Protein AF-A0AA41VZ24-F1 (afdb_monomer)

Mean predicted aligned error: 20.96 Å

Nearest PDB structures (foldseek):
  5z8l-assembly1_A  TM=5.665E-01  e=2.712E-01  Arabidopsis thaliana
  6ro1-assembly1_A  TM=5.990E-01  e=3.185E-01  Homo sapiens
  1w4s-assembly1_A  TM=2.825E-01  e=1.767E-01  Gallus gallus
  6ieg-assembly1_B  TM=4.163E-01  e=1.353E+00  Homo sapiens

Foldseek 3Di:
DQPPFDQFPFDDQCVCLPLVNDDAQWKFFFFDPQQRARQWIWGFHDADPVGKTKTWTWAADDPDPLSVLCVVLVHGDR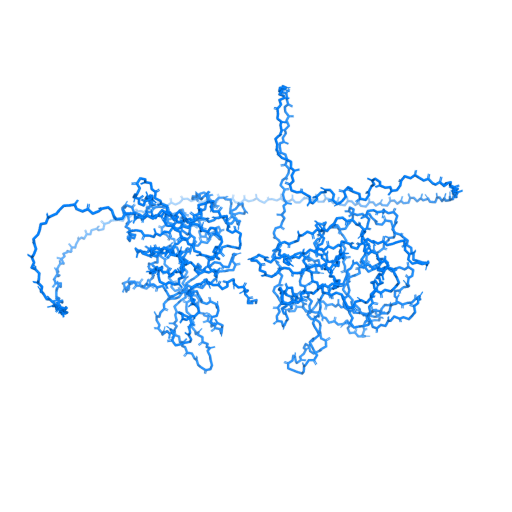FAKTATDDIDMDRDSNRTRHTFDFDDDDPGITGGADAAFFKFWFFPPDDSCCSVPVVVVRPTDTWMWGWHHTQDQAFGTKIFGWADAPLGSAKIDFDDDPNHGDIDTDHNVNRSRTRHTWDWDFDCCPRDPLDDGGIIRTRSSNDDPDGDHDPDDSPPDPPPPDDDDDDDDDDDDDDDDDDDDDDDDDDDDDDDDDDDDDDDDDDDDDDDDDDDDYDDDDDYDYDDDDDDDDDDDDDDDPPPPVVPVVVVPDDDDDDDDDDDDDDDDDDDDDDDDDDDFFDFDPDDQVVQLDLVNDDAQWKFFFQDPLQRARQWIWGFHDFDPPPFTKTWIFTKDADPADPLAQAAPAPPDGFRFGKIATDPDDTDMDRGSPRTRHIDPWDADPRRMTGHAADAQFKFWFFPDDDSHDYSVCSVVTDTFIWGFHDDDDQFWTKIFTWDDDPVGDFKTAGDDPVPVPRIDTDTSNHRRRTPHTWDWDAQCDCVVPVSHRIIGTDSSNHDDD

pLDDT: mean 72.25, std 25.91, range [21.88, 97.75]

Solvent-accessible surface area (backbone atoms only — not comparable to full-atom values): 36341 Å² total; per-residue (Å²): 131,82,80,86,52,66,72,58,88,84,63,74,67,62,72,75,55,40,83,83,67,65,55,68,75,40,36,33,23,19,52,35,94,85,84,48,43,38,36,38,39,33,34,30,70,42,80,49,85,78,68,34,36,35,30,32,33,46,37,80,52,66,88,48,72,67,47,42,42,32,53,75,46,70,52,89,66,45,50,48,42,27,30,76,58,60,71,50,74,47,68,56,65,83,52,52,72,47,80,51,81,74,76,88,73,84,83,76,50,46,68,41,66,71,42,56,76,40,34,33,33,28,47,52,94,64,59,88,64,44,41,81,49,39,84,85,65,72,82,85,50,74,46,44,30,38,27,70,33,54,70,36,82,86,67,13,30,39,31,29,42,42,44,45,35,64,97,47,85,41,36,25,38,73,41,61,55,95,88,39,71,40,60,52,72,44,49,50,91,49,47,81,38,40,49,28,66,25,58,70,48,72,40,80,39,76,90,45,96,89,45,63,60,72,27,38,38,39,43,49,73,53,50,76,94,82,70,77,66,45,89,66,67,83,80,80,70,77,84,74,82,79,80,86,83,88,84,83,91,85,83,91,81,90,83,83,87,85,81,90,80,88,88,79,88,85,87,85,90,89,81,91,84,86,88,91,86,88,82,91,82,91,84,84,88,84,89,84,92,88,87,87,83,91,81,91,81,92,81,91,82,91,88,84,90,87,87,90,84,91,82,90,86,84,85,88,86,81,80,73,74,69,53,57,77,61,57,78,74,64,92,85,86,86,89,87,89,90,79,90,82,90,83,91,78,89,84,77,86,86,86,83,81,88,77,85,71,64,76,62,90,89,60,68,63,70,66,67,44,37,83,88,64,68,48,62,70,43,36,32,27,21,45,32,95,86,80,48,38,40,40,40,41,33,32,28,66,40,73,39,79,70,98,58,47,34,40,31,26,30,49,45,44,74,53,76,69,57,90,74,38,63,62,60,70,33,86,78,39,86,70,44,46,46,41,27,31,61,51,95,66,77,73,47,76,33,75,67,50,85,55,47,53,50,75,53,92,68,67,64,65,70,92,58,26,35,70,44,68,93,47,61,80,39,40,33,32,26,45,68,79,68,58,55,73,53,44,56,82,48,57,88,74,62,53,69,43,44,28,36,29,67,40,66,55,75,88,49,32,39,34,28,33,39,42,42,69,40,92,93,42,89,36,33,28,30,66,50,63,78,88,47,90,72,25,63,47,77,41,48,38,41,53,47,71,35,43,51,30,66,30,61,68,44,75,37,70,51,76,93,51,56,94,45,44,71,21,35,38,42,42,44,74,58,47,84,87,126

Structure (mmCIF, N/CA/C/O backbone):
data_AF-A0AA41VZ24-F1
#
_entry.id   AF-A0AA41VZ24-F1
#
loop_
_atom_site.group_PDB
_atom_site.id
_atom_site.type_symbol
_atom_site.label_atom_id
_atom_site.label_alt_id
_atom_site.label_comp_id
_atom_site.label_asym_id
_atom_site.label_entity_id
_atom_site.label_seq_id
_atom_site.pdbx_PDB_ins_code
_atom_site.Cartn_x
_atom_site.Cartn_y
_atom_site.Cartn_z
_atom_site.occupancy
_atom_site.B_iso_or_equiv
_atom_site.auth_seq_id
_atom_site.auth_comp_id
_atom_site.auth_asym_id
_atom_site.auth_atom_id
_atom_site.pdbx_PDB_model_num
ATOM 1 N N . MET A 1 1 ? -3.363 -8.221 -4.813 1.00 27.00 1 MET A N 1
ATOM 2 C CA . MET A 1 1 ? -3.508 -7.760 -3.413 1.00 27.00 1 MET A CA 1
ATOM 3 C C . MET A 1 1 ? -4.938 -7.254 -3.227 1.00 27.00 1 MET A C 1
ATOM 5 O O . MET A 1 1 ? -5.370 -6.466 -4.048 1.00 27.00 1 MET A O 1
ATOM 9 N N . VAL A 1 2 ? -5.702 -7.745 -2.241 1.00 23.20 2 VAL A N 1
ATOM 10 C CA . VAL A 1 2 ? -6.952 -7.073 -1.825 1.00 23.20 2 VAL A CA 1
ATOM 11 C C . VAL A 1 2 ? -6.520 -6.183 -0.675 1.00 23.20 2 VAL A C 1
ATOM 13 O O . VAL A 1 2 ? -6.107 -6.705 0.359 1.00 23.20 2 VAL A O 1
ATOM 16 N N . ILE A 1 3 ? -6.488 -4.872 -0.894 1.00 33.34 3 ILE A N 1
ATOM 17 C CA . ILE A 1 3 ? -6.252 -3.897 0.170 1.00 33.34 3 ILE A CA 1
ATOM 18 C C . ILE A 1 3 ? -7.401 -4.113 1.160 1.00 33.34 3 ILE A C 1
ATOM 20 O O . ILE A 1 3 ? -8.558 -3.922 0.791 1.00 33.34 3 ILE A O 1
ATOM 24 N N . GLN A 1 4 ? -7.123 -4.607 2.372 1.00 36.00 4 GLN A N 1
ATOM 25 C CA . GLN A 1 4 ? -8.164 -4.701 3.395 1.00 36.00 4 GLN A CA 1
ATOM 26 C C . GLN A 1 4 ? -8.378 -3.296 3.944 1.00 36.00 4 GLN A C 1
ATOM 28 O O . GLN A 1 4 ? -7.740 -2.858 4.897 1.00 36.00 4 GLN A O 1
ATOM 33 N N . VAL A 1 5 ? -9.231 -2.573 3.237 1.00 48.59 5 VAL A N 1
ATOM 34 C CA . VAL A 1 5 ? -9.668 -1.233 3.572 1.00 48.59 5 VAL A CA 1
ATOM 35 C C . VAL A 1 5 ? -10.541 -1.320 4.822 1.00 48.59 5 VAL A C 1
ATOM 37 O O . VAL A 1 5 ? -11.370 -2.222 4.945 1.00 48.59 5 VAL A O 1
ATOM 40 N N . ALA A 1 6 ? -10.325 -0.421 5.783 1.00 52.62 6 ALA A N 1
ATOM 41 C CA . ALA A 1 6 ? -11.192 -0.331 6.949 1.00 52.62 6 ALA A CA 1
ATOM 42 C C . ALA A 1 6 ? -12.634 -0.093 6.482 1.00 52.62 6 ALA A C 1
ATOM 44 O O . ALA A 1 6 ? -12.873 0.789 5.661 1.00 52.62 6 ALA A O 1
ATOM 45 N N . ASN A 1 7 ? -13.590 -0.872 6.990 1.00 62.41 7 ASN A N 1
ATOM 46 C CA . ASN A 1 7 ? -14.988 -0.645 6.647 1.00 62.41 7 ASN A CA 1
ATOM 47 C C . ASN A 1 7 ? -15.409 0.736 7.155 1.00 62.41 7 ASN A C 1
ATOM 49 O O . ASN A 1 7 ? -15.092 1.115 8.284 1.00 62.41 7 ASN A O 1
ATOM 53 N N . SER A 1 8 ? -16.130 1.464 6.313 1.00 72.62 8 SER A N 1
ATOM 54 C CA . SER A 1 8 ? -16.844 2.676 6.695 1.00 72.62 8 SER A CA 1
ATOM 55 C C . SER A 1 8 ? -17.782 2.411 7.880 1.00 72.62 8 SER A C 1
ATOM 57 O O . SER A 1 8 ? -18.294 1.306 8.077 1.00 72.62 8 SER A O 1
ATOM 59 N N . ASP A 1 9 ? -17.992 3.443 8.688 1.00 72.94 9 ASP A N 1
ATOM 60 C CA . ASP A 1 9 ? -18.834 3.424 9.879 1.00 72.94 9 ASP A CA 1
ATOM 61 C C . ASP A 1 9 ? -20.338 3.345 9.542 1.00 72.94 9 ASP A C 1
ATOM 63 O O . ASP A 1 9 ? -21.103 2.767 10.322 1.00 72.94 9 ASP A O 1
ATOM 67 N N . PHE A 1 10 ? -20.788 3.919 8.415 1.00 76.81 10 PHE A N 1
ATOM 68 C CA . PHE A 1 10 ? -22.217 4.044 8.083 1.00 76.81 10 PHE A CA 1
ATOM 69 C C . PHE A 1 10 ? -22.604 3.575 6.679 1.00 76.81 10 PHE A C 1
ATOM 71 O O . PHE A 1 10 ? -23.656 2.949 6.530 1.00 76.81 10 PHE A O 1
ATOM 78 N N . TYR A 1 11 ? -21.818 3.893 5.649 1.00 79.56 11 TYR A N 1
ATOM 79 C CA . TYR A 1 11 ? -22.197 3.655 4.256 1.00 79.56 11 TYR A CA 1
ATOM 80 C C . TYR A 1 11 ? -21.268 2.682 3.534 1.00 79.56 11 TYR A C 1
ATOM 82 O O . TYR A 1 11 ? -20.084 2.956 3.371 1.00 79.56 11 TYR A O 1
ATOM 90 N N . ASP A 1 12 ? -21.815 1.582 3.020 1.00 80.62 12 ASP A N 1
ATOM 91 C CA . ASP A 1 12 ? -21.072 0.613 2.211 1.00 80.62 12 ASP A CA 1
ATOM 92 C C . ASP A 1 12 ? -20.847 1.144 0.780 1.00 80.62 12 ASP A C 1
ATOM 94 O O . ASP A 1 12 ? -21.759 1.192 -0.053 1.00 80.62 12 ASP A O 1
ATOM 98 N N . PHE A 1 13 ? -19.613 1.564 0.491 1.00 82.62 13 PHE A N 1
ATOM 99 C CA . PHE A 1 13 ? -19.234 2.097 -0.818 1.00 82.62 13 PHE A CA 1
ATOM 100 C C . PHE A 1 13 ? -19.164 1.026 -1.913 1.00 82.62 13 PHE A C 1
ATOM 102 O O . PHE A 1 13 ? -19.270 1.376 -3.095 1.00 82.62 13 PHE A O 1
ATOM 109 N N . ASP A 1 14 ? -19.070 -0.260 -1.563 1.00 80.12 14 ASP A N 1
ATOM 110 C CA . ASP A 1 14 ? -19.053 -1.348 -2.542 1.00 80.12 14 ASP A CA 1
ATOM 111 C C . ASP A 1 14 ? -20.414 -1.533 -3.218 1.00 80.12 14 ASP A C 1
ATOM 113 O O . ASP A 1 14 ? -20.478 -1.976 -4.368 1.00 80.12 14 ASP A O 1
ATOM 117 N N . TRP A 1 15 ? -21.506 -1.061 -2.603 1.00 78.38 15 TRP A N 1
ATOM 118 C CA . TRP A 1 15 ? -22.824 -1.025 -3.252 1.00 78.38 15 TRP A CA 1
ATOM 119 C C . TRP A 1 15 ? -22.827 -0.193 -4.535 1.00 78.38 15 TRP A C 1
ATOM 121 O O . TRP A 1 15 ? -23.547 -0.515 -5.480 1.00 78.38 15 TRP A O 1
ATOM 131 N N . ASN A 1 16 ? -21.982 0.839 -4.616 1.00 78.12 16 ASN A N 1
ATOM 132 C CA . ASN A 1 16 ? -21.847 1.665 -5.818 1.00 78.12 16 ASN A CA 1
ATOM 133 C C . ASN A 1 16 ? -21.006 1.008 -6.919 1.00 78.12 16 ASN A C 1
ATOM 135 O O . ASN A 1 16 ? -20.861 1.591 -7.996 1.00 78.12 16 ASN A O 1
ATOM 139 N N . LYS A 1 17 ? -20.445 -0.173 -6.648 1.00 81.56 17 LYS A N 1
ATOM 140 C CA . LYS A 1 17 ? -19.556 -0.931 -7.530 1.00 81.56 17 LYS A CA 1
ATOM 141 C C . LYS A 1 17 ? -20.066 -2.353 -7.775 1.00 81.56 17 LYS A C 1
ATOM 143 O O . LYS A 1 17 ? -19.314 -3.175 -8.274 1.00 81.56 17 LYS A O 1
ATOM 148 N N . SER A 1 18 ? -21.325 -2.672 -7.467 1.00 79.44 18 SER A N 1
ATOM 149 C CA . SER A 1 18 ? -21.885 -3.976 -7.857 1.00 79.44 18 SER A CA 1
ATOM 150 C C . SER A 1 18 ? -21.831 -4.162 -9.382 1.00 79.44 18 SER A C 1
ATOM 152 O O . SER A 1 18 ? -21.860 -3.180 -10.128 1.00 79.44 18 SER A O 1
ATOM 154 N N . GLU A 1 19 ? -21.768 -5.407 -9.868 1.00 79.06 19 GLU A N 1
ATOM 155 C CA . GLU A 1 19 ? -21.674 -5.700 -11.312 1.00 79.06 19 GLU A CA 1
ATOM 156 C C . GLU A 1 19 ? -22.788 -5.010 -12.129 1.00 79.06 19 GLU A C 1
ATOM 158 O O . GLU A 1 19 ? -22.571 -4.577 -13.261 1.00 79.06 19 GLU A O 1
ATOM 163 N N . GLU A 1 20 ? -23.962 -4.821 -11.522 1.00 82.88 20 GLU A N 1
ATOM 164 C CA . GLU A 1 20 ? -25.131 -4.161 -12.111 1.00 82.88 20 GLU A CA 1
ATOM 165 C C . GLU A 1 20 ? -24.964 -2.639 -12.292 1.00 82.88 20 GLU A C 1
ATOM 167 O O . GLU A 1 20 ? -25.679 -2.017 -13.083 1.00 82.88 20 GLU A O 1
ATOM 172 N N . CYS A 1 21 ? -24.023 -2.006 -11.583 1.00 84.44 21 CYS A N 1
ATOM 173 C CA . CYS A 1 21 ? -23.764 -0.566 -11.683 1.00 84.44 21 CYS A CA 1
ATOM 174 C C . CYS A 1 21 ? -23.038 -0.175 -12.982 1.00 84.44 21 CYS A C 1
ATOM 176 O O . CYS A 1 21 ? -23.102 0.988 -13.418 1.00 84.44 21 CYS A O 1
ATOM 178 N N . PHE A 1 22 ? -22.346 -1.128 -13.608 1.00 89.75 22 PHE A N 1
ATOM 179 C CA . PHE A 1 22 ? -21.541 -0.900 -14.799 1.00 89.75 22 PHE A CA 1
ATOM 180 C C . PHE A 1 22 ? -22.422 -0.826 -16.050 1.00 89.75 22 PHE A C 1
ATOM 182 O O . PHE A 1 22 ? -23.295 -1.655 -16.289 1.00 89.75 22 PHE A O 1
ATOM 189 N N . ALA A 1 23 ? -22.170 0.172 -16.900 1.00 91.12 23 ALA A N 1
ATOM 190 C CA . ALA A 1 23 ? -22.786 0.250 -18.223 1.00 91.12 23 ALA A CA 1
ATOM 191 C C . ALA A 1 23 ? -21.785 0.716 -19.281 1.00 91.12 23 ALA A C 1
ATOM 193 O O . ALA A 1 23 ? -20.854 1.473 -18.993 1.00 91.12 23 ALA A O 1
ATOM 194 N N . VAL A 1 24 ? -22.020 0.299 -20.524 1.00 92.44 24 VAL A N 1
ATOM 195 C CA . VAL A 1 24 ? -21.240 0.735 -21.688 1.00 92.44 24 VAL A CA 1
ATOM 196 C C . VAL A 1 24 ? -21.256 2.265 -21.803 1.00 92.44 24 VAL A C 1
ATOM 198 O O . VAL A 1 24 ? -22.235 2.922 -21.447 1.00 92.44 24 VAL A O 1
ATOM 201 N N . ASP A 1 25 ? -20.139 2.830 -22.265 1.00 90.00 25 ASP A N 1
ATOM 202 C CA . ASP A 1 25 ? -19.867 4.265 -22.417 1.00 90.00 25 ASP A CA 1
ATOM 203 C C . ASP A 1 25 ? -19.750 5.081 -21.119 1.00 90.00 25 ASP A C 1
ATOM 205 O O . ASP A 1 25 ? -19.505 6.296 -21.172 1.00 90.00 25 ASP A O 1
ATOM 209 N N . GLN A 1 26 ? -19.855 4.444 -19.951 1.00 92.44 26 GLN A N 1
ATOM 210 C CA . GLN A 1 26 ? -19.514 5.087 -18.685 1.00 92.44 26 GLN A CA 1
ATOM 211 C C . GLN A 1 26 ? -18.001 5.288 -18.561 1.00 92.44 26 GLN A C 1
ATOM 213 O O . GLN A 1 26 ? -17.209 4.509 -19.090 1.00 92.44 26 GLN A O 1
ATOM 218 N N . ILE A 1 27 ? -17.611 6.335 -17.834 1.00 93.69 27 ILE A N 1
ATOM 219 C CA . ILE A 1 27 ? -16.225 6.562 -17.423 1.00 93.69 27 ILE A CA 1
ATOM 220 C C . ILE A 1 27 ? -16.135 6.275 -15.937 1.00 93.69 27 ILE A C 1
ATOM 222 O O . ILE A 1 27 ? -16.970 6.756 -15.166 1.00 93.69 27 ILE A O 1
ATOM 226 N N . TRP A 1 28 ? -15.113 5.530 -15.560 1.00 95.75 28 TRP A N 1
ATOM 227 C CA . TRP A 1 28 ? -14.816 5.199 -14.180 1.00 95.75 28 TRP A CA 1
ATOM 228 C C . TRP A 1 28 ? -13.399 5.619 -13.831 1.00 95.75 28 TRP A C 1
ATOM 230 O O . TRP A 1 28 ? -12.512 5.580 -14.685 1.00 95.75 28 TRP A O 1
ATOM 240 N N . ALA A 1 29 ? -13.225 6.042 -12.584 1.00 96.38 29 ALA A N 1
ATOM 241 C CA . ALA A 1 29 ? -11.923 6.190 -11.970 1.00 96.38 29 ALA A CA 1
ATOM 242 C C . ALA A 1 29 ? -11.425 4.817 -11.504 1.00 96.38 29 ALA A C 1
ATOM 244 O O . ALA A 1 29 ? -12.208 4.034 -10.957 1.00 96.38 29 ALA A O 1
ATOM 245 N N . THR A 1 30 ? -10.142 4.546 -11.702 1.00 95.06 30 THR A N 1
ATOM 246 C CA . THR A 1 30 ? -9.446 3.345 -11.233 1.00 95.06 30 THR A CA 1
ATOM 247 C C . THR A 1 30 ? -8.212 3.755 -10.441 1.00 95.06 30 THR A C 1
ATOM 249 O O . THR A 1 30 ? -7.676 4.851 -10.639 1.00 95.06 30 THR A O 1
ATOM 252 N N . PHE A 1 31 ? -7.778 2.881 -9.542 1.00 90.62 31 PHE A N 1
ATOM 253 C CA . PHE A 1 31 ? -6.582 3.102 -8.736 1.00 90.62 31 PHE A CA 1
ATOM 254 C C . PHE A 1 31 ? -5.330 3.095 -9.617 1.00 90.62 31 PHE A C 1
ATOM 256 O O . PHE A 1 31 ? -5.267 2.344 -10.593 1.00 90.62 31 PHE A O 1
ATOM 263 N N . ASP A 1 32 ? -4.397 3.997 -9.322 1.00 87.56 32 ASP A N 1
ATOM 264 C CA . ASP A 1 32 ? -3.112 4.070 -10.006 1.00 87.56 32 ASP A CA 1
ATOM 265 C C . ASP A 1 32 ? -2.044 3.195 -9.346 1.00 87.56 32 ASP A C 1
ATOM 267 O O . ASP A 1 32 ? -2.205 2.688 -8.235 1.00 87.56 32 ASP A O 1
ATOM 271 N N . ASP A 1 33 ? -0.933 3.039 -10.056 1.00 83.88 33 ASP A N 1
ATOM 272 C CA . ASP A 1 33 ? 0.173 2.168 -9.664 1.00 83.88 33 ASP A CA 1
ATOM 273 C C . ASP A 1 33 ? 1.215 2.913 -8.795 1.00 83.88 33 ASP A C 1
ATOM 275 O O . ASP A 1 33 ? 2.310 2.396 -8.572 1.00 83.88 33 ASP A O 1
ATOM 279 N N . LEU A 1 34 ? 0.930 4.157 -8.373 1.00 83.06 34 LEU A N 1
ATOM 280 C CA . LEU A 1 34 ? 1.877 5.017 -7.650 1.00 83.06 34 LEU A CA 1
ATOM 281 C C . LEU A 1 34 ? 1.734 4.845 -6.138 1.00 83.06 34 LEU A C 1
ATOM 283 O O . LEU A 1 34 ? 2.650 4.376 -5.470 1.00 83.06 34 LEU A O 1
ATOM 287 N N . ASP A 1 35 ? 0.581 5.239 -5.611 1.00 83.31 35 ASP A N 1
ATOM 288 C CA . ASP A 1 35 ? 0.219 5.144 -4.195 1.00 83.31 35 ASP A CA 1
ATOM 289 C C . ASP A 1 35 ? -1.192 4.565 -4.015 1.00 83.31 35 ASP A C 1
ATOM 291 O O . ASP A 1 35 ? -1.765 4.643 -2.930 1.00 83.31 35 ASP A O 1
ATOM 295 N N . GLY A 1 36 ? -1.752 3.970 -5.075 1.00 87.00 36 GLY A N 1
ATOM 296 C CA . GLY A 1 36 ? -3.037 3.286 -5.024 1.00 87.00 36 GLY A CA 1
ATOM 297 C C . GLY A 1 36 ? -4.227 4.235 -4.945 1.00 87.00 36 GLY A C 1
ATOM 298 O O . GLY A 1 36 ? -5.274 3.831 -4.452 1.00 87.00 36 GLY A O 1
ATOM 299 N N . MET A 1 37 ? -4.099 5.481 -5.413 1.00 93.31 37 MET A N 1
ATOM 300 C CA . MET A 1 37 ? -5.185 6.469 -5.382 1.00 93.31 37 MET A CA 1
ATOM 301 C C . MET A 1 37 ? -5.963 6.496 -6.709 1.00 93.31 37 MET A C 1
ATOM 303 O O . MET A 1 37 ? -5.393 6.236 -7.771 1.00 93.31 37 MET A O 1
ATOM 307 N N . PRO A 1 38 ? -7.271 6.821 -6.712 1.00 94.88 38 PRO A N 1
ATOM 308 C CA . PRO A 1 38 ? -8.117 6.706 -7.902 1.00 94.88 38 PRO A CA 1
ATOM 309 C C . PRO A 1 38 ? -7.928 7.868 -8.893 1.00 94.88 38 PRO A C 1
ATOM 311 O O . PRO A 1 38 ? -8.771 8.765 -8.990 1.00 94.88 38 PRO A O 1
ATOM 314 N N . ARG A 1 39 ? -6.808 7.865 -9.628 1.00 94.44 39 ARG A N 1
ATOM 315 C CA . ARG A 1 39 ? -6.416 8.935 -10.571 1.00 94.44 39 ARG A CA 1
ATOM 316 C C . ARG A 1 39 ? -6.517 8.549 -12.039 1.00 94.44 39 ARG A C 1
ATOM 318 O O . ARG A 1 39 ? -6.587 9.429 -12.896 1.00 94.44 39 ARG A O 1
ATOM 325 N N . PHE A 1 40 ? -6.517 7.257 -12.344 1.00 94.56 40 PHE A N 1
ATOM 326 C CA . PHE A 1 40 ? -6.664 6.778 -13.712 1.00 94.56 40 PHE A CA 1
ATOM 327 C C . PHE A 1 40 ? -8.128 6.771 -14.128 1.00 94.56 40 PHE A C 1
ATOM 329 O O . PHE A 1 40 ? -9.023 6.588 -13.308 1.00 94.56 40 PHE A O 1
ATOM 336 N N . TYR A 1 41 ? -8.380 6.968 -15.422 1.00 95.44 41 TYR A N 1
ATOM 337 C CA . TYR A 1 41 ? -9.733 6.992 -15.963 1.00 95.44 41 TYR A CA 1
ATOM 338 C C . TYR A 1 41 ? -9.872 6.044 -17.143 1.00 95.44 41 TYR A C 1
ATOM 340 O O . TYR A 1 41 ? -9.048 6.027 -18.056 1.00 95.44 41 TYR A O 1
ATOM 348 N N . ALA A 1 42 ? -10.971 5.301 -17.159 1.00 95.06 42 ALA A N 1
ATOM 349 C CA . ALA A 1 42 ? -11.260 4.312 -18.182 1.00 95.06 42 ALA A CA 1
ATOM 350 C C . ALA A 1 42 ? -12.701 4.449 -18.676 1.00 95.06 42 ALA A C 1
ATOM 352 O O . ALA A 1 42 ? -13.633 4.577 -17.882 1.00 95.06 42 ALA A O 1
ATOM 353 N N . ARG A 1 43 ? -12.900 4.407 -19.999 1.00 95.06 43 ARG A N 1
ATOM 354 C CA . ARG A 1 43 ? -14.231 4.273 -20.604 1.00 95.06 43 ARG A CA 1
ATOM 355 C C . ARG A 1 43 ? -14.558 2.801 -20.791 1.00 95.06 43 ARG A C 1
ATOM 357 O O . ARG A 1 43 ? -13.805 2.100 -21.458 1.00 95.06 43 ARG A O 1
ATOM 364 N N . ILE A 1 44 ? -15.717 2.372 -20.315 1.00 94.88 44 ILE A N 1
ATOM 365 C CA . ILE A 1 44 ? -16.229 1.022 -20.551 1.00 94.88 44 ILE A CA 1
ATOM 366 C C . ILE A 1 44 ? -16.681 0.890 -22.001 1.00 94.88 44 ILE A C 1
ATOM 368 O O . ILE A 1 44 ? -17.509 1.671 -22.476 1.00 94.88 44 ILE A O 1
ATOM 372 N N . THR A 1 45 ? -16.150 -0.101 -22.709 1.00 95.19 45 THR A N 1
ATOM 373 C CA . THR A 1 45 ? -16.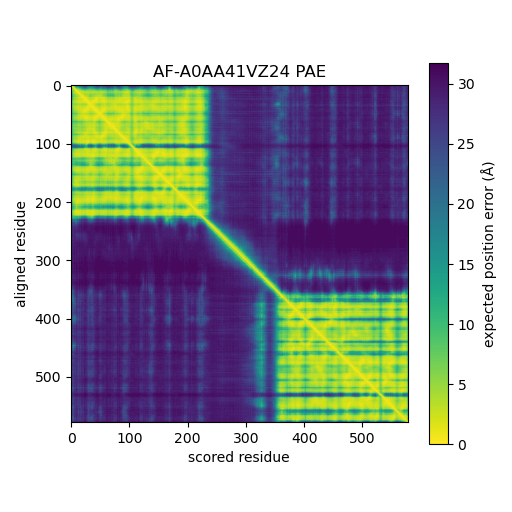530 -0.409 -24.094 1.00 95.19 45 THR A CA 1
ATOM 374 C C . THR A 1 45 ? -17.413 -1.641 -24.182 1.00 95.19 45 THR A C 1
ATOM 376 O O . THR A 1 45 ? -18.303 -1.682 -25.031 1.00 95.19 45 THR A O 1
ATOM 379 N N . LYS A 1 46 ? -17.210 -2.624 -23.301 1.00 95.06 46 LYS A N 1
ATOM 380 C CA . LYS A 1 46 ? -18.003 -3.853 -23.261 1.00 95.06 46 LYS A CA 1
ATOM 381 C C . LYS A 1 46 ? -17.992 -4.461 -21.862 1.00 95.06 46 LYS A C 1
ATOM 383 O O . LYS A 1 46 ? -17.004 -4.343 -21.151 1.00 95.06 46 LYS A O 1
ATOM 388 N N . ILE A 1 47 ? -19.088 -5.116 -21.494 1.00 94.56 47 ILE A N 1
ATOM 389 C CA . ILE A 1 47 ? -19.255 -5.830 -20.223 1.00 94.56 47 ILE A CA 1
ATOM 390 C C . ILE A 1 47 ? -19.620 -7.277 -20.555 1.00 94.56 47 ILE A C 1
ATOM 392 O O . ILE A 1 47 ? -20.407 -7.518 -21.474 1.00 94.56 47 ILE A O 1
ATOM 396 N N . HIS A 1 48 ? -19.033 -8.225 -19.831 1.00 91.81 48 HIS A N 1
ATOM 397 C CA . HIS A 1 48 ? -19.233 -9.664 -19.998 1.00 91.81 48 HIS A CA 1
ATOM 398 C C . HIS A 1 48 ? -19.697 -10.309 -18.682 1.00 91.81 48 HIS A C 1
ATOM 400 O O . HIS A 1 48 ? -19.606 -9.698 -17.620 1.00 91.81 48 HIS A O 1
ATOM 406 N N . SER A 1 49 ? -20.184 -11.550 -18.772 1.00 86.62 49 SER A N 1
ATOM 407 C CA . SER A 1 49 ? -20.538 -12.410 -17.634 1.00 86.62 49 SER A CA 1
ATOM 408 C C . SER A 1 49 ? -19.880 -13.790 -17.833 1.00 86.62 49 SER A C 1
ATOM 410 O O . SER A 1 49 ? -20.055 -14.352 -18.922 1.00 86.62 49 SER A O 1
ATOM 412 N N . PRO A 1 50 ? -19.113 -14.347 -16.867 1.00 86.25 50 PRO A N 1
ATOM 413 C CA . PRO A 1 50 ? -18.743 -13.780 -15.555 1.00 86.25 50 PRO A CA 1
ATOM 414 C C . PRO A 1 50 ? -18.020 -12.426 -15.671 1.00 86.25 50 PRO A C 1
ATOM 416 O O . PRO A 1 50 ? -17.528 -12.104 -16.756 1.00 86.25 50 PRO A O 1
ATOM 419 N N . PHE A 1 51 ? -18.032 -11.620 -14.597 1.00 85.88 51 PHE A N 1
ATOM 420 C CA . PHE A 1 51 ? -17.642 -10.208 -14.661 1.00 85.88 51 PHE A CA 1
ATOM 421 C C . PHE A 1 51 ? -16.277 -10.009 -15.305 1.00 85.88 51 PHE A C 1
ATOM 423 O O . PHE A 1 51 ? -15.254 -10.524 -14.861 1.00 85.88 51 PHE A O 1
ATOM 430 N N . LYS A 1 52 ? -16.296 -9.239 -16.386 1.00 92.25 52 LYS A N 1
ATOM 431 C CA . LYS A 1 52 ? -15.122 -8.807 -17.125 1.00 92.25 52 LYS A CA 1
ATOM 432 C C . LYS A 1 52 ? -15.520 -7.591 -17.938 1.00 92.25 52 LYS A C 1
ATOM 434 O O . LYS A 1 52 ? -16.593 -7.573 -18.547 1.00 92.25 52 LYS A O 1
ATOM 439 N N . VAL A 1 53 ? -14.675 -6.571 -17.955 1.00 94.25 53 VAL A N 1
ATOM 440 C CA . VAL A 1 53 ? -14.990 -5.295 -18.595 1.00 94.25 53 VAL A CA 1
ATOM 441 C C . VAL A 1 53 ? -13.861 -4.903 -19.528 1.00 94.25 53 VAL A C 1
ATOM 443 O O . VAL A 1 53 ? -12.729 -4.679 -19.098 1.00 94.25 53 VAL A O 1
ATOM 446 N N . ASP A 1 54 ? -14.181 -4.797 -20.814 1.00 97.00 54 ASP A N 1
ATOM 447 C CA . ASP A 1 54 ? -13.272 -4.190 -21.777 1.00 97.00 54 ASP A CA 1
ATOM 448 C C . ASP A 1 54 ? -13.365 -2.675 -21.633 1.00 97.00 54 ASP A C 1
ATOM 450 O O . ASP A 1 54 ? -14.454 -2.087 -21.560 1.00 97.00 54 ASP A O 1
ATOM 454 N N . ILE A 1 55 ? -12.203 -2.038 -21.599 1.00 97.19 55 ILE A N 1
ATOM 455 C CA . ILE A 1 55 ? -12.070 -0.611 -21.371 1.00 97.19 55 ILE A CA 1
ATOM 456 C C . ILE A 1 55 ? -11.163 0.044 -22.408 1.00 97.19 55 ILE A C 1
ATOM 458 O O . ILE A 1 55 ? -10.332 -0.588 -23.058 1.00 97.19 55 ILE A O 1
ATOM 462 N N . THR A 1 56 ? -11.312 1.355 -22.551 1.00 96.00 56 THR A N 1
ATOM 463 C CA . THR A 1 56 ? -10.345 2.238 -23.205 1.00 96.00 56 THR A CA 1
ATOM 464 C C . THR A 1 56 ? -9.825 3.223 -22.173 1.00 96.00 56 THR A C 1
ATOM 466 O O . THR A 1 56 ? -10.602 4.024 -21.645 1.00 96.00 56 THR A O 1
ATOM 469 N N . TRP A 1 57 ? -8.526 3.169 -21.896 1.00 96.31 57 TRP A N 1
ATOM 470 C CA . TRP A 1 57 ? -7.850 4.104 -21.006 1.00 96.31 57 TRP A CA 1
ATOM 471 C C . TRP A 1 57 ? -7.941 5.530 -21.539 1.00 96.31 57 TRP A C 1
ATOM 473 O O . TRP A 1 57 ? -7.944 5.764 -22.754 1.00 96.31 57 TRP A O 1
ATOM 483 N N . LEU A 1 58 ? -8.019 6.485 -20.618 1.00 93.75 58 LEU A N 1
ATOM 484 C CA . LEU A 1 58 ? -7.963 7.905 -20.909 1.00 93.75 58 LEU A CA 1
ATOM 485 C C . LEU A 1 58 ? -6.608 8.460 -20.471 1.00 93.75 58 LEU A C 1
ATOM 487 O O . LEU A 1 58 ? -6.238 8.375 -19.307 1.00 93.75 58 LEU A O 1
ATOM 491 N N . GLU A 1 59 ? -5.885 9.047 -21.415 1.00 93.81 59 GLU A N 1
ATOM 492 C CA . GLU A 1 59 ? -4.565 9.640 -21.199 1.00 93.81 59 GLU A CA 1
ATOM 493 C C . GLU A 1 59 ? -4.679 11.159 -21.195 1.00 93.81 59 GLU A C 1
ATOM 495 O O . GLU A 1 59 ? -5.458 11.725 -21.970 1.00 93.81 59 GLU A O 1
ATOM 500 N N . PHE A 1 60 ? -3.928 11.811 -20.313 1.00 93.75 60 PHE A N 1
ATOM 501 C CA . PHE A 1 60 ? -3.916 13.262 -20.202 1.00 93.75 60 PHE A CA 1
ATOM 502 C C . PHE A 1 60 ? -3.451 13.925 -21.511 1.00 93.75 60 PHE A C 1
ATOM 504 O O . PHE A 1 60 ? -2.801 13.328 -22.368 1.00 93.75 60 PHE A O 1
ATOM 511 N N . VAL A 1 61 ? -3.889 15.163 -21.724 1.00 91.69 61 VAL A N 1
ATOM 512 C CA . VAL A 1 61 ? -3.520 15.979 -22.878 1.00 91.69 61 VAL A CA 1
ATOM 513 C C . VAL A 1 61 ? -3.075 17.336 -22.368 1.00 91.69 61 VAL A C 1
ATOM 515 O O . VAL A 1 61 ? -3.917 18.202 -22.110 1.00 91.69 61 VAL A O 1
ATOM 518 N N . ALA A 1 62 ? -1.758 17.513 -22.285 1.00 90.38 62 ALA A N 1
ATOM 519 C CA . ALA A 1 62 ? -1.146 18.785 -21.940 1.00 90.38 62 ALA A CA 1
ATOM 520 C C . ALA A 1 62 ? -1.527 19.887 -22.945 1.00 90.38 62 ALA A C 1
ATOM 522 O O . ALA A 1 62 ? -1.483 19.708 -24.167 1.00 90.38 62 ALA A O 1
ATOM 523 N N . GLY A 1 63 ? -1.928 21.038 -22.416 1.00 85.06 63 GLY A N 1
ATOM 524 C CA . GLY A 1 63 ? -2.301 22.240 -23.151 1.00 85.06 63 GLY A CA 1
ATOM 525 C C . GLY A 1 63 ? -1.231 23.329 -23.158 1.00 85.06 63 GLY A C 1
ATOM 526 O O . GLY A 1 63 ? -1.298 24.212 -24.013 1.00 85.06 63 GLY A O 1
ATOM 527 N N . ASP A 1 64 ? -0.255 23.274 -22.248 1.00 87.19 64 ASP A N 1
ATOM 528 C CA . ASP A 1 64 ?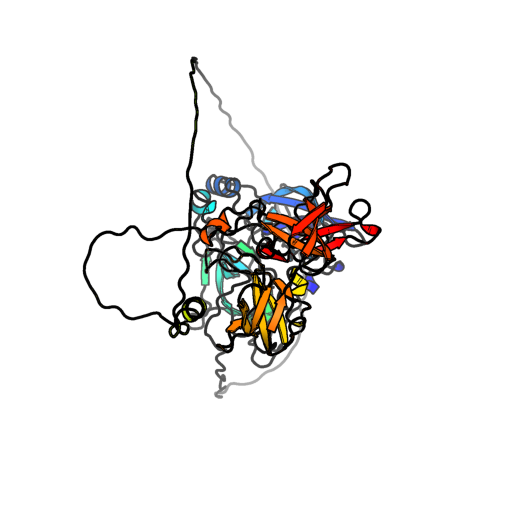 0.849 24.232 -22.168 1.00 87.19 64 ASP A CA 1
ATOM 529 C C . ASP A 1 64 ? 2.184 23.587 -21.745 1.00 87.19 64 ASP A C 1
ATOM 531 O O . ASP A 1 64 ? 2.292 22.372 -21.551 1.00 87.19 64 ASP A O 1
ATOM 535 N N . ILE A 1 65 ? 3.234 24.410 -21.654 1.00 86.44 65 ILE A N 1
ATOM 536 C CA . ILE A 1 65 ? 4.605 23.976 -21.347 1.00 86.44 65 ILE A CA 1
ATOM 537 C C . ILE A 1 65 ? 4.711 23.401 -19.928 1.00 86.44 65 ILE A C 1
ATOM 539 O O . ILE A 1 65 ? 5.434 22.426 -19.728 1.00 86.44 65 ILE A O 1
ATOM 543 N N . SER A 1 66 ? 4.003 23.981 -18.957 1.00 85.50 66 SER A N 1
ATOM 544 C CA . SER A 1 66 ? 4.022 23.517 -17.568 1.00 85.50 66 SER A CA 1
ATOM 545 C C . SER A 1 66 ? 3.305 22.177 -17.424 1.00 85.50 66 SER A C 1
ATOM 547 O O . SER A 1 66 ? 3.854 21.257 -16.822 1.00 85.50 66 SER A O 1
ATOM 549 N N . GLU A 1 67 ? 2.154 22.018 -18.083 1.00 90.00 67 GLU A N 1
ATOM 550 C CA . GLU A 1 67 ? 1.426 20.750 -18.145 1.00 90.00 67 GLU A CA 1
ATOM 551 C C . GLU A 1 67 ? 2.255 19.667 -18.855 1.00 90.00 67 GLU A C 1
ATOM 553 O O . GLU A 1 67 ? 2.310 18.526 -18.403 1.00 90.00 67 GLU A O 1
ATOM 558 N N . THR A 1 68 ? 2.972 20.031 -19.925 1.00 88.88 68 THR A N 1
ATOM 559 C CA . THR A 1 68 ? 3.861 19.105 -20.649 1.00 88.88 68 THR A CA 1
ATOM 560 C C . THR A 1 68 ? 5.043 18.665 -19.783 1.00 88.88 68 THR A C 1
ATOM 562 O O . THR A 1 68 ? 5.455 17.506 -19.832 1.00 88.88 68 THR A O 1
ATOM 565 N N . ALA A 1 69 ? 5.623 19.583 -19.004 1.00 87.88 69 ALA A N 1
ATOM 566 C CA . ALA A 1 69 ? 6.701 19.257 -18.076 1.00 87.88 69 ALA A CA 1
ATOM 567 C C . ALA A 1 69 ? 6.206 18.327 -16.961 1.00 87.88 69 ALA A C 1
ATOM 569 O O . ALA A 1 69 ? 6.869 17.338 -16.665 1.00 87.88 69 ALA A O 1
ATOM 570 N N . TRP A 1 70 ? 5.026 18.602 -16.398 1.00 89.56 70 TRP A N 1
ATOM 571 C CA . TRP A 1 70 ? 4.386 17.759 -15.386 1.00 89.56 70 TRP A CA 1
ATOM 572 C C . TRP A 1 70 ? 4.172 16.324 -15.884 1.00 89.56 70 TRP A C 1
ATOM 574 O O . TRP A 1 70 ? 4.597 15.369 -15.232 1.00 89.56 70 TRP A O 1
ATOM 584 N N . GLU A 1 71 ? 3.589 16.179 -17.077 1.00 88.31 71 GLU A N 1
ATOM 585 C CA . GLU A 1 71 ? 3.341 14.887 -17.724 1.00 88.31 71 GLU A CA 1
ATOM 586 C C . GLU A 1 71 ? 4.642 14.111 -17.986 1.00 88.31 71 GLU A C 1
ATOM 588 O O . GLU A 1 71 ? 4.752 12.938 -17.630 1.00 88.31 71 GLU A O 1
ATOM 593 N N . ARG A 1 72 ? 5.669 14.763 -18.551 1.00 87.75 72 ARG A N 1
ATOM 594 C CA . ARG A 1 72 ? 6.965 14.119 -18.846 1.00 87.75 72 ARG A CA 1
ATOM 595 C C . ARG A 1 72 ? 7.727 13.677 -17.602 1.00 87.75 72 ARG A C 1
ATOM 597 O O . ARG A 1 72 ? 8.511 12.735 -17.689 1.00 87.75 72 ARG A O 1
ATOM 604 N N . SER A 1 73 ? 7.498 14.336 -16.472 1.00 85.75 73 SER A N 1
ATOM 605 C CA . SER A 1 73 ? 8.080 13.965 -15.181 1.00 85.75 73 SER A CA 1
ATOM 606 C C . SER A 1 73 ? 7.349 12.793 -14.508 1.00 85.75 73 SER A C 1
ATOM 608 O O . SER A 1 73 ? 7.733 12.370 -13.416 1.00 85.75 73 SER A O 1
ATOM 610 N N . GLY A 1 74 ? 6.304 12.246 -15.145 1.00 86.81 74 GLY A N 1
ATOM 611 C CA . GLY A 1 74 ? 5.546 11.105 -14.632 1.00 86.81 74 GLY A CA 1
ATOM 612 C C . GLY A 1 74 ? 4.826 11.421 -13.324 1.00 86.81 74 GLY A C 1
ATOM 613 O O . GLY A 1 74 ? 4.729 10.554 -12.455 1.00 86.81 74 GLY A O 1
ATOM 614 N N . LEU A 1 75 ? 4.406 12.676 -13.137 1.00 87.81 75 LEU A N 1
ATOM 615 C CA . LEU A 1 75 ? 3.618 13.087 -11.981 1.00 87.81 75 LEU A CA 1
ATOM 616 C C . LEU A 1 75 ? 2.129 12.783 -12.220 1.00 87.81 75 LEU A C 1
ATOM 618 O O . LEU A 1 75 ? 1.648 12.913 -13.349 1.00 87.81 75 LEU A O 1
ATOM 622 N N . PRO A 1 76 ? 1.383 12.392 -11.174 1.00 89.12 76 PRO A N 1
ATOM 623 C CA . PRO A 1 76 ? -0.027 12.036 -11.292 1.00 89.12 76 PRO A CA 1
ATOM 624 C C . PRO A 1 76 ? -0.896 13.212 -11.757 1.00 89.12 76 PRO A C 1
ATOM 626 O O . PRO A 1 76 ? -0.672 14.362 -11.371 1.00 89.12 76 PRO A O 1
ATOM 629 N N . VAL A 1 77 ? -1.926 12.912 -12.556 1.00 92.06 77 VAL A N 1
ATOM 630 C CA . VAL A 1 77 ? -2.895 13.896 -13.062 1.00 92.06 77 VAL A CA 1
ATOM 631 C C . VAL A 1 77 ? -4.316 13.352 -12.942 1.00 92.06 77 VAL A C 1
ATOM 633 O O . VAL A 1 77 ? -4.695 12.446 -13.678 1.00 92.06 77 VAL A O 1
ATOM 636 N N . ALA A 1 78 ? -5.131 13.951 -12.071 1.00 92.00 78 ALA A N 1
ATOM 637 C CA . ALA A 1 78 ? -6.552 13.605 -11.943 1.00 92.00 78 ALA A CA 1
ATOM 638 C C . ALA A 1 78 ? -7.506 14.627 -12.576 1.00 92.00 78 ALA A C 1
ATOM 640 O O . ALA A 1 78 ? -8.676 14.315 -12.801 1.00 92.00 78 ALA A O 1
ATOM 641 N N . CYS A 1 79 ? -7.038 15.833 -12.897 1.00 90.50 79 CYS A N 1
ATOM 642 C CA . CYS A 1 79 ? -7.871 16.912 -13.425 1.00 90.50 79 CYS A CA 1
ATOM 643 C C . CYS A 1 79 ? -7.319 17.415 -14.756 1.00 90.50 79 CYS A C 1
ATOM 645 O O . CYS A 1 79 ? -6.125 17.669 -14.877 1.00 90.50 79 CYS A O 1
ATOM 647 N N . GLY A 1 80 ? -8.193 17.612 -15.744 1.00 91.19 80 GLY A N 1
ATOM 648 C CA . GLY A 1 80 ? -7.810 18.195 -17.024 1.00 91.19 80 GLY A CA 1
ATOM 649 C C . GLY A 1 80 ? -8.519 17.609 -18.238 1.00 91.19 80 GLY A C 1
ATOM 650 O O . GLY A 1 80 ? -9.671 17.162 -18.183 1.00 91.19 80 GLY A O 1
ATOM 651 N N . LYS A 1 81 ? -7.822 17.668 -19.377 1.00 91.38 81 LYS A N 1
ATOM 652 C CA . LYS A 1 81 ? -8.288 17.129 -20.656 1.00 91.38 81 LYS A CA 1
ATOM 653 C C . LYS A 1 81 ? -7.672 15.757 -20.880 1.00 91.38 81 LYS A C 1
ATOM 655 O O . LYS A 1 81 ? -6.466 15.613 -20.762 1.00 91.38 81 LYS A O 1
ATOM 660 N N . PHE A 1 82 ? -8.484 14.789 -21.280 1.00 92.75 82 PHE A N 1
ATOM 661 C CA . PHE A 1 82 ? -8.043 13.415 -21.507 1.00 92.75 82 PHE A CA 1
ATOM 662 C C . PHE A 1 82 ? -8.506 12.885 -22.860 1.00 92.75 82 PHE A C 1
ATOM 664 O O . PHE A 1 82 ? -9.613 13.190 -23.276 1.00 92.75 82 PHE A O 1
ATOM 671 N N . LYS A 1 83 ? -7.730 12.070 -23.560 1.00 92.38 83 LYS A N 1
ATOM 672 C CA . LYS A 1 83 ? -8.108 11.439 -24.839 1.00 92.38 83 LYS A CA 1
ATOM 673 C C . LYS A 1 83 ? -8.089 9.921 -24.714 1.00 92.38 83 LYS A C 1
ATOM 675 O O . LYS A 1 83 ? -7.493 9.395 -23.782 1.00 92.38 83 LYS A O 1
ATOM 680 N N . HIS A 1 84 ? -8.722 9.215 -25.649 1.00 92.44 84 HIS A N 1
ATOM 681 C CA . HIS A 1 84 ? -8.570 7.760 -25.721 1.00 92.44 84 HIS A CA 1
ATOM 682 C C . HIS A 1 84 ? -7.113 7.380 -25.967 1.00 92.44 84 HIS A C 1
ATOM 684 O O . HIS A 1 84 ? -6.435 7.993 -26.791 1.00 92.44 84 HIS A O 1
ATOM 690 N N . SER A 1 85 ? -6.668 6.358 -25.248 1.00 92.06 85 SER A N 1
ATOM 691 C CA . SER A 1 85 ? -5.355 5.744 -25.389 1.00 92.06 85 SER A CA 1
ATOM 692 C C . SER A 1 85 ? -5.542 4.243 -25.637 1.00 92.06 85 SER A C 1
ATOM 694 O O . SER A 1 85 ? -6.321 3.846 -26.506 1.00 92.06 85 SER A O 1
ATOM 696 N N . LYS A 1 86 ? -4.831 3.392 -24.899 1.00 93.56 86 LYS A N 1
ATOM 697 C CA . LYS A 1 86 ? -4.845 1.936 -25.069 1.00 93.56 86 LYS A CA 1
ATOM 698 C C . LYS A 1 86 ? -6.151 1.305 -24.586 1.00 93.56 86 LYS A C 1
ATOM 700 O O . LYS A 1 86 ? -6.782 1.774 -23.642 1.00 93.56 86 LYS A O 1
ATOM 705 N N . THR A 1 87 ? -6.523 0.192 -25.205 1.00 95.50 87 THR A N 1
ATOM 706 C CA . THR A 1 87 ? -7.582 -0.688 -24.706 1.00 95.50 87 THR A CA 1
ATOM 707 C C . THR A 1 87 ? -7.002 -1.742 -23.773 1.00 95.50 87 THR A C 1
ATOM 709 O O . THR A 1 87 ? -5.877 -2.193 -23.980 1.00 95.50 87 THR A O 1
ATOM 712 N N . ALA A 1 88 ? -7.775 -2.159 -22.781 1.00 95.38 88 ALA A N 1
ATOM 713 C CA . ALA A 1 88 ? -7.417 -3.232 -21.863 1.00 95.38 88 ALA A CA 1
ATOM 714 C C . ALA A 1 88 ? -8.680 -3.963 -21.407 1.00 95.38 88 ALA A C 1
ATOM 716 O O . ALA A 1 88 ? -9.794 -3.531 -21.712 1.00 95.38 88 ALA A O 1
ATOM 717 N N . THR A 1 89 ? -8.496 -5.037 -20.650 1.00 95.31 89 THR A N 1
ATOM 718 C CA . THR A 1 89 ? -9.598 -5.740 -20.010 1.00 95.31 89 THR A CA 1
ATOM 719 C C . THR A 1 89 ? -9.320 -5.882 -18.521 1.00 95.31 89 THR A C 1
ATOM 721 O O . THR A 1 89 ? -8.216 -6.261 -18.139 1.00 95.31 89 THR A O 1
ATOM 724 N N . ILE A 1 90 ? -10.320 -5.566 -17.702 1.00 90.88 90 ILE A N 1
ATOM 725 C CA . ILE A 1 90 ? -10.278 -5.671 -16.243 1.00 90.88 90 ILE A CA 1
ATOM 726 C C . ILE A 1 90 ? -11.243 -6.778 -15.821 1.00 90.88 90 ILE A C 1
ATOM 728 O O . ILE A 1 90 ? -12.393 -6.804 -16.263 1.00 90.88 90 ILE A O 1
ATOM 732 N N . GLU A 1 91 ? -10.763 -7.703 -14.994 1.00 91.44 91 GLU A N 1
ATOM 733 C CA . GLU A 1 91 ? -11.536 -8.853 -14.495 1.00 91.44 91 GLU A CA 1
ATOM 734 C C . GLU A 1 91 ? -11.975 -8.673 -13.036 1.00 91.44 91 GLU A C 1
ATOM 736 O O . GLU A 1 91 ? -12.883 -9.357 -12.579 1.00 91.44 91 GLU A O 1
ATOM 741 N N . ASP A 1 92 ? -11.373 -7.724 -12.317 1.00 85.81 92 ASP A N 1
ATOM 742 C CA . ASP A 1 92 ? -11.689 -7.438 -10.921 1.00 85.81 92 ASP A CA 1
ATOM 743 C C . ASP A 1 92 ? -12.503 -6.144 -10.778 1.00 85.81 92 ASP A C 1
ATOM 745 O O . ASP A 1 92 ? -12.074 -5.062 -11.189 1.00 85.81 92 ASP A O 1
ATOM 749 N N . VAL A 1 93 ? -13.674 -6.249 -10.146 1.00 85.25 93 VAL A N 1
ATOM 750 C CA . VAL A 1 93 ? -14.523 -5.105 -9.776 1.00 85.25 93 VAL A CA 1
ATOM 751 C C . VAL A 1 93 ? -13.769 -4.139 -8.853 1.00 85.25 93 VAL A C 1
ATOM 753 O O . VAL A 1 93 ? -13.937 -2.924 -8.972 1.00 85.25 93 VAL A O 1
ATOM 756 N N . GLY A 1 94 ? -12.900 -4.666 -7.981 1.00 85.88 94 GLY A N 1
ATOM 757 C CA . GLY A 1 94 ? -12.109 -3.894 -7.018 1.00 85.88 94 GLY A CA 1
ATOM 758 C C . GLY A 1 94 ? -11.132 -2.901 -7.652 1.00 85.88 94 GLY A C 1
ATOM 759 O O . GLY A 1 94 ? -10.704 -1.958 -6.994 1.00 85.88 94 GLY A O 1
ATOM 760 N N . SER A 1 95 ? -10.840 -3.040 -8.949 1.00 89.56 95 SER A N 1
ATOM 761 C CA . SER A 1 95 ? -10.011 -2.084 -9.695 1.00 89.56 95 SER A CA 1
ATOM 762 C C . SER A 1 95 ? -10.702 -0.731 -9.927 1.00 89.56 95 SER A C 1
ATOM 764 O O . SER A 1 95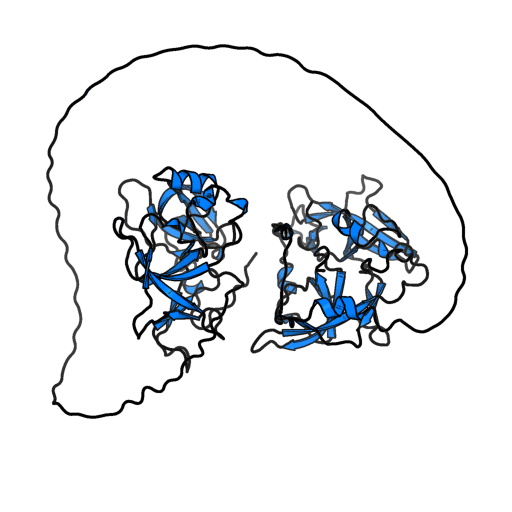 ? -10.039 0.262 -10.236 1.00 89.56 95 SER A O 1
ATOM 766 N N . PHE A 1 96 ? -12.031 -0.667 -9.802 1.00 92.00 96 PHE A N 1
ATOM 767 C CA . PHE A 1 96 ? -12.815 0.549 -10.006 1.00 92.00 96 PHE A CA 1
ATOM 768 C C . PHE A 1 96 ? -13.117 1.239 -8.671 1.00 92.00 96 PHE A C 1
ATOM 770 O O . PHE A 1 96 ? -13.540 0.602 -7.715 1.00 92.00 96 PHE A O 1
ATOM 777 N N . SER A 1 97 ? -12.961 2.563 -8.619 1.00 92.75 97 SER A N 1
ATOM 778 C CA . SER A 1 97 ? -13.319 3.373 -7.445 1.00 92.75 97 SER A CA 1
ATOM 779 C C . SER A 1 97 ? -14.721 3.958 -7.593 1.00 92.75 97 SER A C 1
ATOM 781 O O . SER A 1 97 ? -15.623 3.669 -6.813 1.00 92.75 97 SER A O 1
ATOM 783 N N . HIS A 1 98 ? -14.942 4.784 -8.618 1.00 93.62 98 HIS A N 1
ATOM 784 C CA . HIS A 1 98 ? -16.220 5.469 -8.775 1.00 93.62 98 HIS A CA 1
ATOM 785 C C . HIS A 1 98 ? -16.486 5.917 -10.204 1.00 93.62 98 HIS A C 1
ATOM 787 O O . HIS A 1 98 ? -15.586 6.192 -10.999 1.00 93.62 98 HIS A O 1
ATOM 793 N N . LYS A 1 99 ? -17.770 6.085 -10.513 1.00 92.56 99 LYS A N 1
ATOM 794 C CA . LYS A 1 99 ? -18.212 6.651 -11.781 1.00 92.56 99 LYS A CA 1
ATOM 795 C C . LYS A 1 99 ? -17.908 8.147 -11.857 1.00 92.56 99 LYS A C 1
ATOM 797 O O . LYS A 1 99 ? -18.261 8.927 -10.964 1.00 92.56 99 LYS A O 1
ATOM 802 N N . VAL A 1 100 ? -17.319 8.557 -12.976 1.00 90.81 100 VAL A N 1
ATOM 803 C CA . VAL A 1 100 ? -16.985 9.949 -13.282 1.00 90.81 100 VAL A CA 1
ATOM 804 C C . VAL A 1 100 ? -18.054 10.536 -14.188 1.00 90.81 100 VAL A C 1
ATOM 806 O O . VAL A 1 100 ? -18.454 9.958 -15.203 1.00 90.81 100 VAL A O 1
ATOM 809 N N . PHE A 1 101 ? -18.546 11.716 -13.822 1.00 80.69 101 PHE A N 1
ATOM 810 C CA . PHE A 1 101 ? -19.521 12.404 -14.648 1.00 80.69 101 PHE A CA 1
ATOM 811 C C . PHE A 1 101 ? -18.868 13.034 -15.871 1.00 80.69 101 PHE A C 1
ATOM 813 O O . PHE A 1 101 ? -17.848 13.713 -15.792 1.00 80.69 101 PHE A O 1
ATOM 820 N N . ARG A 1 102 ? -19.538 12.880 -17.009 1.00 70.06 102 ARG A N 1
ATOM 821 C CA . ARG A 1 102 ? -19.095 13.388 -18.301 1.00 70.06 102 ARG A CA 1
ATOM 822 C C . ARG A 1 102 ? -20.075 14.433 -18.830 1.00 70.06 102 ARG A C 1
ATOM 824 O O . ARG A 1 102 ? -21.266 14.157 -18.950 1.00 70.06 102 ARG A O 1
ATOM 831 N N . LYS A 1 103 ? -19.565 15.574 -19.309 1.00 60.16 103 LYS A N 1
ATOM 832 C CA . LYS A 1 103 ? -20.279 16.403 -20.303 1.00 60.16 103 LYS A CA 1
ATOM 833 C C . LYS A 1 103 ? -19.974 15.879 -21.718 1.00 60.16 103 LYS A C 1
ATOM 835 O O . LYS A 1 103 ? -18.813 15.641 -22.057 1.00 60.16 103 LYS A O 1
ATOM 840 N N . ARG A 1 104 ? -21.017 15.631 -22.528 1.00 52.16 104 ARG A N 1
ATOM 841 C CA . ARG A 1 104 ? -20.909 15.078 -23.897 1.00 52.16 104 ARG A CA 1
ATOM 842 C C . ARG A 1 104 ? -19.993 15.939 -24.778 1.00 52.16 104 ARG A C 1
ATOM 844 O O . ARG A 1 104 ? -19.965 17.159 -24.655 1.00 52.16 104 ARG A O 1
ATOM 851 N N . ARG A 1 105 ? -19.265 15.268 -25.672 1.00 56.16 105 ARG A N 1
ATOM 852 C CA . ARG A 1 105 ? -18.210 15.809 -26.535 1.00 56.16 105 ARG A CA 1
ATOM 853 C C . ARG A 1 105 ? -18.691 16.442 -27.838 1.00 56.16 105 ARG A C 1
ATOM 855 O O . ARG A 1 105 ? -19.572 15.902 -28.500 1.00 56.16 105 ARG A O 1
ATOM 862 N N . VAL A 1 106 ? -17.960 17.491 -28.212 1.00 51.03 106 VAL A N 1
ATOM 863 C CA . VAL A 1 106 ? -17.501 17.828 -29.567 1.00 51.03 106 VAL A CA 1
ATOM 864 C C . VAL A 1 106 ? -15.984 17.509 -29.553 1.00 51.03 106 VAL A C 1
ATOM 866 O O . VAL A 1 106 ? -15.302 17.928 -28.618 1.00 51.03 106 VAL A O 1
ATOM 869 N N . ASN A 1 107 ? -15.460 16.707 -30.490 1.00 61.75 107 ASN A N 1
ATOM 870 C CA . ASN A 1 107 ? -14.019 16.386 -30.678 1.00 61.75 107 ASN A CA 1
ATOM 871 C C . ASN A 1 107 ? -13.337 15.393 -29.697 1.00 61.75 107 ASN A C 1
ATOM 873 O O . ASN A 1 107 ? -12.274 15.705 -29.174 1.00 61.75 107 ASN A O 1
ATOM 877 N N . GLU A 1 108 ? -13.930 14.227 -29.410 1.00 73.50 108 GLU A N 1
ATOM 878 C CA . GLU A 1 108 ? -13.260 12.993 -28.893 1.00 73.50 108 GLU A CA 1
ATOM 879 C C . GLU A 1 108 ? -12.418 12.974 -27.590 1.00 73.50 108 GLU A C 1
ATOM 881 O O . GLU A 1 108 ? -12.177 11.892 -27.070 1.00 73.50 108 GLU A O 1
ATOM 886 N N . THR A 1 109 ? -12.005 14.087 -26.987 1.00 85.31 109 THR A N 1
ATOM 887 C CA . THR A 1 109 ? -11.296 14.090 -25.683 1.00 85.31 109 THR A CA 1
ATOM 888 C C . THR A 1 109 ? -12.316 14.019 -24.495 1.00 85.31 109 THR A C 1
ATOM 890 O O . THR A 1 109 ? -13.499 13.752 -24.704 1.00 85.31 109 THR A O 1
ATOM 893 N N . TYR A 1 110 ? -11.971 14.279 -23.236 1.00 87.06 110 TYR A N 1
ATOM 894 C CA . TYR A 1 110 ? -12.869 14.329 -22.073 1.00 87.06 110 TYR A CA 1
ATOM 895 C C . TYR A 1 110 ? -12.364 15.404 -21.117 1.00 87.06 110 TYR A C 1
ATOM 897 O O . TYR A 1 110 ? -11.163 15.526 -20.941 1.00 87.06 110 TYR A O 1
ATOM 905 N N . ASN A 1 111 ? -13.257 16.216 -20.552 1.00 89.06 111 ASN A N 1
ATOM 906 C CA . ASN A 1 111 ? -12.875 17.216 -19.552 1.00 89.06 111 ASN A CA 1
ATOM 907 C C . ASN A 1 111 ? -13.328 16.692 -18.196 1.00 89.06 111 ASN A C 1
ATOM 909 O O . ASN A 1 111 ? -14.537 16.581 -17.976 1.00 89.06 111 ASN A O 1
ATOM 913 N N . ILE A 1 112 ? -12.374 16.356 -17.337 1.00 92.31 112 ILE A N 1
ATOM 914 C CA . ILE A 1 112 ? -12.625 15.842 -15.994 1.00 92.31 112 ILE A CA 1
ATOM 915 C C . ILE A 1 112 ? -12.099 16.894 -15.026 1.00 92.31 112 ILE A C 1
ATOM 917 O O . ILE A 1 112 ? -10.907 17.180 -15.003 1.00 92.31 112 ILE A O 1
ATOM 921 N N . TYR A 1 113 ? -13.015 17.518 -14.295 1.00 92.88 113 TYR A N 1
ATOM 922 C CA . TYR A 1 113 ? -12.720 18.547 -13.306 1.00 92.88 113 TYR A CA 1
ATOM 923 C C . TYR A 1 113 ? -13.620 18.335 -12.083 1.00 92.88 113 TYR A C 1
ATOM 925 O O . TYR A 1 113 ? -14.734 17.823 -12.261 1.00 92.88 113 TYR A O 1
ATOM 933 N N . PRO A 1 114 ? -13.184 18.762 -10.886 1.00 95.19 114 PRO A N 1
ATOM 934 C CA . PRO A 1 114 ? -13.992 18.701 -9.676 1.00 95.19 114 PRO A CA 1
ATOM 935 C C . PRO A 1 114 ? -15.315 19.448 -9.849 1.00 95.19 114 PRO A C 1
ATOM 937 O O . PRO A 1 114 ? -15.371 20.522 -10.462 1.00 95.19 114 PRO A O 1
ATOM 940 N N . ARG A 1 115 ? -16.394 18.868 -9.322 1.00 93.44 115 ARG A N 1
ATOM 941 C CA . ARG A 1 115 ? -17.749 19.425 -9.414 1.00 93.44 115 ARG A CA 1
ATOM 942 C C . ARG A 1 115 ? -18.313 19.750 -8.050 1.00 93.44 115 ARG A C 1
ATOM 944 O O . ARG A 1 115 ? -17.988 19.099 -7.061 1.00 93.44 115 ARG A O 1
ATOM 951 N N . LYS A 1 116 ? -19.229 20.714 -8.016 1.00 95.06 116 LYS A N 1
ATOM 952 C CA . LYS A 1 116 ? -19.909 21.122 -6.788 1.00 95.06 116 LYS A CA 1
ATOM 953 C C . LYS A 1 116 ? -20.530 19.923 -6.062 1.00 95.06 116 LYS A C 1
ATOM 955 O O . LYS A 1 116 ? -21.297 19.159 -6.646 1.00 95.06 116 LYS A O 1
ATOM 960 N N . GLY A 1 117 ? -20.231 19.817 -4.771 1.00 92.62 117 GLY A N 1
ATOM 961 C CA . GLY A 1 117 ? -20.691 18.762 -3.872 1.00 92.62 117 GLY A CA 1
ATOM 962 C C . GLY A 1 117 ? -19.797 17.523 -3.833 1.00 92.62 117 GLY A C 1
ATOM 963 O O . GLY A 1 117 ? -20.025 16.665 -2.989 1.00 92.62 117 GLY A O 1
ATOM 964 N N . GLU A 1 118 ? -18.793 17.410 -4.704 1.00 96.12 118 GLU A N 1
ATOM 965 C CA . GLU A 1 118 ? -17.820 16.320 -4.627 1.00 96.12 118 GLU A CA 1
ATOM 966 C C . GLU A 1 118 ? -16.774 16.587 -3.543 1.00 96.12 118 GLU A C 1
ATOM 968 O O . GLU A 1 118 ? -16.408 17.730 -3.273 1.00 96.12 118 GLU A O 1
ATOM 973 N N . THR A 1 119 ? -16.259 15.513 -2.961 1.00 97.62 119 THR A N 1
ATOM 974 C CA . THR A 1 119 ? -15.137 15.524 -2.022 1.00 97.62 119 THR A CA 1
ATOM 975 C C . THR A 1 119 ? -13.858 15.104 -2.731 1.00 97.62 119 THR A C 1
ATOM 977 O O . THR A 1 119 ? -13.868 14.194 -3.562 1.00 97.62 119 THR A O 1
ATOM 980 N N . TRP A 1 120 ? -12.765 15.803 -2.453 1.00 97.75 120 TRP A N 1
ATOM 981 C CA . TRP A 1 120 ? -11.492 15.627 -3.149 1.00 97.75 120 TRP A CA 1
ATOM 982 C C . TRP A 1 120 ? -10.324 15.724 -2.173 1.00 97.75 120 TRP A C 1
ATOM 984 O O . TRP A 1 120 ? -10.399 16.446 -1.179 1.00 97.75 120 TRP A O 1
ATOM 994 N N . ALA A 1 121 ? -9.243 15.022 -2.500 1.00 97.06 121 ALA A N 1
ATOM 995 C CA . ALA A 1 121 ? -7.949 15.182 -1.863 1.00 97.06 121 ALA A CA 1
ATOM 996 C C . ALA A 1 121 ? -7.111 16.206 -2.639 1.00 97.06 121 ALA A C 1
ATOM 998 O O . ALA A 1 121 ? -7.034 16.164 -3.875 1.00 97.06 121 ALA A O 1
ATOM 999 N N . LEU A 1 122 ? -6.459 17.108 -1.914 1.00 96.19 122 LEU A N 1
ATOM 1000 C CA . LEU A 1 122 ? -5.472 18.044 -2.439 1.00 96.19 122 LEU A CA 1
ATOM 1001 C C . LEU A 1 122 ? -4.093 17.682 -1.898 1.00 96.19 122 LEU A C 1
ATOM 1003 O O . LEU A 1 122 ? -3.976 17.279 -0.745 1.00 96.19 122 LEU A O 1
ATOM 1007 N N . TYR A 1 123 ? -3.050 17.863 -2.701 1.00 93.31 123 TYR A N 1
ATOM 1008 C CA . TYR A 1 123 ? -1.675 17.709 -2.231 1.00 93.31 123 TYR A CA 1
ATOM 1009 C C . TYR A 1 123 ? -1.310 18.823 -1.236 1.00 93.31 123 TYR A C 1
ATOM 1011 O O . TYR A 1 123 ? -1.419 20.011 -1.567 1.00 93.31 123 TYR A O 1
ATOM 1019 N N . LYS A 1 124 ? -0.816 18.455 -0.047 1.00 89.81 124 LYS A N 1
ATOM 1020 C CA . LYS A 1 124 ? -0.137 19.391 0.862 1.00 89.81 124 LYS A CA 1
ATOM 1021 C C . LYS A 1 124 ? 1.217 19.791 0.262 1.00 89.81 124 LYS A C 1
ATOM 1023 O O . LYS A 1 124 ? 1.839 19.030 -0.475 1.00 89.81 124 LYS A O 1
ATOM 1028 N N . ASN A 1 125 ? 1.678 21.005 0.571 1.00 85.25 125 ASN A N 1
ATOM 1029 C CA . ASN A 1 125 ? 2.988 21.532 0.145 1.00 85.25 125 ASN A CA 1
ATOM 1030 C C . ASN A 1 125 ? 3.238 21.490 -1.380 1.00 85.25 125 ASN A C 1
ATOM 1032 O O . ASN A 1 125 ? 4.380 21.465 -1.851 1.00 85.25 125 ASN A O 1
ATOM 1036 N N . TRP A 1 126 ? 2.158 21.501 -2.165 1.00 89.62 126 TRP A N 1
ATOM 1037 C CA . TRP A 1 126 ? 2.211 21.439 -3.618 1.00 89.62 126 TRP A CA 1
ATOM 1038 C C . TRP A 1 126 ? 2.725 22.729 -4.249 1.00 89.62 126 TRP A C 1
ATOM 1040 O O . TRP A 1 126 ? 2.376 23.835 -3.832 1.00 89.62 126 TRP A O 1
ATOM 1050 N N . ASN A 1 127 ? 3.505 22.586 -5.321 1.00 85.06 127 ASN A N 1
ATOM 1051 C CA . ASN A 1 127 ? 3.720 23.656 -6.285 1.00 85.06 127 ASN A CA 1
ATOM 1052 C C . ASN A 1 127 ? 4.006 23.092 -7.684 1.00 85.06 127 ASN A C 1
ATOM 1054 O O . ASN A 1 127 ? 4.479 21.968 -7.846 1.00 85.06 127 ASN A O 1
ATOM 1058 N N . ILE A 1 128 ? 3.795 23.918 -8.711 1.00 85.06 128 ILE A N 1
ATOM 1059 C CA . ILE A 1 128 ? 3.997 23.525 -10.114 1.00 85.06 128 ILE A CA 1
ATOM 1060 C C . ILE A 1 128 ? 5.442 23.096 -10.438 1.00 85.06 128 ILE A C 1
ATOM 1062 O O . ILE A 1 128 ? 5.669 22.390 -11.414 1.00 85.06 128 ILE A O 1
ATOM 1066 N N . LYS A 1 129 ? 6.435 23.487 -9.624 1.00 85.62 129 LYS A N 1
ATOM 1067 C CA . LYS A 1 129 ? 7.852 23.150 -9.840 1.00 85.62 129 LYS A CA 1
ATOM 1068 C C . LYS A 1 129 ? 8.208 21.734 -9.393 1.00 85.62 129 LYS A C 1
ATOM 1070 O O . LYS A 1 129 ? 9.354 21.340 -9.601 1.00 85.62 129 LYS A O 1
ATOM 1075 N N . TRP A 1 130 ? 7.271 20.953 -8.846 1.00 87.06 130 TRP A N 1
ATOM 1076 C CA . TRP A 1 130 ? 7.497 19.526 -8.586 1.00 87.06 130 TRP A CA 1
ATOM 1077 C C . TRP A 1 130 ? 7.997 18.790 -9.837 1.00 87.06 130 TRP A C 1
ATOM 1079 O O . TRP A 1 130 ? 8.836 17.900 -9.732 1.00 87.06 130 TRP A O 1
ATOM 1089 N N . SER A 1 131 ? 7.582 19.226 -11.035 1.00 84.81 131 SER A N 1
ATOM 1090 C CA . SER A 1 131 ? 8.068 18.678 -12.307 1.00 84.81 131 SER A CA 1
ATOM 1091 C C . SER A 1 131 ? 9.584 18.802 -12.499 1.00 84.81 131 SER A C 1
ATOM 1093 O O . SER A 1 131 ? 10.159 18.022 -13.252 1.00 84.81 131 SER A O 1
ATOM 1095 N N . SER A 1 132 ? 10.238 19.766 -11.845 1.00 84.31 132 SER A N 1
ATOM 1096 C CA . SER A 1 132 ? 11.686 19.988 -11.934 1.00 84.31 132 SER A CA 1
ATOM 1097 C C . SER A 1 132 ? 12.498 19.038 -11.053 1.00 84.31 132 SER A C 1
ATOM 1099 O O . SER A 1 132 ? 13.695 18.887 -11.282 1.00 84.31 132 SER A O 1
ATOM 1101 N N . ASN A 1 133 ? 11.876 18.425 -10.042 1.00 83.19 133 ASN A N 1
ATOM 1102 C CA . ASN A 1 133 ? 12.526 17.469 -9.148 1.00 83.19 133 ASN A CA 1
ATOM 1103 C C . ASN A 1 133 ? 11.532 16.393 -8.664 1.00 83.19 133 ASN A C 1
ATOM 1105 O O . ASN A 1 133 ? 11.229 16.321 -7.471 1.00 83.19 133 ASN A O 1
ATOM 1109 N N . PRO A 1 134 ? 10.987 15.578 -9.583 1.00 80.19 134 PRO A N 1
ATOM 1110 C CA . PRO A 1 134 ? 9.873 14.681 -9.279 1.00 80.19 134 PRO A CA 1
ATOM 1111 C C . PRO A 1 134 ? 10.230 13.589 -8.264 1.00 80.19 134 PRO A C 1
ATOM 1113 O O . PRO A 1 134 ? 9.349 13.137 -7.543 1.00 80.19 134 PRO A O 1
ATOM 1116 N N . GLU A 1 135 ? 11.503 13.198 -8.161 1.00 79.44 135 GLU A N 1
ATOM 1117 C CA . GLU A 1 135 ? 11.970 12.166 -7.222 1.00 79.44 135 GLU A CA 1
ATOM 1118 C C . GLU A 1 135 ? 11.777 12.563 -5.752 1.00 79.44 135 GLU A C 1
ATOM 1120 O O . GLU A 1 135 ? 11.519 11.708 -4.912 1.00 79.44 135 GLU A O 1
ATOM 1125 N N . ASN A 1 136 ? 11.818 13.863 -5.444 1.00 76.81 136 ASN A N 1
ATOM 1126 C CA . ASN A 1 136 ? 11.588 14.376 -4.090 1.00 76.81 136 ASN A CA 1
ATOM 1127 C C . ASN A 1 136 ? 10.098 14.606 -3.776 1.00 76.81 136 ASN A C 1
ATOM 1129 O O . ASN A 1 136 ? 9.765 15.063 -2.685 1.00 76.81 136 ASN A O 1
ATOM 1133 N N . HIS A 1 137 ? 9.203 14.324 -4.726 1.00 76.44 137 HIS A N 1
ATOM 1134 C CA . HIS A 1 137 ? 7.764 14.569 -4.622 1.00 76.44 137 HIS A CA 1
ATOM 1135 C C . HIS A 1 137 ? 6.977 13.298 -4.971 1.00 76.44 137 HIS A C 1
ATOM 1137 O O . HIS A 1 137 ? 6.115 13.299 -5.855 1.00 76.44 137 HIS A O 1
ATOM 1143 N N . ARG A 1 138 ? 7.332 12.194 -4.298 1.00 74.44 138 ARG A N 1
ATOM 1144 C CA . ARG A 1 138 ? 6.697 10.869 -4.435 1.00 74.44 138 ARG A CA 1
ATOM 1145 C C . ARG A 1 138 ? 5.988 10.387 -3.167 1.00 74.44 138 ARG A C 1
ATOM 1147 O O . ARG A 1 138 ? 5.151 9.500 -3.258 1.00 74.44 138 ARG A O 1
ATOM 1154 N N . GLU A 1 139 ? 6.287 10.984 -2.018 1.00 80.69 139 GLU A N 1
ATOM 1155 C CA . GLU A 1 139 ? 5.536 10.793 -0.775 1.00 80.69 139 GLU A CA 1
ATOM 1156 C C . GLU A 1 139 ? 4.495 11.908 -0.686 1.00 80.69 139 GLU A C 1
ATOM 1158 O O . GLU A 1 139 ? 4.810 13.064 -0.401 1.00 80.69 139 GLU A O 1
ATOM 1163 N N . TYR A 1 140 ? 3.261 11.584 -1.062 1.00 85.50 140 TYR A N 1
ATOM 1164 C CA . TYR A 1 140 ? 2.185 12.558 -1.140 1.00 85.50 140 TYR A CA 1
ATOM 1165 C C . TYR A 1 140 ? 1.449 12.664 0.192 1.00 85.50 140 TYR A C 1
ATOM 1167 O O . TYR A 1 140 ? 0.906 11.688 0.701 1.00 85.50 140 TYR A O 1
ATOM 1175 N N . GLU A 1 141 ? 1.360 13.881 0.710 1.00 89.12 141 GLU A N 1
ATOM 1176 C CA . GLU A 1 141 ? 0.482 14.208 1.826 1.00 89.12 141 GLU A CA 1
ATOM 1177 C C . GLU A 1 141 ? -0.788 14.895 1.324 1.00 89.12 141 GLU A C 1
ATOM 1179 O O . GLU A 1 141 ? -0.755 15.649 0.345 1.00 89.12 141 GLU A O 1
ATOM 1184 N N . TYR A 1 142 ? -1.900 14.677 2.029 1.00 92.75 142 TYR A N 1
ATOM 1185 C CA . TYR A 1 142 ? -3.217 15.129 1.590 1.00 92.75 142 TYR A CA 1
ATOM 1186 C C . TYR A 1 142 ? -3.941 15.991 2.611 1.00 92.75 142 TYR A C 1
ATOM 1188 O O . TYR A 1 142 ? -3.930 15.718 3.809 1.00 92.75 142 TYR A O 1
ATOM 1196 N N . GLU A 1 143 ? -4.637 17.001 2.106 1.00 93.88 143 GLU A N 1
ATOM 1197 C CA . GLU A 1 143 ? -5.741 17.664 2.796 1.00 93.88 143 GLU A CA 1
ATOM 1198 C C . GLU A 1 143 ? -7.051 17.352 2.059 1.00 93.88 143 GLU A C 1
ATOM 1200 O O . GLU A 1 143 ? -7.064 17.158 0.840 1.00 93.88 143 GLU A O 1
ATOM 1205 N N . PHE A 1 144 ? -8.163 17.291 2.790 1.00 95.50 144 PHE A N 1
ATOM 1206 C CA . PHE A 1 144 ? -9.457 16.901 2.233 1.00 95.50 144 PHE A CA 1
ATOM 1207 C C . PHE A 1 144 ? -10.388 18.096 2.161 1.00 95.50 144 PHE A C 1
ATOM 1209 O O . PHE A 1 144 ? -10.476 18.906 3.085 1.00 95.50 144 PHE A O 1
ATOM 1216 N N . ILE A 1 145 ? -11.105 18.202 1.048 1.00 96.81 145 ILE A N 1
ATOM 1217 C CA . ILE A 1 145 ? -12.012 19.313 0.797 1.00 96.81 145 ILE A CA 1
ATOM 1218 C C . ILE A 1 145 ? -13.354 18.830 0.264 1.00 96.81 145 ILE A C 1
ATOM 1220 O O . ILE A 1 145 ? -13.481 17.740 -0.295 1.00 96.81 145 ILE A O 1
ATOM 1224 N N . VAL A 1 146 ? -14.357 19.693 0.392 1.00 96.75 146 VAL A N 1
ATOM 1225 C CA . VAL A 1 146 ? -15.611 19.623 -0.357 1.00 96.75 146 VAL A CA 1
ATOM 1226 C C . VAL A 1 146 ? -15.659 20.762 -1.370 1.00 96.75 146 VAL A C 1
ATOM 1228 O O . VAL A 1 146 ? -15.353 21.915 -1.065 1.00 96.75 146 VAL A O 1
ATOM 1231 N N . VAL A 1 147 ? -16.046 20.451 -2.599 1.00 97.06 147 VAL A N 1
ATOM 1232 C CA . VAL A 1 147 ? -16.128 21.417 -3.693 1.00 97.06 147 VAL A CA 1
ATOM 1233 C C . VAL A 1 147 ? -17.423 22.225 -3.580 1.00 97.06 147 VAL A C 1
ATOM 1235 O O . VAL A 1 147 ? -18.522 21.669 -3.543 1.00 97.06 147 VAL A O 1
ATOM 1238 N N . LEU A 1 148 ? -17.319 23.553 -3.562 1.00 95.50 148 LEU A N 1
ATOM 1239 C CA . LEU A 1 148 ? -18.444 24.474 -3.348 1.00 95.50 148 LEU A CA 1
ATOM 1240 C C . LEU A 1 148 ? -18.940 25.135 -4.641 1.00 95.50 148 LEU A C 1
ATOM 1242 O O . LEU A 1 148 ? -20.110 25.529 -4.720 1.00 95.50 148 LEU A O 1
ATOM 1246 N N . SER A 1 149 ? -18.094 25.208 -5.672 1.00 95.94 149 SER A N 1
ATOM 1247 C CA . SER A 1 149 ? -18.450 25.667 -7.019 1.00 95.94 149 SER A CA 1
ATOM 1248 C C . SER A 1 149 ? -17.921 24.718 -8.094 1.00 95.94 149 SER A C 1
ATOM 1250 O O . SER A 1 149 ? -16.887 24.089 -7.913 1.00 95.94 149 SER A O 1
ATOM 1252 N N . ASP A 1 150 ? -18.595 24.637 -9.241 1.00 93.81 150 ASP A N 1
ATOM 1253 C CA . ASP A 1 150 ? -18.022 23.954 -10.406 1.00 93.81 150 ASP A CA 1
ATOM 1254 C C . ASP A 1 150 ? -16.800 24.718 -10.947 1.00 93.81 150 ASP A C 1
ATOM 1256 O O . ASP A 1 150 ? -16.692 25.934 -10.767 1.00 93.81 150 ASP A O 1
ATOM 1260 N N . TYR A 1 151 ? -15.911 24.010 -11.650 1.00 93.19 151 TYR A N 1
ATOM 1261 C CA . TYR A 1 151 ? -14.753 24.609 -12.317 1.00 93.19 151 TYR A CA 1
ATOM 1262 C C . TYR A 1 151 ? -15.130 25.700 -13.321 1.00 93.19 151 TYR A C 1
ATOM 1264 O O . TYR A 1 151 ? -15.903 25.484 -14.262 1.00 93.19 151 TYR A O 1
ATOM 1272 N N . ASN A 1 152 ? -14.488 26.854 -13.153 1.00 91.50 152 ASN A N 1
ATOM 1273 C CA . ASN A 1 152 ? -14.512 27.979 -14.069 1.00 91.50 152 ASN A CA 1
ATOM 1274 C C . ASN A 1 152 ? -13.074 28.317 -14.510 1.00 91.50 152 ASN A C 1
ATOM 1276 O O . ASN A 1 152 ? -12.145 28.289 -13.709 1.00 91.50 152 ASN A O 1
ATOM 1280 N N . ARG A 1 153 ? -12.871 28.644 -15.792 1.00 88.44 153 ARG A N 1
ATOM 1281 C CA . ARG A 1 153 ? -11.531 28.963 -16.320 1.00 88.44 153 ARG A CA 1
ATOM 1282 C C . ARG A 1 153 ? -10.968 30.294 -15.824 1.00 88.44 153 ARG A C 1
ATOM 1284 O O . ARG A 1 153 ? -9.753 30.435 -15.777 1.00 88.44 153 ARG A O 1
ATOM 1291 N N . GLU A 1 154 ? -11.823 31.251 -15.492 1.00 91.50 154 GLU A N 1
ATOM 1292 C CA . GLU A 1 154 ? -11.435 32.589 -15.040 1.00 91.50 154 GLU A CA 1
ATOM 1293 C C . GLU A 1 154 ? -11.121 32.589 -13.546 1.00 91.50 154 GLU A C 1
ATOM 1295 O O . GLU A 1 154 ? -10.076 33.083 -13.136 1.00 91.50 154 GLU A O 1
ATOM 1300 N N . SER A 1 155 ? -12.003 32.001 -12.732 1.00 90.25 155 SER A N 1
ATOM 1301 C CA . SER A 1 155 ? -11.886 32.048 -11.271 1.00 90.25 155 SER A CA 1
ATOM 1302 C C . SER A 1 155 ? -11.363 30.761 -10.632 1.00 90.25 155 SER A C 1
ATOM 1304 O O . SER A 1 155 ? -10.874 30.806 -9.508 1.00 90.25 155 SER A O 1
ATOM 1306 N N . GLY A 1 156 ? -11.422 29.613 -11.310 1.00 94.50 156 GLY A N 1
ATOM 1307 C CA . GLY A 1 156 ? -11.040 28.314 -10.750 1.00 94.50 156 GLY A CA 1
ATOM 1308 C C . GLY A 1 156 ? -12.178 27.634 -9.980 1.00 94.50 156 GLY A C 1
ATOM 1309 O O . GLY A 1 156 ? -13.294 27.534 -10.496 1.00 94.50 156 GLY A O 1
ATOM 1310 N N . ILE A 1 157 ? -11.894 27.121 -8.777 1.00 97.00 157 ILE A N 1
ATOM 1311 C CA . ILE A 1 157 ? -12.827 26.335 -7.947 1.00 97.00 157 ILE A CA 1
ATOM 1312 C C . ILE A 1 157 ? -12.843 26.856 -6.508 1.00 97.00 157 ILE A C 1
ATOM 1314 O O . ILE A 1 157 ? -11.797 26.932 -5.868 1.00 97.00 157 ILE A O 1
ATOM 1318 N N . LEU A 1 158 ? -14.029 27.156 -5.976 1.00 96.38 158 LEU A N 1
ATOM 1319 C CA . LEU A 1 158 ? -14.220 27.425 -4.553 1.00 96.38 158 LEU A CA 1
ATOM 1320 C C . LEU A 1 158 ? -14.348 26.097 -3.801 1.00 96.38 158 LEU A C 1
ATOM 1322 O O . LEU A 1 158 ? -15.185 25.262 -4.158 1.00 96.38 158 LEU A O 1
ATOM 1326 N N . VAL A 1 159 ? -13.557 25.913 -2.748 1.00 96.88 159 VAL A N 1
ATOM 1327 C CA . VAL A 1 159 ? -13.542 24.695 -1.926 1.00 96.88 159 VAL A CA 1
ATOM 1328 C C . VAL A 1 159 ? -13.681 25.028 -0.444 1.00 96.88 159 VAL A C 1
ATOM 1330 O O . VAL A 1 159 ? -13.320 26.122 -0.020 1.00 96.88 159 VAL A O 1
ATOM 1333 N N . GLY A 1 160 ? -14.220 24.096 0.339 1.00 95.31 160 GLY A N 1
ATOM 1334 C CA . GLY A 1 160 ? -14.300 24.165 1.798 1.00 95.31 160 GLY A CA 1
ATOM 1335 C C . GLY A 1 160 ? -13.465 23.063 2.438 1.00 95.31 160 GLY A C 1
ATOM 1336 O O . GLY A 1 160 ? -13.503 21.925 1.973 1.00 95.31 160 GLY A O 1
ATOM 1337 N N . HIS A 1 161 ? -12.722 23.392 3.492 1.00 94.00 161 HIS A N 1
ATOM 1338 C CA . HIS A 1 161 ? -11.845 22.434 4.165 1.00 94.00 161 HIS A CA 1
ATOM 1339 C C . HIS A 1 161 ? -12.636 21.425 5.015 1.00 94.00 161 HIS A C 1
ATOM 1341 O O . HIS A 1 161 ? -13.630 21.782 5.660 1.00 94.00 161 HIS A O 1
ATOM 1347 N N . LEU A 1 162 ? -12.190 20.167 5.013 1.00 93.75 162 LEU A N 1
ATOM 1348 C CA . LEU A 1 162 ? -12.735 19.075 5.811 1.00 93.75 162 LEU A CA 1
ATOM 1349 C C . LEU A 1 162 ? -11.676 18.568 6.795 1.00 93.75 162 LEU A C 1
ATOM 1351 O O . LEU A 1 162 ? -10.527 18.355 6.421 1.00 93.75 162 LEU A O 1
ATOM 1355 N N . VAL A 1 163 ? -12.074 18.323 8.042 1.00 91.62 163 VAL A N 1
ATOM 1356 C CA . VAL A 1 163 ? -11.208 17.725 9.073 1.00 91.62 163 VAL A CA 1
ATOM 1357 C C . VAL A 1 163 ? -11.769 16.387 9.530 1.00 91.62 163 VAL A C 1
ATOM 1359 O O . VAL A 1 163 ? -12.981 16.268 9.741 1.00 91.62 163 VAL A O 1
ATOM 1362 N N . LYS A 1 164 ? -10.892 15.387 9.677 1.00 89.31 164 LYS A N 1
ATOM 1363 C CA . LYS A 1 164 ? -11.253 14.058 10.183 1.00 89.31 164 LYS A CA 1
ATOM 1364 C C . LYS A 1 164 ? -11.655 14.166 11.651 1.00 89.31 164 LYS A C 1
ATOM 1366 O O . LYS A 1 164 ? -10.988 14.836 12.437 1.00 89.31 164 LYS A O 1
ATOM 1371 N N . LEU A 1 165 ? -12.740 13.498 12.021 1.00 84.69 165 LEU A N 1
ATOM 1372 C CA . LEU A 1 165 ? -13.181 13.385 13.402 1.00 84.69 165 LEU A CA 1
ATOM 1373 C C . LEU A 1 165 ? -12.496 12.219 14.097 1.00 84.69 165 LEU A C 1
ATOM 1375 O O . LEU A 1 165 ? -12.537 11.083 13.627 1.00 84.69 165 LEU A O 1
ATOM 1379 N N . LYS A 1 166 ? -11.936 12.510 15.267 1.00 82.94 166 LYS A N 1
ATOM 1380 C CA . LYS A 1 166 ? -11.370 11.507 16.160 1.00 82.94 166 LYS A CA 1
ATOM 1381 C C . LYS A 1 166 ? -12.408 10.451 16.547 1.00 82.94 166 LYS A C 1
ATOM 1383 O O . LYS A 1 166 ? -13.539 10.779 16.906 1.00 82.94 166 LYS A O 1
ATOM 1388 N N . GLY A 1 167 ? -11.992 9.186 16.523 1.00 78.38 167 GLY A N 1
ATOM 1389 C CA . GLY A 1 167 ? -12.828 8.044 16.911 1.00 78.38 167 GLY A CA 1
ATOM 1390 C C . GLY A 1 167 ? -13.770 7.521 15.823 1.00 78.38 167 GLY A C 1
ATOM 1391 O O . GLY A 1 167 ? -14.527 6.594 16.100 1.00 78.38 167 GLY A O 1
ATOM 1392 N N . PHE A 1 168 ? -13.712 8.078 14.610 1.00 79.94 168 PHE A N 1
ATOM 1393 C CA . PHE A 1 168 ? -14.368 7.537 13.419 1.00 79.94 168 PHE A CA 1
ATOM 1394 C C . PHE A 1 168 ? -13.314 7.102 12.401 1.00 79.94 168 PHE A C 1
ATOM 1396 O O . PHE A 1 168 ? -12.249 7.716 12.299 1.00 79.94 168 PHE A O 1
ATOM 1403 N N . VAL A 1 169 ? -13.621 6.065 11.622 1.00 79.12 169 VAL A N 1
ATOM 1404 C CA . VAL A 1 169 ? -12.714 5.527 10.598 1.00 79.12 169 VAL A CA 1
ATOM 1405 C C . VAL A 1 169 ? -12.435 6.596 9.542 1.00 79.12 169 VAL A C 1
ATOM 1407 O O . VAL A 1 169 ? -11.282 6.872 9.209 1.00 79.12 169 VAL A O 1
ATOM 1410 N N . CYS A 1 170 ? -13.496 7.233 9.043 1.00 87.75 170 CYS A N 1
ATOM 1411 C CA . CYS A 1 170 ? -13.434 8.110 7.874 1.00 87.75 170 CYS A CA 1
ATOM 1412 C C . CYS A 1 170 ? -14.508 9.211 7.872 1.00 87.75 170 CYS A C 1
ATOM 1414 O O . CYS A 1 170 ? -14.920 9.674 6.809 1.00 87.75 170 CYS A O 1
ATOM 1416 N N . LEU A 1 171 ? -14.976 9.647 9.047 1.00 91.06 171 LEU A N 1
ATOM 1417 C CA . LEU A 1 171 ? -15.961 10.727 9.156 1.00 91.06 171 LEU A CA 1
ATOM 1418 C C . LEU A 1 171 ? -15.275 12.093 9.251 1.00 91.06 171 LEU A C 1
ATOM 1420 O O . LEU A 1 171 ? -14.436 12.322 10.119 1.00 91.06 171 LEU A O 1
ATOM 1424 N N . PHE A 1 172 ? -15.678 13.025 8.394 1.00 92.81 172 PHE A N 1
ATOM 1425 C CA . PHE A 1 172 ? -15.114 14.365 8.295 1.00 92.81 172 PHE A CA 1
ATOM 1426 C C . PHE A 1 172 ? -16.182 15.435 8.499 1.00 92.81 172 PHE A C 1
ATOM 1428 O O . PHE A 1 172 ? -17.303 15.335 7.990 1.00 92.81 172 PHE A O 1
ATOM 1435 N N . LYS A 1 173 ? -15.815 16.515 9.192 1.00 91.38 173 LYS A N 1
ATOM 1436 C CA . LYS A 1 173 ? -16.659 17.707 9.337 1.00 91.38 173 LYS A CA 1
ATOM 1437 C C . LYS A 1 173 ? -16.096 18.886 8.541 1.00 91.38 173 LYS A C 1
ATOM 1439 O O . LYS A 1 173 ? -14.879 19.056 8.475 1.00 91.38 173 LYS A O 1
ATOM 1444 N N . PRO A 1 174 ? -16.960 19.751 7.991 1.00 90.81 174 PRO A N 1
ATOM 1445 C CA . PRO A 1 174 ? -16.547 21.066 7.527 1.00 90.81 174 PRO A CA 1
ATOM 1446 C C . PRO A 1 174 ? -15.888 21.901 8.620 1.00 90.81 174 PRO A C 1
ATOM 1448 O O . PRO A 1 174 ? -16.453 22.062 9.705 1.00 90.81 174 PRO A O 1
ATOM 1451 N N . THR A 1 175 ? -14.749 22.511 8.309 1.00 87.62 175 THR A N 1
ATOM 1452 C CA . THR A 1 175 ? -14.177 23.565 9.151 1.00 87.62 175 THR A CA 1
ATOM 1453 C C . THR A 1 175 ? -15.055 24.816 9.053 1.00 87.62 175 THR A C 1
ATOM 1455 O O . THR A 1 175 ? -15.450 25.222 7.956 1.00 87.62 175 THR A O 1
ATOM 1458 N N . LYS A 1 176 ? -15.380 25.440 10.190 1.00 84.44 176 LYS A N 1
ATOM 1459 C CA . LYS A 1 176 ? -16.157 26.686 10.253 1.00 84.44 176 LYS A CA 1
ATOM 1460 C C . LYS A 1 176 ? -15.330 27.792 10.908 1.00 84.44 176 LYS A C 1
ATOM 1462 O O . LYS A 1 176 ? -14.776 27.576 11.977 1.00 84.44 176 LYS A O 1
ATOM 1467 N N . ASN A 1 177 ? -15.339 28.981 10.312 1.00 73.25 177 ASN A N 1
ATOM 1468 C CA . ASN A 1 177 ? -14.834 30.222 10.893 1.00 73.25 177 ASN A CA 1
ATOM 1469 C C . ASN A 1 177 ? -16.035 31.143 11.156 1.00 73.25 177 ASN A C 1
ATOM 1471 O O . ASN A 1 177 ? -16.759 31.497 10.226 1.00 73.25 177 ASN A O 1
ATOM 1475 N N . ASN A 1 178 ? -16.274 31.517 12.417 1.00 69.38 178 ASN A N 1
ATOM 1476 C CA . ASN A 1 178 ? -17.416 32.351 12.835 1.00 69.38 178 ASN A CA 1
ATOM 1477 C C . ASN A 1 178 ? -18.786 31.807 12.372 1.00 69.38 178 ASN A C 1
ATOM 1479 O O . ASN A 1 178 ? -19.645 32.556 11.914 1.00 69.38 178 ASN A O 1
ATOM 1483 N N . GLY A 1 179 ? -18.977 30.484 12.430 1.00 68.69 179 GLY A N 1
ATOM 1484 C CA . GLY A 1 179 ? -20.217 29.816 12.009 1.00 68.69 179 GLY A CA 1
ATOM 1485 C C . GLY A 1 179 ? -20.378 29.627 10.493 1.00 68.69 179 GLY A C 1
ATOM 1486 O O . GLY A 1 179 ? -21.244 28.862 10.069 1.00 68.69 179 GLY A O 1
ATOM 1487 N N . ILE A 1 180 ? -19.518 30.242 9.676 1.00 74.50 180 ILE A N 1
ATOM 1488 C CA . ILE A 1 180 ? -19.495 30.104 8.213 1.00 74.50 180 ILE A CA 1
ATOM 1489 C C . ILE A 1 180 ? -18.418 29.090 7.824 1.00 74.50 180 ILE A C 1
ATOM 1491 O O . ILE A 1 180 ? -17.359 29.036 8.437 1.00 74.50 180 ILE A O 1
ATOM 1495 N N . MET A 1 181 ? -18.671 28.267 6.806 1.00 79.12 181 MET A N 1
ATOM 1496 C CA . MET A 1 181 ? -17.683 27.305 6.309 1.00 79.12 181 MET A CA 1
ATOM 1497 C C . MET A 1 181 ? -16.397 28.020 5.863 1.00 79.12 181 MET A C 1
ATOM 1499 O O . MET A 1 181 ? -16.451 28.961 5.072 1.00 79.12 181 MET A O 1
ATOM 1503 N N . ALA A 1 182 ? -15.247 27.560 6.355 1.00 85.69 182 ALA A N 1
ATOM 1504 C CA . ALA A 1 182 ? -13.945 28.059 5.943 1.00 85.69 182 ALA A CA 1
ATOM 1505 C C . ALA A 1 182 ? -13.672 27.613 4.498 1.00 85.69 182 ALA A C 1
ATOM 1507 O O . ALA A 1 182 ? -13.376 26.443 4.240 1.00 85.69 182 ALA A O 1
ATOM 1508 N N . SER A 1 183 ? -13.823 28.546 3.557 1.00 92.56 183 SER A N 1
ATOM 1509 C CA . SER A 1 183 ? -13.643 28.304 2.126 1.00 92.56 183 SER A CA 1
ATOM 1510 C C . SER A 1 183 ? -12.520 29.141 1.532 1.00 92.56 183 SER A C 1
ATOM 1512 O O . SER A 1 183 ? -12.340 30.295 1.919 1.00 92.56 183 SER A O 1
ATOM 1514 N N . PHE A 1 184 ? -11.830 28.596 0.535 1.00 93.44 184 PHE A N 1
ATOM 1515 C CA . PHE A 1 184 ? -10.798 29.293 -0.229 1.00 93.44 184 PHE A CA 1
ATOM 1516 C C . PHE A 1 184 ? -10.914 28.976 -1.722 1.00 93.44 184 PHE A C 1
ATOM 1518 O O . PHE A 1 184 ? -11.512 27.974 -2.122 1.00 93.44 184 PHE A O 1
ATOM 1525 N N . GLN A 1 185 ? -10.372 29.864 -2.554 1.00 95.69 185 GLN A N 1
ATOM 1526 C CA . GLN A 1 185 ? -10.400 29.730 -4.006 1.00 95.69 185 GLN A CA 1
ATOM 1527 C C . GLN A 1 185 ? -9.117 29.047 -4.488 1.00 95.69 185 GLN A C 1
ATOM 1529 O O . GLN A 1 185 ? -8.027 29.528 -4.187 1.00 95.69 185 GLN A O 1
ATOM 1534 N N . ILE A 1 186 ? -9.245 27.971 -5.265 1.00 96.00 186 ILE A N 1
ATOM 1535 C CA . ILE A 1 186 ? -8.136 27.371 -6.015 1.00 96.00 186 ILE A CA 1
ATOM 1536 C C . ILE A 1 186 ? -8.164 27.944 -7.437 1.00 96.00 186 ILE A C 1
ATOM 1538 O O . ILE A 1 186 ? -9.133 27.684 -8.160 1.00 96.00 186 ILE A O 1
ATOM 1542 N N . PRO A 1 187 ? -7.144 28.715 -7.852 1.00 94.38 187 PRO A N 1
ATOM 1543 C CA . PRO A 1 187 ? -7.051 29.290 -9.190 1.00 94.38 187 PRO A CA 1
ATOM 1544 C C . PRO A 1 187 ? -7.072 28.245 -10.311 1.00 94.38 187 PRO A C 1
ATOM 1546 O O . PRO A 1 187 ? -6.654 27.100 -10.140 1.00 94.38 187 PRO A O 1
ATOM 1549 N N . SER A 1 188 ? -7.522 28.640 -11.503 1.00 91.44 188 SER A N 1
ATOM 1550 C CA . SER A 1 188 ? -7.664 27.730 -12.649 1.00 91.44 188 SER A CA 1
ATOM 1551 C C . SER A 1 188 ? -6.342 27.167 -13.187 1.00 91.44 188 SER A C 1
ATOM 1553 O O . SER A 1 188 ? -6.366 26.132 -13.851 1.00 91.44 188 SER A O 1
ATOM 1555 N N . ASN A 1 189 ? -5.211 27.808 -12.886 1.00 89.38 189 ASN A N 1
ATOM 1556 C CA . ASN A 1 189 ? -3.852 27.358 -13.201 1.00 89.38 189 ASN A CA 1
ATOM 1557 C C . ASN A 1 189 ? -3.227 26.471 -12.103 1.00 89.38 189 ASN A C 1
ATOM 1559 O O . ASN A 1 189 ? -2.090 26.037 -12.250 1.00 89.38 189 ASN A O 1
ATOM 1563 N N . GLU A 1 190 ? -3.953 26.180 -11.020 1.00 92.31 190 GLU A N 1
ATOM 1564 C CA . GLU A 1 190 ? -3.500 25.319 -9.915 1.00 92.31 190 GLU A CA 1
ATOM 1565 C C . GLU A 1 190 ? -4.232 23.967 -9.888 1.00 92.31 190 GLU A C 1
ATOM 1567 O O . GLU A 1 190 ? -4.314 23.298 -8.862 1.00 92.31 190 GLU A O 1
ATOM 1572 N N . MET A 1 191 ? -4.783 23.524 -11.023 1.00 92.81 191 MET A N 1
ATOM 1573 C CA . MET A 1 191 ? -5.584 22.292 -11.079 1.00 92.81 191 MET A CA 1
ATOM 1574 C C . MET A 1 191 ? -4.798 21.019 -10.741 1.00 92.81 191 MET A C 1
ATOM 1576 O O . MET A 1 191 ? -5.403 20.056 -10.280 1.00 92.81 191 MET A O 1
ATOM 1580 N N . PHE A 1 192 ? -3.469 21.021 -10.882 1.00 92.12 192 PHE A N 1
ATOM 1581 C CA . PHE A 1 192 ? -2.616 19.910 -10.437 1.00 92.12 192 PHE A CA 1
ATOM 1582 C C . PHE A 1 192 ? -2.460 19.810 -8.914 1.00 92.12 192 PHE A C 1
ATOM 1584 O O . PHE A 1 192 ? -1.894 18.833 -8.432 1.00 92.12 192 PHE A O 1
ATOM 1591 N N . ARG A 1 193 ? -2.999 20.766 -8.143 1.00 94.25 193 ARG A N 1
ATOM 1592 C CA . ARG A 1 193 ? -3.137 20.630 -6.687 1.00 94.25 193 ARG A CA 1
ATOM 1593 C C . ARG A 1 193 ? -4.152 19.547 -6.307 1.00 94.25 193 ARG A C 1
ATOM 1595 O O . ARG A 1 193 ? -4.039 18.967 -5.232 1.00 94.25 193 ARG A O 1
ATOM 1602 N N . PHE A 1 194 ? -5.127 19.256 -7.171 1.00 96.31 194 PHE A N 1
ATOM 1603 C CA . PHE A 1 194 ? -6.088 18.173 -6.959 1.00 96.31 194 PHE A CA 1
ATOM 1604 C C . PHE A 1 194 ? -5.438 16.817 -7.241 1.00 96.31 194 PHE A C 1
ATOM 1606 O O . PHE A 1 194 ? -5.023 16.546 -8.368 1.00 96.31 194 PHE A O 1
ATOM 1613 N N . SER A 1 195 ? -5.399 15.955 -6.225 1.00 95.38 195 SER A N 1
ATOM 1614 C CA . SER A 1 195 ? -4.828 14.615 -6.348 1.00 95.38 195 SER A CA 1
ATOM 1615 C C . SER A 1 195 ? -5.821 13.617 -6.914 1.00 95.38 195 SER A C 1
ATOM 1617 O O . SER A 1 195 ? -5.510 12.965 -7.901 1.00 95.38 195 SER A O 1
ATOM 1619 N N . HIS A 1 196 ? -6.988 13.474 -6.284 1.00 96.62 196 HIS A N 1
ATOM 1620 C CA . HIS A 1 196 ? -8.010 12.502 -6.668 1.00 96.62 196 HIS A CA 1
ATOM 1621 C C . HIS A 1 196 ? -9.360 12.844 -6.029 1.00 96.62 196 HIS A C 1
ATOM 1623 O O . HIS A 1 196 ? -9.436 13.553 -5.019 1.00 96.62 196 HIS A O 1
ATOM 1629 N N . ARG A 1 197 ? -10.441 12.331 -6.623 1.00 96.56 197 ARG A N 1
ATOM 1630 C CA . ARG A 1 197 ? -11.776 12.395 -6.026 1.00 96.56 197 ARG A CA 1
ATOM 1631 C C . ARG A 1 197 ? -11.919 11.283 -4.998 1.00 96.56 197 ARG A C 1
ATOM 1633 O O . ARG A 1 197 ? -11.633 10.129 -5.297 1.00 96.56 197 ARG A O 1
ATOM 1640 N N . VAL A 1 198 ? -12.452 11.636 -3.837 1.00 96.56 198 VAL A N 1
ATOM 1641 C CA . VAL A 1 198 ? -12.755 10.702 -2.754 1.00 96.56 198 VAL A CA 1
ATOM 1642 C C . VAL A 1 198 ? -14.271 10.518 -2.734 1.00 96.56 198 VAL A C 1
ATOM 1644 O O . VAL A 1 198 ? -14.976 11.509 -2.526 1.00 96.56 198 VAL A O 1
ATOM 1647 N N . PRO A 1 199 ? -14.829 9.328 -3.017 1.00 94.81 199 PRO A N 1
ATOM 1648 C CA . PRO A 1 199 ? -16.262 9.089 -2.860 1.00 94.81 199 PRO A CA 1
ATOM 1649 C C . PRO A 1 199 ? -16.716 9.400 -1.431 1.00 94.81 199 PRO A C 1
ATOM 1651 O O . PRO A 1 199 ? -15.962 9.202 -0.484 1.00 94.81 199 PRO A O 1
ATOM 1654 N N . SER A 1 200 ? -17.933 9.920 -1.269 1.00 93.88 200 SER A N 1
ATOM 1655 C CA . SER A 1 200 ? -18.447 10.266 0.055 1.00 93.88 200 SER A CA 1
ATOM 1656 C C . SER A 1 200 ? -19.940 10.042 0.210 1.00 93.88 200 SER A C 1
ATOM 1658 O O . SER A 1 200 ? -20.714 10.152 -0.746 1.00 93.88 200 SER A O 1
ATOM 1660 N N . PHE A 1 201 ? -20.324 9.753 1.448 1.00 92.00 201 PHE A N 1
ATOM 1661 C CA . PHE A 1 201 ? -21.691 9.703 1.927 1.00 92.00 201 PHE A CA 1
ATOM 1662 C C . PHE A 1 201 ? -21.920 10.855 2.903 1.00 92.00 201 PHE A C 1
ATOM 1664 O O . PHE A 1 201 ? -21.124 11.099 3.810 1.00 92.00 201 PHE A O 1
ATOM 1671 N N . ARG A 1 202 ? -23.010 11.599 2.705 1.00 91.06 202 ARG A N 1
ATOM 1672 C CA . ARG A 1 202 ? -23.349 12.732 3.564 1.00 91.06 202 ARG A CA 1
ATOM 1673 C C . ARG A 1 202 ? -24.333 12.287 4.638 1.00 91.06 202 ARG A C 1
ATOM 1675 O O . ARG A 1 202 ? -25.419 11.820 4.299 1.00 91.06 202 ARG A O 1
ATOM 1682 N N . THR A 1 203 ? -23.974 12.483 5.903 1.00 88.19 203 THR A N 1
ATOM 1683 C CA . THR A 1 203 ? -24.807 12.076 7.039 1.00 88.19 203 THR A CA 1
ATOM 1684 C C . THR A 1 203 ? -26.108 12.875 7.095 1.00 88.19 203 THR A C 1
ATOM 1686 O O . THR A 1 203 ? -26.147 14.071 6.790 1.00 88.19 203 THR A O 1
ATOM 1689 N N . ASN A 1 204 ? -27.181 12.212 7.511 1.00 86.75 204 ASN A N 1
ATOM 1690 C CA . ASN A 1 204 ? -28.508 12.780 7.742 1.00 86.75 204 ASN A CA 1
ATOM 1691 C C . ASN A 1 204 ? -28.841 12.935 9.241 1.00 86.75 204 ASN A C 1
ATOM 1693 O O . ASN A 1 204 ? -29.926 13.404 9.581 1.00 86.75 204 ASN A O 1
ATOM 1697 N N . GLY A 1 205 ? -27.928 12.531 10.130 1.00 82.75 205 GLY A N 1
ATOM 1698 C CA . GLY A 1 205 ? -28.044 12.671 11.581 1.00 82.75 205 GLY A CA 1
ATOM 1699 C C . GLY A 1 205 ? -28.848 11.561 12.268 1.00 82.75 205 GLY A C 1
ATOM 1700 O O . GLY A 1 205 ? -29.072 11.619 13.477 1.00 82.75 205 GLY A O 1
ATOM 1701 N N . LYS A 1 206 ? -29.311 10.549 11.522 1.00 82.06 206 LYS A N 1
ATOM 1702 C CA . LYS A 1 206 ? -30.092 9.411 12.043 1.00 82.06 206 LYS A CA 1
ATOM 1703 C C . LYS A 1 206 ? -29.317 8.096 12.040 1.00 82.06 206 LYS A C 1
ATOM 1705 O O . LYS A 1 206 ? -29.866 7.082 12.460 1.00 82.06 206 LYS A O 1
ATOM 1710 N N . GLU A 1 207 ? -28.068 8.099 11.585 1.00 82.19 207 GLU A N 1
ATOM 1711 C CA . GLU A 1 207 ? -27.220 6.910 11.487 1.00 82.19 207 GLU A CA 1
ATOM 1712 C C . GLU A 1 207 ? -26.889 6.335 12.871 1.00 82.19 207 GLU A C 1
ATOM 1714 O O . GLU A 1 207 ? -26.968 5.128 13.095 1.00 82.19 207 GLU A O 1
ATOM 1719 N N . ARG A 1 208 ? -26.544 7.209 13.827 1.00 75.94 208 ARG A N 1
ATOM 1720 C CA . ARG A 1 208 ? -26.212 6.843 15.209 1.00 75.94 208 ARG A CA 1
ATOM 1721 C C . ARG A 1 208 ? -26.402 8.035 16.141 1.00 75.94 208 ARG A C 1
ATOM 1723 O O . ARG A 1 208 ? -26.210 9.183 15.748 1.00 75.94 208 ARG A O 1
ATOM 1730 N N . LYS A 1 209 ? -26.713 7.771 17.415 1.00 69.88 209 LYS A N 1
ATOM 1731 C CA . LYS A 1 209 ? -26.741 8.811 18.455 1.00 69.88 209 LYS A CA 1
ATOM 1732 C C . LYS A 1 209 ? -25.377 9.513 18.527 1.00 69.88 209 LYS A C 1
ATOM 1734 O O . LYS A 1 209 ? -24.371 8.853 18.768 1.00 69.88 209 LYS A O 1
ATOM 1739 N N . GLY A 1 210 ? -25.372 10.834 18.349 1.00 69.75 210 GLY A N 1
ATOM 1740 C CA . GLY A 1 210 ? -24.166 11.666 18.405 1.00 69.75 210 GLY A CA 1
ATOM 1741 C C . GLY A 1 210 ? -23.517 11.974 17.052 1.00 69.75 210 GLY A C 1
ATOM 1742 O O . GLY A 1 210 ? -22.549 12.720 17.037 1.00 69.75 210 GLY A O 1
ATOM 1743 N N . VAL A 1 211 ? -24.037 11.461 15.931 1.00 78.94 211 VAL A N 1
ATOM 1744 C CA . VAL A 1 211 ? -23.561 11.825 14.584 1.00 78.94 211 VAL A CA 1
ATOM 1745 C C . VAL A 1 211 ? -24.375 13.016 14.068 1.00 78.94 211 VAL A C 1
ATOM 1747 O O . VAL A 1 211 ? -25.589 12.879 13.914 1.00 78.94 211 VAL A O 1
ATOM 1750 N N . PRO A 1 212 ? -23.763 14.188 13.816 1.00 79.00 212 PRO A N 1
ATOM 1751 C CA . PRO A 1 212 ? -24.486 15.346 13.295 1.00 79.00 212 PRO A CA 1
ATOM 1752 C C . PRO A 1 212 ? -24.899 15.173 11.829 1.00 79.00 212 PRO A C 1
ATOM 1754 O O . PRO A 1 212 ? -24.242 14.468 11.061 1.00 79.00 212 PRO A O 1
ATOM 1757 N N . GLU A 1 213 ? -25.966 15.863 11.423 1.00 86.06 213 GLU A N 1
ATOM 1758 C CA . GLU A 1 213 ? -26.357 15.974 10.016 1.00 86.06 213 GLU A CA 1
ATOM 1759 C C . GLU A 1 213 ? -25.347 16.828 9.228 1.00 86.06 213 GLU A C 1
ATOM 1761 O O . GLU A 1 213 ? -24.868 17.868 9.686 1.00 86.06 213 GLU A O 1
ATOM 1766 N N . GLY A 1 214 ? -25.059 16.411 7.995 1.00 85.62 214 GLY A N 1
ATOM 1767 C CA . GLY A 1 214 ? -24.289 17.188 7.034 1.00 85.62 214 GLY A CA 1
ATOM 1768 C C . GLY A 1 214 ? -22.774 16.987 7.083 1.00 85.62 214 GLY A C 1
ATOM 1769 O O . GLY A 1 214 ? -22.067 17.776 6.452 1.00 85.62 214 GLY A O 1
ATOM 1770 N N . TYR A 1 215 ? -22.291 15.965 7.791 1.00 92.19 215 TYR A N 1
ATOM 1771 C CA . TYR A 1 215 ? -20.891 15.529 7.791 1.00 92.19 215 TYR A CA 1
ATOM 1772 C C . TYR A 1 215 ? -20.640 14.565 6.625 1.00 92.19 215 TYR A C 1
ATOM 1774 O O . TYR A 1 215 ? -21.584 14.117 5.973 1.00 92.19 215 TYR A O 1
ATOM 1782 N N . TYR A 1 216 ? -19.372 14.288 6.328 1.00 93.69 216 TYR A N 1
ATOM 1783 C CA . TYR A 1 216 ? -18.957 13.504 5.167 1.00 93.69 216 TYR A CA 1
ATOM 1784 C C . TYR A 1 216 ? -18.206 12.268 5.625 1.00 93.69 216 TYR A C 1
ATOM 1786 O O . TYR A 1 216 ? -17.090 12.367 6.120 1.00 93.69 216 TYR A O 1
ATOM 1794 N N . GLU A 1 217 ? -18.810 11.107 5.448 1.00 93.19 217 GLU A N 1
ATOM 1795 C CA . GLU A 1 217 ? -18.083 9.852 5.499 1.00 93.19 217 GLU A CA 1
ATOM 1796 C C . GLU A 1 217 ? -17.389 9.643 4.154 1.00 93.19 217 GLU A C 1
ATOM 1798 O O . GLU A 1 217 ? -18.043 9.696 3.111 1.00 93.19 217 GLU A O 1
ATOM 1803 N N . LEU A 1 218 ? -16.070 9.486 4.162 1.00 94.50 218 LEU A N 1
ATOM 1804 C CA . LEU A 1 218 ? -15.249 9.340 2.962 1.00 94.50 218 LEU A CA 1
ATOM 1805 C C . LEU A 1 218 ? -14.907 7.865 2.725 1.00 94.50 218 LEU A C 1
ATOM 1807 O O . LEU A 1 218 ? -14.648 7.144 3.678 1.00 94.50 218 LEU A O 1
ATOM 1811 N N . ASP A 1 219 ? -14.870 7.418 1.470 1.00 91.75 219 ASP A N 1
ATOM 1812 C CA . ASP A 1 219 ? -14.492 6.039 1.131 1.00 91.75 219 ASP A CA 1
ATOM 1813 C C . ASP A 1 219 ? -13.044 5.753 1.559 1.00 91.75 219 ASP A C 1
ATOM 1815 O O . ASP A 1 219 ? -12.122 6.353 0.991 1.00 91.75 219 ASP A O 1
ATOM 1819 N N . PRO A 1 220 ? -12.810 4.826 2.508 1.00 88.69 220 PRO A N 1
ATOM 1820 C CA . PRO A 1 220 ? -11.470 4.577 3.020 1.00 88.69 220 PRO A CA 1
ATOM 1821 C C . PRO A 1 220 ? -10.530 3.947 1.982 1.00 88.69 220 PRO A C 1
ATOM 1823 O O . PRO A 1 220 ? -9.318 4.019 2.161 1.00 88.69 220 PRO A O 1
ATOM 1826 N N . CYS A 1 221 ? -11.044 3.409 0.861 1.00 86.38 221 CYS A N 1
ATOM 1827 C CA . CYS A 1 221 ? -10.207 2.940 -0.256 1.00 86.38 221 CYS A CA 1
ATOM 1828 C C . CYS A 1 221 ? -9.487 4.099 -0.957 1.00 86.38 221 CYS A C 1
ATOM 1830 O O . CYS A 1 221 ? -8.551 3.884 -1.717 1.00 86.38 221 CYS A O 1
ATOM 1832 N N . SER A 1 222 ? -9.989 5.321 -0.770 1.00 91.44 222 SER A N 1
ATOM 1833 C CA . SER A 1 222 ? -9.503 6.544 -1.406 1.00 91.44 222 SER A CA 1
ATOM 1834 C C . SER A 1 222 ? -8.885 7.495 -0.372 1.00 91.44 222 SER A C 1
ATOM 1836 O O . SER A 1 222 ? -8.919 8.709 -0.552 1.00 91.44 222 SER A O 1
ATOM 1838 N N . LEU A 1 223 ? -8.386 6.956 0.744 1.00 89.25 223 LEU A N 1
ATOM 1839 C CA . LEU A 1 223 ? -7.709 7.696 1.805 1.00 89.25 223 LEU A CA 1
ATOM 1840 C C . LEU A 1 223 ? -6.313 7.097 2.045 1.00 89.25 223 LEU A C 1
ATOM 1842 O O . LEU A 1 223 ? -6.146 5.883 1.935 1.00 89.25 223 LEU A O 1
ATOM 1846 N N . PRO A 1 224 ? -5.303 7.913 2.398 1.00 83.56 224 PRO A N 1
ATOM 1847 C CA . PRO A 1 224 ? -4.018 7.398 2.858 1.00 83.56 224 PRO A CA 1
ATOM 1848 C C . PRO A 1 224 ? -4.201 6.636 4.179 1.00 83.56 224 PRO A C 1
ATOM 1850 O O . PRO A 1 224 ? -5.091 6.952 4.970 1.00 83.56 224 PRO A O 1
ATOM 1853 N N . CYS A 1 225 ? -3.337 5.656 4.445 1.00 68.19 225 CYS A N 1
ATOM 1854 C CA . CYS A 1 225 ? -3.425 4.840 5.660 1.00 68.19 225 CYS A CA 1
ATOM 1855 C C . CYS A 1 225 ? -3.147 5.633 6.955 1.00 68.19 225 CYS A C 1
ATOM 1857 O O . CYS A 1 225 ? -3.691 5.281 8.000 1.00 68.19 225 CYS A O 1
ATOM 1859 N N . ASP A 1 226 ? -2.378 6.726 6.875 1.00 63.72 226 ASP A N 1
ATOM 1860 C CA . ASP A 1 226 ? -1.894 7.504 8.026 1.00 63.72 226 ASP A CA 1
ATOM 1861 C C . ASP A 1 226 ? -2.553 8.897 8.105 1.00 63.72 226 ASP A C 1
ATOM 1863 O O . ASP A 1 226 ? -1.923 9.932 7.886 1.00 63.72 226 ASP A O 1
ATOM 1867 N N . LEU A 1 227 ? -3.859 8.946 8.383 1.00 67.94 227 LEU A N 1
ATOM 1868 C CA . LEU A 1 227 ? -4.587 10.214 8.528 1.00 67.94 227 LEU A CA 1
ATOM 1869 C C . LEU A 1 227 ? -4.410 10.839 9.918 1.00 67.94 227 LEU A C 1
ATOM 1871 O O . LEU A 1 227 ? -4.862 10.274 10.914 1.00 67.94 227 LEU A O 1
ATOM 1875 N N . GLU A 1 228 ? -3.862 12.055 9.962 1.00 60.22 228 GLU A N 1
ATOM 1876 C CA . GLU A 1 228 ? -3.822 12.897 11.165 1.00 60.22 228 GLU A CA 1
ATOM 1877 C C . GLU A 1 228 ? -5.246 13.208 11.676 1.00 60.22 228 GLU A C 1
ATOM 1879 O O . GLU A 1 228 ? -6.136 13.589 10.909 1.00 60.22 228 GLU A O 1
ATOM 1884 N N . GLU A 1 229 ? -5.474 13.045 12.983 1.00 61.09 229 GLU A N 1
ATOM 1885 C CA . GLU A 1 229 ? -6.762 13.321 13.632 1.00 61.09 229 GLU A CA 1
ATOM 1886 C C . GLU A 1 229 ? -6.753 14.692 14.309 1.00 61.09 229 GLU A C 1
ATOM 1888 O O . GLU A 1 229 ? -5.828 15.010 15.056 1.00 61.09 229 GLU A O 1
ATOM 1893 N N . ASP A 1 230 ? -7.813 15.482 14.116 1.00 50.09 230 ASP A N 1
ATOM 1894 C CA . ASP A 1 230 ? -7.991 16.719 14.876 1.00 50.09 230 ASP A CA 1
ATOM 1895 C C . ASP A 1 230 ? -8.728 16.453 16.203 1.00 50.09 230 ASP A C 1
ATOM 1897 O O . ASP A 1 230 ? -9.655 15.643 16.296 1.00 50.09 230 ASP A O 1
ATOM 1901 N N . SER A 1 231 ? -8.312 17.171 17.247 1.00 40.41 231 SER A N 1
ATOM 1902 C CA . SER A 1 231 ? -8.744 17.051 18.649 1.00 40.41 231 SER A CA 1
ATOM 1903 C C . SER A 1 231 ? -10.173 17.533 18.934 1.00 40.41 231 SER A C 1
ATOM 1905 O O . SER A 1 231 ? -10.619 17.514 20.083 1.00 40.41 231 SER A O 1
ATOM 1907 N N . GLY A 1 232 ? -10.908 17.951 17.903 1.00 40.03 232 GLY A N 1
ATOM 1908 C CA . GLY A 1 232 ? -12.281 18.411 18.029 1.00 40.03 232 GLY A CA 1
ATOM 1909 C C . GLY A 1 232 ? -13.223 17.265 18.381 1.00 40.03 232 GLY A C 1
ATOM 1910 O O . GLY A 1 232 ? -13.790 16.637 17.485 1.00 40.03 232 GLY A O 1
ATOM 1911 N N . PHE A 1 233 ? -13.431 17.038 19.679 1.00 41.34 233 PHE A N 1
ATOM 1912 C CA . PHE A 1 233 ? -14.574 16.286 20.184 1.00 41.34 233 PHE A CA 1
ATOM 1913 C C . PHE A 1 233 ? -15.865 16.807 19.534 1.00 41.34 233 PHE A C 1
ATOM 1915 O O . PHE A 1 233 ? -15.957 17.961 19.103 1.00 41.34 233 PHE A O 1
ATOM 1922 N N . ILE A 1 234 ? -16.870 15.939 19.417 1.00 46.50 234 ILE A N 1
ATOM 1923 C CA . ILE A 1 234 ? -18.224 16.389 19.098 1.00 46.50 234 ILE A CA 1
ATOM 1924 C C . ILE A 1 234 ? -18.630 17.306 20.253 1.00 46.50 234 ILE A C 1
ATOM 1926 O O . ILE A 1 234 ? -18.941 16.807 21.335 1.00 46.50 234 ILE A O 1
ATOM 1930 N N . ASP A 1 235 ? -18.580 18.623 20.043 1.00 39.12 235 ASP A N 1
ATOM 1931 C CA . ASP A 1 235 ? -19.189 19.580 20.958 1.00 39.12 235 ASP A CA 1
ATOM 1932 C C . ASP A 1 235 ? -20.676 19.256 20.987 1.00 39.12 235 ASP A C 1
ATOM 1934 O O . ASP A 1 235 ? -21.445 19.562 20.074 1.00 39.12 235 ASP A O 1
ATOM 1938 N N . MET A 1 236 ? -21.060 18.537 22.033 1.00 41.09 236 MET A N 1
ATOM 1939 C CA . MET A 1 236 ? -22.440 18.298 22.390 1.00 41.09 236 MET A CA 1
ATOM 1940 C C . MET A 1 236 ? -22.927 19.578 23.072 1.00 41.09 236 MET A C 1
ATOM 1942 O O . MET A 1 236 ? -23.216 19.569 24.263 1.00 41.09 236 MET A O 1
ATOM 1946 N N . GLU A 1 237 ? -22.952 20.700 22.347 1.00 31.56 237 GLU A N 1
ATOM 1947 C CA . GLU A 1 237 ? -23.725 21.843 22.814 1.00 31.56 237 GLU A CA 1
ATOM 1948 C C . GLU A 1 237 ? -25.203 21.475 22.653 1.00 31.56 237 GLU A C 1
ATOM 1950 O O . GLU A 1 237 ? -25.660 21.205 21.535 1.00 31.56 237 GLU A O 1
ATOM 1955 N N . PRO A 1 238 ? -25.975 21.396 23.749 1.00 30.81 238 PRO A N 1
ATOM 1956 C CA . PRO A 1 238 ? -27.412 21.361 23.625 1.00 30.81 238 PRO A CA 1
ATOM 1957 C C . PRO A 1 238 ? -27.826 22.739 23.112 1.00 30.81 238 PRO A C 1
ATOM 1959 O O . PRO A 1 238 ? -27.709 23.724 23.837 1.00 30.81 238 PRO A O 1
ATOM 1962 N N . GLU A 1 239 ? -28.331 22.823 21.881 1.00 31.84 239 GLU A N 1
ATOM 1963 C CA . GLU A 1 239 ? -29.149 23.973 21.504 1.00 31.84 239 GLU A CA 1
ATOM 1964 C C . GLU A 1 239 ? -30.380 23.963 22.420 1.00 31.84 239 GLU A C 1
ATOM 1966 O O . GLU A 1 239 ? -31.381 23.281 22.185 1.00 31.84 239 GLU A O 1
ATOM 1971 N N . THR A 1 240 ? -30.276 24.683 23.535 1.00 28.06 240 THR A N 1
ATOM 1972 C CA . THR A 1 240 ? -31.415 25.056 24.355 1.00 28.06 240 THR A CA 1
ATOM 1973 C C . THR A 1 240 ? -32.262 25.992 23.513 1.00 28.06 240 THR A C 1
ATOM 1975 O O . THR A 1 240 ? -31.927 27.159 23.315 1.00 28.06 240 THR A O 1
ATOM 1978 N N . VAL A 1 241 ? -33.360 25.451 22.995 1.00 38.34 241 VAL A N 1
ATOM 1979 C CA . VAL A 1 241 ? -34.474 26.240 22.485 1.00 38.34 241 VAL A CA 1
ATOM 1980 C C . VAL A 1 241 ? -35.056 26.995 23.673 1.00 38.34 241 VAL A C 1
ATOM 1982 O O . VAL A 1 241 ? -35.844 26.433 24.434 1.00 38.34 241 VAL A O 1
ATOM 1985 N N . ASP A 1 242 ? -34.652 28.252 23.838 1.00 28.61 242 ASP A N 1
ATOM 1986 C CA . ASP A 1 242 ? -35.370 29.179 24.702 1.00 28.61 242 ASP A CA 1
ATOM 1987 C C . ASP A 1 242 ? -36.454 29.876 23.880 1.00 28.61 242 ASP A C 1
ATOM 1989 O O . ASP A 1 242 ? -36.222 30.433 22.802 1.00 28.61 242 ASP A O 1
ATOM 1993 N N . GLY A 1 243 ? -37.684 29.716 24.357 1.00 30.06 243 GLY A N 1
ATOM 1994 C CA . GLY A 1 243 ? -38.898 30.106 23.667 1.00 30.06 243 GLY A CA 1
ATOM 1995 C C . GLY A 1 243 ? -39.299 31.567 23.862 1.00 30.06 243 GLY A C 1
ATOM 1996 O O . GLY A 1 243 ? -38.855 32.258 24.774 1.00 30.06 243 GLY A O 1
ATOM 1997 N N . ASN A 1 244 ? -40.287 31.932 23.039 1.00 27.48 244 ASN A N 1
ATOM 1998 C CA . ASN A 1 244 ? -41.081 33.166 22.979 1.00 27.48 244 ASN A CA 1
ATOM 1999 C C . ASN A 1 244 ? -40.395 34.341 22.259 1.00 27.48 244 ASN A C 1
ATOM 2001 O O . ASN A 1 244 ? -39.283 34.729 22.569 1.00 27.48 244 ASN A O 1
ATOM 2005 N N . ILE A 1 245 ? -41.035 34.984 21.273 1.00 30.41 245 ILE A N 1
ATOM 2006 C CA . ILE A 1 245 ? -42.348 35.638 21.388 1.00 30.41 245 ILE A CA 1
ATOM 2007 C C . ILE A 1 245 ? -43.146 35.601 20.060 1.00 30.41 245 ILE A C 1
ATOM 2009 O O . ILE A 1 245 ? -42.630 35.931 19.000 1.00 30.41 245 ILE A O 1
ATOM 2013 N N . HIS A 1 246 ? -44.428 35.229 20.196 1.00 27.38 246 HIS A N 1
ATOM 2014 C CA . HIS A 1 246 ? -45.647 35.593 19.442 1.00 27.38 246 HIS A CA 1
ATOM 2015 C C . HIS A 1 246 ? -45.619 35.895 17.930 1.00 27.38 246 HIS A C 1
ATOM 2017 O O . HIS A 1 246 ? -45.024 36.870 17.487 1.00 27.38 246 HIS A O 1
ATOM 2023 N N . GLY A 1 247 ? -46.538 35.242 17.194 1.00 25.81 247 GLY A N 1
ATOM 2024 C CA . GLY A 1 247 ? -47.151 35.887 16.023 1.00 25.81 247 GLY A CA 1
ATOM 2025 C C . GLY A 1 247 ? -47.847 35.025 14.963 1.00 25.81 247 GLY A C 1
ATOM 2026 O O . GLY A 1 247 ? -47.439 35.056 13.817 1.00 25.81 247 GLY A O 1
ATOM 2027 N N . SER A 1 248 ? -48.957 34.369 15.315 1.00 27.12 248 SER A N 1
ATOM 2028 C CA . SER A 1 248 ? -50.156 34.195 14.462 1.00 27.12 248 SER A CA 1
ATOM 2029 C C . SER A 1 248 ? -50.119 33.385 13.134 1.00 27.12 248 SER A C 1
ATOM 2031 O O . SER A 1 248 ? -49.773 33.882 12.072 1.00 27.12 248 SER A O 1
ATOM 2033 N N . VAL A 1 249 ? -50.649 32.155 13.234 1.00 26.05 249 VAL A N 1
ATOM 2034 C CA . VAL A 1 249 ? -51.666 31.443 12.405 1.00 26.05 249 VAL A CA 1
ATOM 2035 C C . VAL A 1 249 ? -51.647 31.463 10.849 1.00 26.05 249 VAL A C 1
ATOM 2037 O O . VAL A 1 249 ? -51.781 32.507 10.222 1.00 26.05 249 VAL A O 1
ATOM 2040 N N . LYS A 1 250 ? -51.788 30.230 10.303 1.00 26.33 250 LYS A N 1
ATOM 2041 C CA . LYS A 1 250 ? -52.490 29.730 9.074 1.00 26.33 250 LYS A CA 1
ATOM 2042 C C . LYS A 1 250 ? -51.542 29.104 8.031 1.00 26.33 250 LYS A C 1
ATOM 2044 O O . LYS A 1 250 ? -50.785 29.809 7.392 1.00 26.33 250 LYS A O 1
ATOM 2049 N N . SER A 1 251 ? -51.378 27.777 7.953 1.00 24.50 251 SER A N 1
ATOM 2050 C CA . SER A 1 251 ? -52.273 26.683 7.497 1.00 24.50 251 SER A CA 1
ATOM 2051 C C . SER A 1 251 ? -52.227 26.413 5.977 1.00 24.50 251 SER A C 1
ATOM 2053 O O . SER A 1 251 ? -52.676 27.268 5.224 1.00 24.50 251 SER A O 1
ATOM 2055 N N . VAL A 1 252 ? -51.869 25.158 5.613 1.00 22.95 252 VAL A N 1
ATOM 2056 C CA . VAL A 1 252 ? -52.301 24.384 4.405 1.00 22.95 252 VAL A CA 1
ATOM 2057 C C . VAL A 1 252 ? -51.611 24.821 3.083 1.00 22.95 252 VAL A C 1
ATOM 2059 O O . VAL A 1 252 ? -51.431 26.005 2.868 1.00 22.95 252 VAL A O 1
ATOM 2062 N N . SER A 1 253 ? -51.137 24.003 2.128 1.00 24.70 253 SER A N 1
ATOM 2063 C CA . SER A 1 253 ? -51.173 22.565 1.791 1.00 24.70 253 SER A CA 1
ATOM 2064 C C . SER A 1 253 ? -50.130 22.245 0.697 1.00 24.70 253 SER A C 1
ATOM 2066 O O . SER A 1 253 ? -49.707 23.127 -0.041 1.00 24.70 253 SER A O 1
ATOM 2068 N N . LYS A 1 254 ? -49.811 20.946 0.582 1.00 25.03 254 LYS A N 1
ATOM 2069 C CA . LYS A 1 254 ? -49.353 20.149 -0.582 1.00 25.03 254 LYS A CA 1
ATOM 2070 C C . LYS A 1 254 ? -49.382 20.815 -1.978 1.00 25.03 254 LYS A C 1
ATOM 2072 O O . LYS A 1 254 ? -50.418 21.326 -2.370 1.00 25.03 254 LYS A O 1
ATOM 2077 N N . GLU A 1 255 ? -48.324 20.596 -2.768 1.00 23.72 255 GLU A N 1
ATOM 2078 C CA . GLU A 1 255 ? -48.275 19.794 -4.022 1.00 23.72 255 GLU A CA 1
ATOM 2079 C C . GLU A 1 255 ? -47.013 20.145 -4.839 1.00 23.72 255 GLU A C 1
ATOM 2081 O O . GLU A 1 255 ? -46.678 21.304 -5.034 1.00 23.72 255 GLU A O 1
ATOM 2086 N N . LYS A 1 256 ? -46.136 19.161 -5.074 1.00 23.27 256 LYS A N 1
ATOM 2087 C CA . LYS A 1 256 ? -45.902 18.455 -6.354 1.00 23.27 256 LYS A CA 1
ATOM 2088 C C . LYS A 1 256 ? -45.464 19.343 -7.532 1.00 23.27 256 LYS A C 1
ATOM 2090 O O . LYS A 1 256 ? -46.229 20.115 -8.092 1.00 23.27 256 LYS A O 1
ATOM 2095 N N . HIS A 1 257 ? -44.228 19.088 -7.967 1.00 28.83 257 HIS A N 1
ATOM 2096 C CA . HIS A 1 257 ? -43.681 19.437 -9.280 1.00 28.83 257 HIS A CA 1
ATOM 2097 C C . HIS A 1 257 ? -44.593 19.006 -10.440 1.00 28.83 257 HIS A C 1
ATOM 2099 O O . HIS A 1 257 ? -45.244 17.960 -10.359 1.00 28.83 257 HIS A O 1
ATOM 2105 N N . PRO A 1 258 ? -44.489 19.703 -11.587 1.00 26.25 258 PRO A N 1
ATOM 2106 C CA . PRO A 1 258 ? -44.058 18.958 -12.766 1.00 26.25 258 PRO A CA 1
ATOM 2107 C C . PRO A 1 258 ? -43.062 19.665 -13.705 1.00 26.25 258 PRO A C 1
ATOM 2109 O O . PRO A 1 258 ? -42.783 20.857 -13.659 1.00 26.25 258 PRO A O 1
ATOM 2112 N N . MET A 1 259 ? -42.534 18.783 -14.545 1.00 23.34 259 MET A N 1
ATOM 2113 C CA . MET A 1 259 ? -41.465 18.807 -15.535 1.00 23.34 259 MET A CA 1
ATOM 2114 C C . MET A 1 259 ? -41.553 19.767 -16.748 1.00 23.34 259 MET A C 1
ATOM 2116 O O . MET A 1 259 ? -42.626 20.114 -17.224 1.00 23.34 259 MET A O 1
ATOM 2120 N N . LEU A 1 260 ? -40.360 19.947 -17.347 1.00 28.02 260 LEU A N 1
ATOM 2121 C CA . LEU A 1 260 ? -39.985 20.008 -18.780 1.00 28.02 260 LEU A CA 1
ATOM 2122 C C . LEU A 1 260 ? -40.598 21.059 -19.733 1.00 28.02 260 LEU A C 1
ATOM 2124 O O . LEU A 1 260 ? -41.780 21.006 -20.058 1.00 28.02 260 LEU A O 1
ATOM 2128 N N . LYS A 1 261 ? -39.705 21.792 -20.428 1.00 22.33 261 LYS A N 1
ATOM 2129 C CA . LYS A 1 261 ? -39.461 21.785 -21.905 1.00 22.33 261 LYS A CA 1
ATOM 2130 C C . LYS A 1 261 ? -38.507 22.949 -22.250 1.00 22.33 261 LYS A C 1
ATOM 2132 O O . LYS A 1 261 ? -38.732 24.063 -21.815 1.00 22.33 261 LYS A O 1
ATOM 2137 N N . LYS A 1 262 ? -37.322 22.712 -22.828 1.00 23.72 262 LYS A N 1
ATOM 2138 C CA . LYS A 1 262 ? -36.987 22.448 -24.249 1.00 23.72 262 LYS A CA 1
ATOM 2139 C C . LYS A 1 262 ? -37.197 23.670 -25.161 1.00 23.72 262 LYS A C 1
ATOM 2141 O O . LYS A 1 262 ? -38.303 24.195 -25.193 1.00 23.72 262 LYS A O 1
ATOM 2146 N N . ARG A 1 263 ? -36.181 23.917 -26.016 1.00 22.80 263 ARG A N 1
ATOM 2147 C CA . ARG A 1 263 ? -36.046 24.857 -27.169 1.00 22.80 263 ARG A CA 1
ATOM 2148 C C . ARG A 1 263 ? -35.132 26.049 -26.838 1.00 22.80 263 ARG A C 1
ATOM 2150 O O . ARG A 1 263 ? -35.201 26.539 -25.728 1.00 22.80 263 ARG A O 1
ATOM 2157 N N . LYS A 1 264 ? -34.266 26.561 -27.719 1.00 23.62 264 LYS A N 1
ATOM 2158 C CA . LYS A 1 264 ? -33.999 26.380 -29.164 1.00 23.62 264 LYS A CA 1
ATOM 2159 C C . LYS A 1 264 ? -32.660 27.105 -29.456 1.00 23.62 264 LYS A C 1
ATOM 2161 O O . LYS A 1 264 ? -32.421 28.128 -28.826 1.00 23.62 264 LYS A O 1
ATOM 2166 N N . ASN A 1 265 ? -31.861 26.631 -30.416 1.00 33.09 265 ASN A N 1
ATOM 2167 C CA . ASN A 1 265 ? -30.888 27.482 -31.131 1.00 33.09 265 ASN A CA 1
ATOM 2168 C C . ASN A 1 265 ? -31.624 28.361 -32.163 1.00 33.09 265 ASN A C 1
ATOM 2170 O O . ASN A 1 265 ? -32.757 28.026 -32.538 1.00 33.09 265 ASN A O 1
ATOM 2174 N N . PRO A 1 266 ? -31.015 29.487 -32.561 1.00 34.66 266 PRO A N 1
ATOM 2175 C CA . PRO A 1 266 ? -30.518 29.682 -33.944 1.00 34.66 266 PRO A CA 1
ATOM 2176 C C . PRO A 1 266 ? -29.072 30.248 -33.933 1.00 34.66 266 PRO A C 1
ATOM 2178 O O . PRO A 1 266 ? -28.690 30.884 -32.957 1.00 34.66 266 PRO A O 1
ATOM 2181 N N . ASP A 1 267 ? -28.133 29.871 -34.807 1.00 27.77 267 ASP A N 1
ATOM 2182 C CA . ASP A 1 267 ? -27.956 30.060 -36.271 1.00 27.77 267 ASP A CA 1
ATOM 2183 C C . ASP A 1 267 ? -27.178 31.338 -36.665 1.00 27.77 267 ASP A C 1
ATOM 2185 O O . ASP A 1 267 ? -27.340 32.387 -36.048 1.00 27.77 267 ASP A O 1
ATOM 2189 N N . ALA A 1 268 ? -26.417 31.180 -37.764 1.00 28.27 268 ALA A N 1
ATOM 2190 C CA . ALA A 1 268 ? -25.719 32.142 -38.640 1.00 28.27 268 ALA A CA 1
ATOM 2191 C C . ALA A 1 268 ? -24.375 32.725 -38.129 1.00 28.27 268 ALA A C 1
ATOM 2193 O O . ALA A 1 268 ? -24.333 33.411 -37.117 1.00 28.27 268 ALA A O 1
ATOM 2194 N N . GLU A 1 269 ? -23.196 32.374 -38.667 1.00 28.61 269 GLU A N 1
ATOM 2195 C CA . GLU A 1 269 ? -22.653 32.472 -40.048 1.00 28.61 269 GLU A CA 1
ATOM 2196 C C . GLU A 1 269 ? -22.139 33.887 -40.393 1.00 28.61 269 GLU A C 1
ATOM 2198 O O . GLU A 1 269 ? -22.908 34.838 -40.471 1.00 28.61 269 GLU A O 1
ATOM 2203 N N . SER A 1 270 ? -20.821 34.022 -40.592 1.00 28.77 270 SER A N 1
ATOM 2204 C CA . SER A 1 270 ? -20.196 34.919 -41.581 1.00 28.77 270 SER A CA 1
ATOM 2205 C C . SER A 1 270 ? -18.687 34.641 -41.686 1.00 28.77 270 SER A C 1
ATOM 2207 O O . SER A 1 270 ? -18.080 34.001 -40.828 1.00 28.77 270 SER A O 1
ATOM 2209 N N . THR A 1 271 ? -18.126 35.076 -42.805 1.00 25.28 271 THR A N 1
ATOM 2210 C CA . THR A 1 271 ? -17.097 34.421 -43.619 1.00 25.28 271 THR A CA 1
ATOM 2211 C C . THR A 1 271 ? -15.911 35.379 -43.850 1.00 25.28 271 THR A C 1
ATOM 2213 O O . THR A 1 271 ? -16.066 36.574 -43.612 1.00 25.28 271 THR A O 1
ATOM 2216 N N . LEU A 1 272 ? -14.824 34.861 -44.459 1.00 30.14 272 LEU A N 1
ATOM 2217 C CA . LEU A 1 272 ? -13.734 35.563 -45.189 1.00 30.14 272 LEU A CA 1
ATOM 2218 C C . LEU A 1 272 ? -12.603 36.136 -44.312 1.00 30.14 272 LEU A C 1
ATOM 2220 O O . LEU A 1 272 ? -12.856 36.627 -43.223 1.00 30.14 272 LEU A O 1
ATOM 2224 N N . ASP A 1 273 ? -11.334 36.232 -44.712 1.00 25.72 273 ASP A N 1
ATOM 2225 C CA . ASP A 1 273 ? -10.433 35.653 -45.730 1.00 25.72 273 ASP A CA 1
ATOM 2226 C C . ASP A 1 273 ? -9.048 36.279 -45.412 1.00 25.72 273 ASP A C 1
ATOM 2228 O O . ASP A 1 273 ? -8.993 37.334 -44.776 1.00 25.72 273 ASP A O 1
ATOM 2232 N N . GLY A 1 274 ? -7.939 35.720 -45.915 1.00 26.28 274 GLY A N 1
ATOM 2233 C CA . GLY A 1 274 ? -6.747 36.546 -46.189 1.00 26.28 274 GLY A CA 1
ATOM 2234 C C . GLY A 1 274 ? -5.380 36.004 -45.762 1.00 26.28 274 GLY A C 1
ATOM 2235 O O . GLY A 1 274 ? -4.948 36.147 -44.624 1.00 26.28 274 GLY A O 1
ATOM 2236 N N . SER A 1 275 ? -4.683 35.459 -46.754 1.00 30.09 275 SER A N 1
ATOM 2237 C CA . SER A 1 275 ? -3.295 34.989 -46.840 1.00 30.09 275 SER A CA 1
ATOM 2238 C C . SER A 1 275 ? -2.199 35.997 -46.443 1.00 30.09 275 SER A C 1
ATOM 2240 O O . SER A 1 275 ? -2.369 37.190 -46.662 1.00 30.09 275 SER A O 1
ATOM 2242 N N . SER A 1 276 ? -1.000 35.511 -46.074 1.00 28.70 276 SER A N 1
ATOM 2243 C CA . SER A 1 276 ? 0.240 35.792 -46.837 1.00 28.70 276 SER A CA 1
ATOM 2244 C C . SER A 1 276 ? 1.455 34.964 -46.382 1.00 28.70 276 SER A C 1
ATOM 2246 O O . SER A 1 276 ? 1.497 34.435 -45.276 1.00 28.70 276 SER A O 1
ATOM 2248 N N . ALA A 1 277 ? 2.428 34.846 -47.287 1.00 30.22 277 ALA A N 1
ATOM 2249 C CA . ALA A 1 277 ? 3.529 33.885 -47.327 1.00 30.22 277 ALA A CA 1
ATOM 2250 C C . ALA A 1 277 ? 4.931 34.504 -47.103 1.00 30.22 277 ALA A C 1
ATOM 2252 O O . ALA A 1 277 ? 5.099 35.719 -47.165 1.00 30.22 277 ALA A O 1
ATOM 2253 N N . GLY A 1 278 ? 5.942 33.626 -46.986 1.00 26.30 278 GLY A N 1
ATOM 2254 C CA . GLY A 1 278 ? 7.384 33.894 -47.184 1.00 26.30 278 GLY A CA 1
ATOM 2255 C C . GLY A 1 278 ? 8.220 33.676 -45.911 1.00 26.30 278 GLY A C 1
ATOM 2256 O O . GLY A 1 278 ? 7.844 34.158 -44.858 1.00 26.30 278 GLY A O 1
ATOM 2257 N N . GLY A 1 279 ? 9.353 32.968 -45.859 1.00 25.69 279 GLY A N 1
ATOM 2258 C CA . GLY A 1 279 ? 10.244 32.385 -46.866 1.00 25.69 279 GLY A CA 1
ATOM 2259 C C . GLY A 1 279 ? 11.717 32.632 -46.469 1.00 25.69 279 GLY A C 1
ATOM 2260 O O . GLY A 1 279 ? 12.049 33.760 -46.130 1.00 25.69 279 GLY A O 1
ATOM 2261 N N . ASN A 1 280 ? 12.579 31.605 -46.620 1.00 29.61 280 ASN A N 1
ATOM 2262 C CA . ASN A 1 280 ? 14.071 31.605 -46.643 1.00 29.61 280 ASN A CA 1
ATOM 2263 C C . ASN A 1 280 ? 14.852 31.690 -45.306 1.00 29.61 280 ASN A C 1
ATOM 2265 O O . ASN A 1 280 ? 14.458 32.422 -44.417 1.00 29.61 280 ASN A O 1
ATOM 2269 N N . LYS A 1 281 ? 16.046 31.094 -45.101 1.00 30.83 281 LYS A N 1
ATOM 2270 C CA . LYS A 1 281 ? 16.881 30.005 -45.690 1.00 30.83 281 LYS A CA 1
ATOM 2271 C C . LYS A 1 281 ? 18.241 30.002 -44.933 1.00 30.83 281 LYS A C 1
ATOM 2273 O O . LYS A 1 281 ? 18.757 31.080 -44.670 1.00 30.83 281 LYS A O 1
ATOM 2278 N N . SER A 1 282 ? 18.884 28.823 -44.825 1.00 28.45 282 SER A N 1
ATOM 2279 C CA . SER A 1 282 ? 20.364 28.583 -44.837 1.00 28.45 282 SER A CA 1
ATOM 2280 C C . SER A 1 282 ? 21.167 28.761 -43.516 1.00 28.45 282 SER A C 1
ATOM 2282 O O . SER A 1 282 ? 20.853 29.655 -42.752 1.00 28.45 282 SER A O 1
ATOM 2284 N N . SER A 1 283 ? 22.247 28.029 -43.154 1.00 29.05 283 SER A N 1
ATOM 2285 C CA . SER A 1 283 ? 23.063 26.935 -43.753 1.00 29.05 283 SER A CA 1
ATOM 2286 C C . SER A 1 283 ? 24.148 26.400 -42.778 1.00 29.05 283 SER A C 1
ATOM 2288 O O . SER A 1 283 ? 24.669 27.192 -42.006 1.00 29.05 283 SER A O 1
ATOM 2290 N N . ARG A 1 284 ? 24.591 25.139 -43.017 1.00 28.53 284 ARG A N 1
ATOM 2291 C CA . ARG A 1 284 ? 25.962 24.526 -42.908 1.00 28.53 284 ARG A CA 1
ATOM 2292 C C . ARG A 1 284 ? 26.626 24.359 -41.517 1.00 28.53 284 ARG A C 1
ATOM 2294 O O . ARG A 1 284 ? 26.829 25.331 -40.815 1.00 28.53 284 ARG A O 1
ATOM 2301 N N . MET A 1 285 ? 26.867 23.116 -41.049 1.00 26.73 285 MET A N 1
ATOM 2302 C CA . MET A 1 285 ? 28.041 22.200 -41.250 1.00 26.73 285 MET A CA 1
ATOM 2303 C C . MET A 1 285 ? 29.328 22.696 -40.542 1.00 26.73 285 MET A C 1
ATOM 2305 O O . MET A 1 285 ? 29.737 23.821 -40.790 1.00 26.73 285 MET A O 1
ATOM 2309 N N . SER A 1 286 ? 30.062 21.932 -39.709 1.00 28.73 286 SER A N 1
ATOM 2310 C CA . SER A 1 286 ? 30.896 20.764 -40.090 1.00 28.73 286 SER A CA 1
ATOM 2311 C C . SER A 1 286 ? 31.595 20.068 -38.882 1.00 28.73 286 SER A C 1
ATOM 2313 O O . SER A 1 286 ? 32.103 20.755 -38.007 1.00 28.73 286 SER A O 1
ATOM 2315 N N . ASN A 1 287 ? 31.650 18.724 -38.917 1.00 25.81 287 ASN A N 1
ATOM 2316 C CA . ASN A 1 287 ? 32.719 17.718 -38.648 1.00 25.81 287 ASN A CA 1
ATOM 2317 C C . ASN A 1 287 ? 33.857 17.809 -37.587 1.00 25.81 287 ASN A C 1
ATOM 2319 O O . ASN A 1 287 ? 34.603 18.778 -37.537 1.00 25.81 287 ASN A O 1
ATOM 2323 N N . GLY A 1 288 ? 34.143 16.618 -37.001 1.00 24.58 288 GLY A N 1
ATOM 2324 C CA . GLY A 1 288 ? 35.489 16.031 -36.724 1.00 24.58 288 GLY A CA 1
ATOM 2325 C C . GLY A 1 288 ? 35.840 15.840 -35.231 1.00 24.58 288 GLY A C 1
ATOM 2326 O O . GLY A 1 288 ? 36.073 16.825 -34.554 1.00 24.58 288 GLY A O 1
ATOM 2327 N N . CYS A 1 289 ? 35.723 14.668 -34.580 1.00 23.78 289 CYS A N 1
ATOM 2328 C CA . CYS A 1 289 ? 36.517 13.410 -34.588 1.00 23.78 289 CYS A CA 1
ATOM 2329 C C . CYS A 1 289 ? 37.990 13.516 -34.105 1.00 23.78 289 CYS A C 1
ATOM 2331 O O . CYS A 1 289 ? 38.787 14.147 -34.786 1.00 23.78 289 CYS A O 1
ATOM 2333 N N . TYR A 1 290 ? 38.356 12.857 -32.981 1.00 25.62 290 TYR A N 1
ATOM 2334 C CA . TYR A 1 290 ? 39.297 11.704 -32.887 1.00 25.62 290 TYR A CA 1
ATOM 2335 C C . TYR A 1 290 ? 39.922 11.449 -31.480 1.00 25.62 290 TYR A C 1
ATOM 2337 O O . TYR A 1 290 ? 40.525 12.332 -30.887 1.00 25.62 290 TYR A O 1
ATOM 2345 N N . LYS A 1 291 ? 39.904 10.152 -31.104 1.00 26.25 291 LYS A N 1
ATOM 2346 C CA . LYS A 1 291 ? 40.945 9.285 -30.474 1.00 26.25 291 LYS A CA 1
ATOM 2347 C C . LYS A 1 291 ? 41.165 9.138 -28.941 1.00 26.25 291 LYS A C 1
ATOM 2349 O O . LYS A 1 291 ? 41.576 10.040 -28.229 1.00 26.25 291 LYS A O 1
ATOM 2354 N N . ASN A 1 292 ? 41.020 7.854 -28.569 1.00 23.95 292 ASN A N 1
ATOM 2355 C CA . ASN A 1 292 ? 41.444 6.998 -27.440 1.00 23.95 292 ASN A CA 1
ATOM 2356 C C . ASN A 1 292 ? 42.846 7.216 -26.814 1.00 23.95 292 ASN A C 1
ATOM 2358 O O . ASN A 1 292 ? 43.781 7.555 -27.534 1.00 23.95 292 ASN A O 1
ATOM 2362 N N . SER A 1 293 ? 43.072 6.733 -25.572 1.00 26.55 293 SER A N 1
ATOM 2363 C CA . SER A 1 293 ? 43.635 5.375 -25.300 1.00 26.55 293 SER A CA 1
ATOM 2364 C C . SER A 1 293 ? 44.099 5.087 -23.844 1.00 26.55 293 SER A C 1
ATOM 2366 O O . SER A 1 293 ? 44.710 5.943 -23.223 1.00 26.55 293 SER A O 1
ATOM 2368 N N . ASN A 1 294 ? 43.883 3.819 -23.414 1.00 26.50 294 ASN A N 1
ATOM 2369 C CA . ASN A 1 294 ? 44.740 2.916 -22.587 1.00 26.50 294 ASN A CA 1
ATOM 2370 C C . ASN A 1 294 ? 45.013 3.222 -21.084 1.00 26.50 294 ASN A C 1
ATOM 2372 O O . ASN A 1 294 ? 45.114 4.377 -20.715 1.00 26.50 294 ASN A O 1
ATOM 2376 N N . LYS A 1 295 ? 45.265 2.280 -20.144 1.00 27.27 295 LYS A N 1
ATOM 2377 C CA . LYS A 1 295 ? 45.210 0.794 -19.979 1.00 27.27 295 LYS A CA 1
ATOM 2378 C C . LYS A 1 295 ? 45.703 0.442 -18.539 1.00 27.27 295 LYS A C 1
ATOM 2380 O O . LYS A 1 295 ? 46.613 1.121 -18.093 1.00 27.27 295 LYS A O 1
ATOM 2385 N N . GLU A 1 296 ? 45.194 -0.667 -17.952 1.00 25.47 296 GLU A N 1
ATOM 2386 C CA . GLU A 1 296 ? 45.859 -1.723 -17.102 1.00 25.47 296 GLU A CA 1
ATOM 2387 C C . GLU A 1 296 ? 46.658 -1.323 -15.809 1.00 25.47 296 GLU A C 1
ATOM 2389 O O . GLU A 1 296 ? 47.231 -0.251 -15.769 1.00 25.47 296 GLU A O 1
ATOM 2394 N N . LYS A 1 297 ? 46.844 -2.084 -14.699 1.00 27.06 297 LYS A N 1
ATOM 2395 C CA . LYS A 1 297 ? 46.680 -3.507 -14.276 1.00 27.06 297 LYS A CA 1
ATOM 2396 C C . LYS A 1 297 ? 47.023 -3.679 -12.751 1.00 27.06 297 LYS A C 1
ATOM 2398 O O . LYS A 1 297 ? 47.866 -2.931 -12.285 1.00 27.06 297 LYS A O 1
ATOM 2403 N N . GLN A 1 298 ? 46.420 -4.690 -12.074 1.00 26.03 298 GLN A N 1
ATOM 2404 C CA . GLN A 1 298 ? 46.943 -5.731 -11.105 1.00 26.03 298 GLN A CA 1
ATOM 2405 C C . GLN A 1 298 ? 47.976 -5.392 -9.976 1.00 26.03 298 GLN A C 1
ATOM 2407 O O . GLN A 1 298 ? 48.790 -4.510 -10.171 1.00 26.03 298 GLN A O 1
ATOM 2412 N N . ALA A 1 299 ? 48.158 -6.091 -8.827 1.00 25.11 299 ALA A N 1
ATOM 2413 C CA . ALA A 1 299 ? 47.554 -7.224 -8.077 1.00 25.11 299 ALA A CA 1
ATOM 2414 C C . ALA A 1 299 ? 48.314 -7.463 -6.719 1.00 25.11 299 ALA A C 1
ATOM 2416 O O . ALA A 1 299 ? 49.460 -7.039 -6.629 1.00 25.11 299 ALA A O 1
ATOM 2417 N N . ALA A 1 300 ? 47.695 -8.224 -5.778 1.00 26.56 300 ALA A N 1
ATOM 2418 C CA . ALA A 1 300 ? 48.250 -9.205 -4.781 1.00 26.56 300 ALA A CA 1
ATOM 2419 C C . ALA A 1 300 ? 49.246 -8.731 -3.662 1.00 26.56 300 ALA A C 1
ATOM 2421 O O . ALA A 1 300 ? 49.946 -7.755 -3.866 1.00 26.56 300 ALA A O 1
ATOM 2422 N N . GLU A 1 301 ? 49.448 -9.319 -2.458 1.00 26.06 301 GLU A N 1
ATOM 2423 C CA . GLU A 1 301 ? 48.993 -10.526 -1.715 1.00 26.06 301 GLU A CA 1
ATOM 2424 C C . GLU A 1 301 ? 49.534 -10.536 -0.239 1.00 26.06 301 GLU A C 1
ATOM 2426 O O . GLU A 1 301 ? 50.505 -9.839 0.039 1.00 26.06 301 GLU A O 1
ATOM 2431 N N . ALA A 1 302 ? 48.981 -11.434 0.617 1.00 25.61 302 ALA A N 1
ATOM 2432 C CA . ALA A 1 302 ? 49.582 -12.183 1.772 1.00 25.61 302 ALA A CA 1
ATOM 2433 C C . ALA A 1 302 ? 49.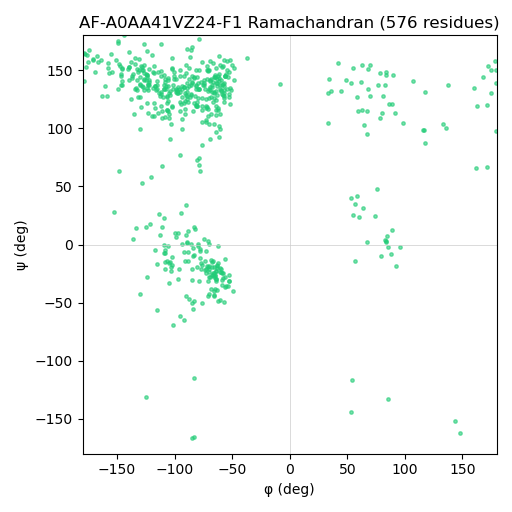993 -11.458 3.098 1.00 25.61 302 ALA A C 1
ATOM 2435 O O . ALA A 1 302 ? 50.373 -10.301 3.069 1.00 25.61 302 ALA A O 1
ATOM 2436 N N . SER A 1 303 ? 50.068 -12.047 4.318 1.00 25.66 303 SER A N 1
ATOM 2437 C CA . SER A 1 303 ? 49.661 -13.313 4.998 1.00 25.66 303 SER A CA 1
ATOM 2438 C C . SER A 1 303 ? 50.166 -13.296 6.483 1.00 25.66 303 SER A C 1
ATOM 2440 O O . SER A 1 303 ? 51.152 -12.616 6.753 1.00 25.66 303 SER A O 1
ATOM 2442 N N . GLY A 1 304 ? 49.575 -14.087 7.414 1.00 25.77 304 GLY A N 1
ATOM 2443 C CA . GLY A 1 304 ? 50.182 -14.563 8.702 1.00 25.77 304 GLY A CA 1
ATOM 2444 C C . GLY A 1 304 ? 49.301 -14.433 9.978 1.00 25.77 304 GLY A C 1
ATOM 2445 O O . GLY A 1 304 ? 49.026 -13.315 10.386 1.00 25.77 304 GLY A O 1
ATOM 2446 N N . ARG A 1 305 ? 48.668 -15.500 10.538 1.00 25.33 305 ARG A N 1
ATOM 2447 C CA . ARG A 1 305 ? 49.085 -16.446 11.643 1.00 25.33 305 ARG A CA 1
ATOM 2448 C C . ARG A 1 305 ? 49.516 -15.752 12.968 1.00 25.33 305 ARG A C 1
ATOM 2450 O O . ARG A 1 305 ? 50.296 -14.825 12.880 1.00 25.33 305 ARG A O 1
ATOM 2457 N N . LEU A 1 306 ? 49.215 -16.153 14.222 1.00 22.20 306 LEU A N 1
ATOM 2458 C CA . LEU A 1 306 ? 48.525 -17.275 14.913 1.00 22.20 306 LEU A CA 1
ATOM 2459 C C . LEU A 1 306 ? 48.547 -17.020 16.468 1.00 22.20 306 LEU A C 1
ATOM 2461 O O . LEU A 1 306 ? 49.432 -16.305 16.925 1.00 22.20 306 LEU A O 1
ATOM 2465 N N . LEU A 1 307 ? 47.711 -17.759 17.234 1.00 23.84 307 LEU A N 1
ATOM 2466 C CA . LEU A 1 307 ? 47.891 -18.323 18.613 1.00 23.84 307 LEU A CA 1
ATOM 2467 C C . LEU A 1 307 ? 47.476 -17.586 19.935 1.00 23.84 307 LEU A C 1
ATOM 2469 O O . LEU A 1 307 ? 48.116 -16.645 20.386 1.00 23.84 307 LEU A O 1
ATOM 2473 N N . ASP A 1 308 ? 46.455 -18.186 20.584 1.00 22.70 308 ASP A N 1
ATOM 2474 C CA . ASP A 1 308 ? 46.152 -18.508 22.006 1.00 22.70 308 ASP A CA 1
ATOM 2475 C C . ASP A 1 308 ? 46.534 -17.615 23.211 1.00 22.70 308 ASP A C 1
ATOM 2477 O O . ASP A 1 308 ? 47.708 -17.399 23.502 1.00 22.70 308 ASP A O 1
ATOM 2481 N N . LYS A 1 309 ? 45.547 -17.375 24.104 1.00 26.12 309 LYS A N 1
ATOM 2482 C CA . LYS A 1 309 ? 45.425 -18.050 25.430 1.00 26.12 309 LYS A CA 1
ATOM 2483 C C . LYS A 1 309 ? 44.214 -17.572 26.255 1.00 26.12 309 LYS A C 1
ATOM 2485 O O . LYS A 1 309 ? 43.939 -16.385 26.370 1.00 26.12 309 LYS A O 1
ATOM 2490 N N . CYS A 1 310 ? 43.546 -18.532 26.900 1.00 22.95 310 CYS A N 1
ATOM 2491 C CA . CYS A 1 310 ? 42.461 -18.355 27.873 1.00 22.95 310 CYS A CA 1
ATOM 2492 C C . CYS A 1 310 ? 42.932 -17.776 29.222 1.00 22.95 310 CYS A C 1
ATOM 2494 O O . CYS A 1 310 ? 43.992 -18.165 29.717 1.00 22.95 310 CYS A O 1
ATOM 2496 N N . LYS A 1 311 ? 42.063 -17.009 29.900 1.00 23.27 311 LYS A N 1
ATOM 2497 C CA . LYS A 1 311 ? 41.904 -17.042 31.368 1.00 23.27 311 LYS A CA 1
ATOM 2498 C C . LYS A 1 311 ? 40.544 -16.475 31.789 1.00 23.27 311 LYS A C 1
ATOM 2500 O O . LYS A 1 311 ? 40.169 -15.380 31.388 1.00 23.27 311 LYS A O 1
ATOM 2505 N N . ALA A 1 312 ? 39.827 -17.255 32.592 1.00 24.91 312 ALA A N 1
ATOM 2506 C CA . ALA A 1 312 ? 38.557 -16.908 33.211 1.00 24.91 312 ALA A CA 1
ATOM 2507 C C . ALA A 1 312 ? 38.775 -16.128 34.516 1.00 24.91 312 ALA A C 1
ATOM 2509 O O . ALA A 1 312 ? 39.616 -16.535 35.317 1.00 24.91 312 ALA A O 1
ATOM 2510 N N . THR A 1 313 ? 37.948 -15.106 34.762 1.00 22.50 313 THR A N 1
ATOM 2511 C CA . THR A 1 313 ? 37.616 -14.640 36.117 1.00 22.50 313 THR A CA 1
ATOM 2512 C C . THR A 1 313 ? 36.174 -14.128 36.149 1.00 22.50 313 THR A C 1
ATOM 2514 O O . THR A 1 313 ? 35.654 -13.606 35.168 1.00 22.50 313 THR A O 1
ATOM 2517 N N . ASN A 1 314 ? 35.538 -14.370 37.285 1.00 22.08 314 ASN A N 1
ATOM 2518 C CA . ASN A 1 314 ? 34.114 -14.339 37.567 1.00 22.08 314 ASN A CA 1
ATOM 2519 C C . ASN A 1 314 ? 33.565 -12.955 37.972 1.00 22.08 314 ASN A C 1
ATOM 2521 O O . ASN A 1 314 ? 34.228 -12.225 38.700 1.00 22.08 314 ASN A O 1
ATOM 2525 N N . ILE A 1 315 ? 32.275 -12.785 37.650 1.00 25.39 315 ILE A N 1
ATOM 2526 C CA . ILE A 1 315 ? 31.191 -12.125 38.408 1.00 25.39 315 ILE A CA 1
ATOM 2527 C C . ILE A 1 315 ? 31.042 -10.592 38.346 1.00 25.39 315 ILE A C 1
ATOM 2529 O O . ILE A 1 315 ? 31.987 -9.830 38.486 1.00 25.39 315 ILE A O 1
ATOM 2533 N N . SER A 1 316 ? 29.749 -10.248 38.214 1.00 28.14 316 SER A N 1
ATOM 2534 C CA . SER A 1 316 ? 29.039 -8.972 38.371 1.00 28.14 316 SER A CA 1
ATOM 2535 C C . SER A 1 316 ? 29.360 -7.896 37.348 1.00 28.14 316 SER A C 1
ATOM 2537 O O . SER A 1 316 ? 30.323 -7.174 37.526 1.00 28.14 316 SER A O 1
ATOM 2539 N N . ASP A 1 317 ? 28.533 -7.825 36.294 1.00 26.66 317 ASP A N 1
ATOM 2540 C CA . ASP A 1 317 ? 27.951 -6.585 35.739 1.00 26.66 317 ASP A CA 1
ATOM 2541 C C . ASP A 1 317 ? 27.228 -6.893 34.412 1.00 26.66 317 ASP A C 1
ATOM 2543 O O . ASP A 1 317 ? 27.644 -6.504 33.328 1.00 26.66 317 ASP A O 1
ATOM 2547 N N . VAL A 1 318 ? 26.131 -7.662 34.472 1.00 27.73 318 VAL A N 1
ATOM 2548 C CA . VAL A 1 318 ? 25.339 -8.043 33.273 1.00 27.73 318 VAL A CA 1
ATOM 2549 C C . VAL A 1 318 ? 23.939 -7.410 33.277 1.00 27.73 318 VAL A C 1
ATOM 2551 O O . VAL A 1 318 ? 23.107 -7.698 32.425 1.00 27.73 318 VAL A O 1
ATOM 2554 N N . LYS A 1 319 ? 23.647 -6.493 34.207 1.00 27.09 319 LYS A N 1
ATOM 2555 C CA . LYS A 1 319 ? 22.306 -5.889 34.301 1.00 27.09 319 LYS A CA 1
ATOM 2556 C C . LYS A 1 319 ? 22.089 -4.631 33.454 1.00 27.09 319 LYS A C 1
ATOM 2558 O O . LYS A 1 319 ? 20.936 -4.280 33.237 1.00 27.09 319 LYS A O 1
ATOM 2563 N N . ASN A 1 320 ? 23.139 -3.996 32.928 1.00 26.53 320 ASN A N 1
ATOM 2564 C CA . ASN A 1 320 ? 23.005 -2.628 32.403 1.00 26.53 320 ASN A CA 1
ATOM 2565 C C . ASN A 1 320 ? 23.076 -2.468 30.877 1.00 26.53 320 ASN A C 1
ATOM 2567 O O . ASN A 1 320 ? 22.742 -1.393 30.394 1.00 26.53 320 ASN A O 1
ATOM 2571 N N . ASN A 1 321 ? 23.395 -3.516 30.108 1.00 29.94 321 ASN A N 1
ATOM 2572 C CA . ASN A 1 321 ? 23.569 -3.374 28.650 1.00 29.94 321 ASN A CA 1
ATOM 2573 C C . ASN A 1 321 ? 22.449 -4.000 27.801 1.00 29.94 321 ASN A C 1
ATOM 2575 O O . ASN A 1 321 ? 22.437 -3.814 26.595 1.00 29.94 321 ASN A O 1
ATOM 2579 N N . VAL A 1 322 ? 21.480 -4.699 28.407 1.00 33.62 322 VAL A N 1
ATOM 2580 C CA . VAL A 1 322 ? 20.268 -5.181 27.698 1.00 33.62 322 VAL A CA 1
ATOM 2581 C C . VAL A 1 322 ? 19.182 -4.094 27.655 1.00 33.62 322 VAL A C 1
ATOM 2583 O O . VAL A 1 322 ? 18.307 -4.101 26.796 1.00 33.62 322 VAL A O 1
ATOM 2586 N N . ALA A 1 323 ? 19.265 -3.113 28.558 1.00 28.75 323 ALA A N 1
ATOM 2587 C CA . ALA A 1 323 ? 18.335 -1.992 28.619 1.00 28.75 323 ALA A CA 1
ATOM 2588 C C . ALA A 1 323 ? 18.535 -0.961 27.492 1.00 28.75 323 ALA A C 1
ATOM 2590 O O . ALA A 1 323 ? 17.652 -0.135 27.293 1.00 28.75 323 ALA A O 1
ATOM 2591 N N . SER A 1 324 ? 19.651 -0.983 26.751 1.00 30.42 324 SER A N 1
ATOM 2592 C CA . SER A 1 324 ? 19.914 -0.004 25.683 1.00 30.42 324 SER A CA 1
ATOM 2593 C C . SER A 1 324 ? 19.015 -0.220 24.462 1.00 30.42 324 SER A C 1
ATOM 2595 O O . SER A 1 324 ? 18.404 0.734 23.995 1.00 30.42 324 SER A O 1
ATOM 2597 N N . HIS A 1 325 ? 18.830 -1.464 24.009 1.00 35.72 325 HIS A N 1
ATOM 2598 C CA . HIS A 1 325 ? 17.954 -1.759 22.865 1.00 35.72 325 HIS A CA 1
ATOM 2599 C C . HIS A 1 325 ? 16.457 -1.739 23.207 1.00 35.72 325 HIS A C 1
ATOM 2601 O O . HIS A 1 325 ? 15.634 -1.543 22.319 1.00 35.72 325 HIS A O 1
ATOM 2607 N N . ALA A 1 326 ? 16.095 -1.892 24.487 1.00 34.56 326 ALA A N 1
ATOM 2608 C CA . ALA A 1 326 ? 14.722 -1.682 24.952 1.00 34.56 326 ALA A CA 1
ATOM 2609 C C . ALA A 1 326 ? 14.386 -0.186 25.132 1.00 34.56 326 ALA A C 1
ATOM 2611 O O . ALA A 1 326 ? 13.247 0.215 24.911 1.00 34.56 326 ALA A O 1
ATOM 2612 N N . LYS A 1 327 ? 15.372 0.655 25.489 1.00 31.97 327 LYS A N 1
ATOM 2613 C CA . LYS A 1 327 ? 15.174 2.103 25.685 1.00 31.97 327 LYS A CA 1
ATOM 2614 C C . LYS A 1 327 ? 14.967 2.898 24.395 1.00 31.97 327 LYS A C 1
ATOM 2616 O O . LYS A 1 327 ? 14.320 3.935 24.454 1.00 31.97 327 LYS A O 1
ATOM 2621 N N . GLU A 1 328 ? 15.445 2.427 23.244 1.00 34.53 328 GLU A N 1
ATOM 2622 C CA . GLU A 1 328 ? 15.245 3.107 21.948 1.00 34.53 328 GLU A CA 1
ATOM 2623 C C . GLU A 1 328 ? 13.815 2.983 21.373 1.00 34.53 328 GLU A C 1
ATOM 2625 O O . GLU A 1 328 ? 13.556 3.426 20.254 1.00 34.53 328 GLU A O 1
ATOM 2630 N N . MET A 1 329 ? 12.867 2.384 22.107 1.00 38.09 329 MET A N 1
ATOM 2631 C CA . MET A 1 329 ? 11.475 2.217 21.662 1.00 38.09 329 MET A CA 1
ATOM 2632 C C . MET A 1 329 ? 10.412 2.862 22.579 1.00 38.09 329 MET A C 1
ATOM 2634 O O . MET A 1 329 ? 9.241 2.520 22.450 1.00 38.09 329 MET A O 1
ATOM 2638 N N . SER A 1 330 ? 10.774 3.801 23.467 1.00 30.69 330 SER A N 1
ATOM 2639 C CA . SER A 1 330 ? 9.806 4.562 24.294 1.00 30.69 330 SER A CA 1
ATOM 2640 C C . SER A 1 330 ? 9.538 5.977 23.726 1.00 30.69 330 SER A C 1
ATOM 2642 O O . SER A 1 330 ? 10.478 6.566 23.189 1.00 30.69 330 SER A O 1
ATOM 2644 N N . PRO A 1 331 ? 8.314 6.552 23.817 1.00 31.69 331 PRO A N 1
ATOM 2645 C CA . PRO A 1 331 ? 7.940 7.759 23.063 1.00 31.69 331 PRO A CA 1
ATOM 2646 C C . PRO A 1 331 ? 8.223 9.122 23.734 1.00 31.69 331 PRO A C 1
ATOM 2648 O O . PRO A 1 331 ? 7.920 10.147 23.130 1.00 31.69 331 PRO A O 1
ATOM 2651 N N . ASP A 1 332 ? 8.819 9.195 24.928 1.00 29.33 332 ASP A N 1
ATOM 2652 C CA . ASP A 1 332 ? 8.945 10.470 25.659 1.00 29.33 332 ASP A CA 1
ATOM 2653 C C . ASP A 1 332 ? 10.376 11.032 25.703 1.00 29.33 332 ASP A C 1
ATOM 2655 O O . ASP A 1 332 ? 11.232 10.522 26.427 1.00 29.33 332 ASP A O 1
ATOM 2659 N N . SER A 1 333 ? 10.632 12.134 24.979 1.00 26.06 333 SER A N 1
ATOM 2660 C CA . SER A 1 333 ? 11.424 13.292 25.462 1.00 26.06 333 SER A CA 1
ATOM 2661 C C . SER A 1 333 ? 11.564 14.402 24.404 1.00 26.06 333 SER A C 1
ATOM 2663 O O . SER A 1 333 ? 12.471 14.396 23.576 1.00 26.06 333 SER A O 1
ATOM 2665 N N . VAL A 1 334 ? 10.710 15.429 24.490 1.00 27.06 334 VAL A N 1
ATOM 2666 C CA . VAL A 1 334 ? 10.961 16.756 23.903 1.00 27.06 334 VAL A CA 1
ATOM 2667 C C . VAL A 1 334 ? 10.780 17.822 24.987 1.00 27.06 334 VAL A C 1
ATOM 2669 O O . VAL A 1 334 ? 9.797 17.805 25.724 1.00 27.06 334 VAL A O 1
ATOM 2672 N N . ASN A 1 335 ? 11.732 18.763 24.999 1.00 26.64 335 ASN A N 1
ATOM 2673 C CA . ASN A 1 335 ? 11.837 20.037 25.727 1.00 26.64 335 ASN A CA 1
ATOM 2674 C C . ASN A 1 335 ? 12.677 20.054 27.012 1.00 26.64 335 ASN A C 1
ATOM 2676 O O . ASN A 1 335 ? 12.206 19.699 28.086 1.00 26.64 335 ASN A O 1
ATOM 2680 N N . THR A 1 336 ? 13.885 20.631 26.912 1.00 23.50 336 THR A N 1
ATOM 2681 C CA . THR A 1 336 ? 14.258 21.909 27.566 1.00 23.50 336 THR A CA 1
ATOM 2682 C C . THR A 1 336 ? 15.533 22.481 26.900 1.00 23.50 336 THR A C 1
ATOM 2684 O O . THR A 1 336 ? 16.531 21.778 26.797 1.00 23.50 336 THR A O 1
ATOM 2687 N N . ILE A 1 337 ? 15.506 23.752 26.465 1.00 28.92 337 ILE A N 1
ATOM 2688 C CA . ILE A 1 337 ? 16.670 24.597 26.086 1.00 28.92 337 ILE A CA 1
ATOM 2689 C C . ILE A 1 337 ? 16.854 25.652 27.199 1.00 28.92 337 ILE A C 1
ATOM 2691 O O . ILE A 1 337 ? 15.835 26.149 27.689 1.00 28.92 337 ILE A O 1
ATOM 2695 N N . PRO A 1 338 ? 18.086 25.950 27.675 1.00 26.70 338 PRO A N 1
ATOM 2696 C CA . PRO A 1 338 ? 18.860 27.155 27.258 1.00 26.70 338 PRO A CA 1
ATOM 2697 C C . PRO A 1 338 ? 20.394 26.902 27.207 1.00 26.70 338 PRO A C 1
ATOM 2699 O O . PRO A 1 338 ? 20.891 26.081 27.963 1.00 26.70 338 PRO A O 1
ATOM 2702 N N . GLY A 1 339 ? 21.275 27.537 26.422 1.00 21.88 339 GLY A N 1
ATOM 2703 C CA . GLY A 1 339 ? 21.258 28.577 25.388 1.00 21.88 339 GLY A CA 1
ATOM 2704 C C . GLY A 1 339 ? 22.723 28.968 25.037 1.00 21.88 339 GLY A C 1
ATOM 2705 O O . GLY A 1 339 ? 23.580 28.862 25.909 1.00 21.88 339 GLY A O 1
ATOM 2706 N N . SER A 1 340 ? 22.968 29.457 23.803 1.00 24.72 340 SER A N 1
ATOM 2707 C CA . SER A 1 340 ? 24.172 30.167 23.260 1.00 24.72 340 SER A CA 1
ATOM 2708 C C . SER A 1 340 ? 25.526 29.410 23.247 1.00 24.72 340 SER A C 1
ATOM 2710 O O . SER A 1 340 ? 25.837 28.722 24.206 1.00 24.72 340 SER A O 1
ATOM 2712 N N . VAL A 1 341 ? 26.420 29.464 22.247 1.00 27.66 341 VAL A N 1
ATOM 2713 C CA . VAL A 1 341 ? 26.729 30.403 21.142 1.00 27.66 341 VAL A CA 1
ATOM 2714 C C . VAL A 1 341 ? 27.442 29.632 20.001 1.00 27.66 341 VAL A C 1
ATOM 2716 O O . VAL A 1 341 ? 27.919 28.520 20.215 1.00 27.66 341 VAL A O 1
ATOM 2719 N N . ASP A 1 342 ? 27.473 30.262 18.827 1.00 27.88 342 ASP A N 1
ATOM 2720 C CA . ASP A 1 342 ? 27.816 29.838 17.455 1.00 27.88 342 ASP A CA 1
ATOM 2721 C C . ASP A 1 342 ? 29.118 29.038 17.195 1.00 27.88 342 ASP A C 1
ATOM 2723 O O . ASP A 1 342 ? 30.158 29.323 17.783 1.00 27.88 342 ASP A O 1
ATOM 2727 N N . ASP A 1 343 ? 29.056 28.052 16.279 1.00 27.02 343 ASP A N 1
ATOM 2728 C CA . ASP A 1 343 ? 29.716 28.079 14.948 1.00 27.02 343 ASP A CA 1
ATOM 2729 C C . ASP A 1 343 ? 29.554 26.733 14.176 1.00 27.02 343 ASP A C 1
ATOM 2731 O O . ASP A 1 343 ? 29.783 25.647 14.707 1.00 27.02 343 ASP A O 1
ATOM 2735 N N . ASP A 1 344 ? 29.120 26.850 12.912 1.00 33.69 344 ASP A N 1
ATOM 2736 C CA . ASP A 1 344 ? 29.137 25.923 11.756 1.00 33.69 344 ASP A CA 1
ATOM 2737 C C . ASP A 1 344 ? 29.003 24.387 11.938 1.00 33.69 344 ASP A C 1
ATOM 2739 O O . ASP A 1 344 ? 29.974 23.660 12.162 1.00 33.69 344 ASP A O 1
ATOM 2743 N N . VAL A 1 345 ? 27.808 23.854 11.620 1.00 26.47 345 VAL A N 1
ATOM 2744 C CA . VAL A 1 345 ? 27.568 22.424 11.323 1.00 26.47 345 VAL A CA 1
ATOM 2745 C C . VAL A 1 345 ? 26.609 22.271 10.125 1.00 26.47 345 VAL A C 1
ATOM 2747 O O . VAL A 1 345 ? 25.489 22.782 10.181 1.00 26.47 345 VAL A O 1
ATOM 2750 N N . PRO A 1 346 ? 26.974 21.534 9.055 1.00 26.05 346 PRO A N 1
ATOM 2751 C CA . PRO A 1 346 ? 26.027 21.127 8.022 1.00 26.05 346 PRO A CA 1
ATOM 2752 C C . PRO A 1 346 ? 25.087 20.049 8.584 1.00 26.05 346 PRO A C 1
ATOM 2754 O O . PRO A 1 346 ? 25.517 18.973 9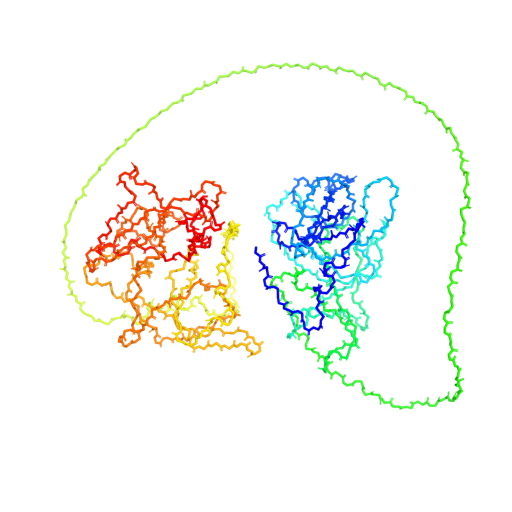.003 1.00 26.05 346 PRO A O 1
ATOM 2757 N N . SER A 1 347 ? 23.793 20.350 8.616 1.00 26.09 347 SER A N 1
ATOM 2758 C CA . SER A 1 347 ? 22.740 19.497 9.160 1.00 26.09 347 SER A CA 1
ATOM 2759 C C . SER A 1 347 ? 22.471 18.258 8.293 1.00 26.09 347 SER A C 1
ATOM 2761 O O . SER A 1 347 ? 21.938 18.347 7.195 1.00 26.09 347 SER A O 1
ATOM 2763 N N . SER A 1 348 ? 22.855 17.119 8.874 1.00 27.80 348 SER A N 1
ATOM 2764 C CA . SER A 1 348 ? 22.228 15.787 8.939 1.00 27.80 348 SER A CA 1
ATOM 2765 C C . SER A 1 348 ? 21.695 15.064 7.683 1.00 27.80 348 SER A C 1
ATOM 2767 O O . SER A 1 348 ? 21.082 15.659 6.801 1.00 27.80 348 SER A O 1
ATOM 2769 N N . PRO A 1 349 ? 21.874 13.725 7.611 1.00 29.38 349 PRO A N 1
ATOM 2770 C CA . PRO A 1 349 ? 21.772 12.974 6.372 1.00 29.38 349 PRO A CA 1
ATOM 2771 C C . PRO A 1 349 ? 20.378 12.385 6.121 1.00 29.38 349 PRO A C 1
ATOM 2773 O O . PRO A 1 349 ? 19.756 11.752 6.969 1.00 29.38 349 PRO A O 1
ATOM 2776 N N . SER A 1 350 ? 19.973 12.537 4.868 1.00 28.17 350 SER A N 1
ATOM 2777 C CA . SER A 1 350 ? 18.962 11.795 4.123 1.00 28.17 350 SER A CA 1
ATOM 2778 C C . SER A 1 350 ? 19.113 10.264 4.146 1.00 28.17 350 SER A C 1
ATOM 2780 O O . SER A 1 350 ? 20.231 9.745 4.182 1.00 28.17 350 SER A O 1
ATOM 2782 N N . SER A 1 351 ? 17.985 9.595 3.869 1.00 30.61 351 SER A N 1
ATOM 2783 C CA . SER A 1 351 ? 17.805 8.355 3.078 1.00 30.61 351 SER A CA 1
ATOM 2784 C C . SER A 1 351 ? 17.237 7.135 3.819 1.00 30.61 351 SER A C 1
ATOM 2786 O O . SER A 1 351 ? 17.957 6.233 4.241 1.00 30.61 351 SER A O 1
ATOM 2788 N N . LEU A 1 352 ? 15.906 7.042 3.853 1.00 25.41 352 LEU A N 1
ATOM 2789 C CA . LEU A 1 352 ? 15.209 5.756 3.840 1.00 25.41 352 LEU A CA 1
ATOM 2790 C C . LEU A 1 352 ? 14.678 5.546 2.419 1.00 25.41 352 LEU A C 1
ATOM 2792 O O . LEU A 1 352 ? 13.962 6.376 1.877 1.00 25.41 352 LEU A O 1
ATOM 2796 N N . LYS A 1 353 ? 15.146 4.479 1.774 1.00 24.38 353 LYS A N 1
ATOM 2797 C CA . LYS A 1 353 ? 14.761 4.088 0.416 1.00 24.38 353 LYS A CA 1
ATOM 2798 C C . LYS A 1 353 ? 13.428 3.347 0.482 1.00 24.38 353 LYS A C 1
ATOM 2800 O O . LYS A 1 353 ? 13.372 2.279 1.087 1.00 24.38 353 LYS A O 1
ATOM 2805 N N . THR A 1 354 ? 12.398 3.867 -0.171 1.00 25.91 354 THR A N 1
ATOM 2806 C CA . THR A 1 354 ? 11.110 3.182 -0.331 1.00 25.91 354 THR A CA 1
ATOM 2807 C C . THR A 1 354 ? 11.278 2.036 -1.333 1.00 25.91 354 THR A C 1
ATOM 2809 O O . THR A 1 354 ? 11.487 2.253 -2.525 1.00 25.91 354 THR A O 1
ATOM 2812 N N . PHE A 1 355 ? 11.274 0.798 -0.833 1.00 27.62 355 PHE A N 1
ATOM 2813 C CA . PHE A 1 355 ? 11.367 -0.425 -1.632 1.00 27.62 355 PHE A CA 1
ATOM 2814 C C . PHE A 1 355 ? 9.977 -0.821 -2.155 1.00 27.62 355 PHE A C 1
ATOM 2816 O O . PHE A 1 355 ? 9.106 -1.185 -1.369 1.00 27.62 355 PHE A O 1
ATOM 2823 N N . THR A 1 356 ? 9.765 -0.794 -3.474 1.00 29.56 356 THR A N 1
ATOM 2824 C CA . THR A 1 356 ? 8.583 -1.399 -4.114 1.00 29.56 356 THR A CA 1
ATOM 2825 C C . THR A 1 356 ? 8.744 -2.922 -4.081 1.00 29.56 356 THR A C 1
ATOM 2827 O O . THR A 1 356 ? 9.576 -3.483 -4.799 1.00 29.56 356 THR A O 1
ATOM 2830 N N . MET A 1 357 ? 8.000 -3.597 -3.203 1.00 41.44 357 MET A N 1
ATOM 2831 C CA . MET A 1 357 ? 8.069 -5.053 -3.064 1.00 41.44 357 MET A CA 1
ATOM 2832 C C . MET A 1 357 ? 7.302 -5.731 -4.205 1.00 41.44 357 MET A C 1
ATOM 2834 O O . MET A 1 357 ? 6.246 -5.247 -4.601 1.00 41.44 357 MET A O 1
ATOM 2838 N N . PRO A 1 358 ? 7.818 -6.828 -4.774 1.00 45.12 358 PRO A N 1
ATOM 2839 C CA . PRO A 1 358 ? 7.121 -7.527 -5.838 1.00 45.12 358 PRO A CA 1
ATOM 2840 C C . PRO A 1 358 ? 5.831 -8.181 -5.336 1.00 45.12 358 PRO A C 1
ATOM 2842 O O . PRO A 1 358 ? 5.864 -8.895 -4.338 1.00 45.12 358 PRO A O 1
ATOM 2845 N N . ASP A 1 359 ? 4.728 -7.966 -6.053 1.00 55.56 359 ASP A N 1
ATOM 2846 C CA . ASP A 1 359 ? 3.450 -8.617 -5.763 1.00 55.56 359 ASP A CA 1
ATOM 2847 C C . ASP A 1 359 ? 3.561 -10.144 -5.841 1.00 55.56 359 ASP A C 1
ATOM 2849 O O . ASP A 1 359 ? 4.238 -10.689 -6.718 1.00 55.56 359 ASP A O 1
ATOM 2853 N N . THR A 1 360 ? 2.873 -10.823 -4.922 1.00 61.25 360 THR A N 1
ATOM 2854 C CA . THR A 1 360 ? 2.672 -12.272 -4.957 1.00 61.25 360 THR A CA 1
ATOM 2855 C C . THR A 1 360 ? 1.496 -12.634 -5.862 1.00 61.25 360 THR A C 1
ATOM 2857 O O . THR A 1 360 ? 0.486 -11.929 -5.921 1.00 61.25 360 THR A O 1
ATOM 2860 N N . GLU A 1 361 ? 1.624 -13.743 -6.581 1.00 70.56 361 GLU A N 1
ATOM 2861 C CA . GLU A 1 361 ? 0.697 -14.190 -7.617 1.00 70.56 361 GLU A CA 1
ATOM 2862 C C . GLU A 1 361 ? -0.316 -15.232 -7.117 1.00 70.56 361 GLU A C 1
ATOM 2864 O O . GLU A 1 361 ? -1.441 -15.268 -7.615 1.00 70.56 361 GLU A O 1
ATOM 2869 N N . PHE A 1 362 ? 0.030 -16.062 -6.124 1.00 69.62 362 PHE A N 1
ATOM 2870 C CA . PHE A 1 362 ? -0.787 -17.210 -5.700 1.00 69.62 362 PHE A CA 1
ATOM 2871 C C . PHE A 1 362 ? -1.166 -17.208 -4.211 1.00 69.62 362 PHE A C 1
ATOM 2873 O O . PHE A 1 362 ? -2.213 -17.754 -3.859 1.00 69.62 362 PHE A O 1
ATOM 2880 N N . CYS A 1 363 ? -0.359 -16.602 -3.338 1.00 66.56 363 CYS A N 1
ATOM 2881 C CA . CYS A 1 363 ? -0.575 -16.539 -1.895 1.00 66.56 363 CYS A CA 1
ATOM 2882 C C . CYS A 1 363 ? -0.442 -15.114 -1.355 1.00 66.56 363 CYS A C 1
ATOM 2884 O O . CYS A 1 363 ? 0.477 -14.375 -1.705 1.00 66.56 363 CYS A O 1
ATOM 2886 N N . LYS A 1 364 ? -1.340 -14.725 -0.449 1.00 70.25 364 LYS A N 1
ATOM 2887 C CA . LYS A 1 364 ? -1.302 -13.432 0.239 1.00 70.25 364 LYS A CA 1
ATOM 2888 C C . LYS A 1 364 ? -0.797 -13.615 1.670 1.00 70.25 364 LYS A C 1
ATOM 2890 O O . LYS A 1 364 ? -1.589 -13.790 2.591 1.00 70.25 364 LYS A O 1
ATOM 2895 N N . PHE A 1 365 ? 0.512 -13.502 1.874 1.00 68.38 365 PHE A N 1
ATOM 2896 C CA . PHE A 1 365 ? 1.127 -13.634 3.206 1.00 68.38 365 PHE A CA 1
ATOM 2897 C C . PHE A 1 365 ? 0.621 -12.601 4.229 1.00 68.38 365 PHE A C 1
ATOM 2899 O O . PHE A 1 365 ? 0.615 -12.866 5.426 1.00 68.38 365 PHE A O 1
ATOM 2906 N N . GLY A 1 366 ? 0.111 -11.450 3.774 1.00 58.97 366 GLY A N 1
ATOM 2907 C CA . GLY A 1 366 ? -0.488 -10.438 4.652 1.00 58.97 366 GLY A CA 1
ATOM 2908 C C . GLY A 1 366 ? -1.759 -10.893 5.385 1.00 58.97 366 GLY A C 1
ATOM 2909 O O . GLY A 1 366 ? -2.066 -10.355 6.445 1.00 58.97 366 GLY A O 1
ATOM 2910 N N . GLU A 1 367 ? -2.482 -11.905 4.885 1.00 57.88 367 GLU A N 1
ATOM 2911 C CA . GLU A 1 367 ? -3.689 -12.423 5.555 1.00 57.88 367 GLU A CA 1
ATOM 2912 C C . GLU A 1 367 ? -3.356 -13.176 6.860 1.00 57.88 367 GLU A C 1
ATOM 2914 O O . GLU A 1 367 ? -4.187 -13.243 7.776 1.00 57.88 367 GLU A O 1
ATOM 2919 N N . GLU A 1 368 ? -2.124 -13.689 6.992 1.00 55.12 368 GLU A N 1
ATOM 2920 C CA . GLU A 1 368 ? -1.633 -14.307 8.229 1.00 55.12 368 GLU A CA 1
ATOM 2921 C C . GLU A 1 368 ? -1.510 -13.288 9.368 1.00 55.12 368 GLU A C 1
ATOM 2923 O O . GLU A 1 368 ? -1.723 -13.646 10.520 1.00 55.12 368 GLU A O 1
ATOM 2928 N N . GLN A 1 369 ? -1.277 -12.009 9.056 1.00 56.66 369 GLN A N 1
ATOM 2929 C CA . GLN A 1 369 ? -1.112 -10.906 10.017 1.00 56.66 369 GLN A CA 1
ATOM 2930 C C . GLN A 1 369 ? -2.444 -10.238 10.406 1.00 56.66 369 GLN A C 1
ATOM 2932 O O . GLN A 1 369 ? -2.454 -9.168 11.020 1.00 56.66 369 GLN A O 1
ATOM 2937 N N . SER A 1 370 ? -3.586 -10.835 10.051 1.00 54.41 370 SER A N 1
ATOM 2938 C CA . SER A 1 370 ? -4.904 -10.288 10.384 1.00 54.41 370 SER A CA 1
ATOM 2939 C C . SER A 1 370 ? -5.183 -10.348 11.893 1.00 54.41 370 SER A C 1
ATOM 2941 O O . SER A 1 370 ? -4.843 -11.316 12.576 1.00 54.41 370 SER A O 1
ATOM 2943 N N . CYS A 1 371 ? -5.853 -9.322 12.429 1.00 50.47 371 CYS A N 1
ATOM 2944 C CA . CYS A 1 371 ? -6.110 -9.154 13.868 1.00 50.47 371 CYS A CA 1
ATOM 2945 C C . CYS A 1 371 ? -6.770 -10.376 14.540 1.00 50.47 371 CYS A C 1
ATOM 2947 O O . CYS A 1 371 ? -6.576 -10.608 15.730 1.00 50.47 371 CYS A O 1
ATOM 2949 N N . GLY A 1 372 ? -7.512 -11.191 13.779 1.00 55.72 372 GLY A N 1
ATOM 2950 C CA . GLY A 1 372 ? -8.153 -12.421 14.261 1.00 55.72 372 GLY A CA 1
ATOM 2951 C C . GLY A 1 372 ? -7.227 -13.638 14.419 1.00 55.72 372 GLY A C 1
ATOM 2952 O O . GLY A 1 372 ? -7.680 -14.683 14.887 1.00 55.72 372 GLY A O 1
ATOM 2953 N N . LYS A 1 373 ? -5.953 -13.547 14.017 1.00 72.38 373 LYS A N 1
ATOM 2954 C CA . LYS A 1 373 ? -4.978 -14.655 14.080 1.00 72.38 373 LYS A CA 1
ATOM 2955 C C . LYS A 1 373 ? -4.098 -14.613 15.327 1.00 72.38 373 LYS A C 1
ATOM 2957 O O . LYS A 1 373 ? -3.572 -15.649 15.741 1.00 72.38 373 LYS A O 1
ATOM 2962 N N . PHE A 1 374 ? -3.975 -13.452 15.962 1.00 81.19 374 PHE A N 1
ATOM 2963 C CA . PHE A 1 374 ? -3.224 -13.310 17.202 1.00 81.19 374 PHE A CA 1
ATOM 2964 C C . PHE A 1 374 ? -3.989 -13.928 18.367 1.00 81.19 374 PHE A C 1
ATOM 2966 O O . PHE A 1 374 ? -5.185 -13.700 18.546 1.00 81.19 374 PHE A O 1
ATOM 2973 N N . LYS A 1 375 ? -3.283 -14.706 19.185 1.00 84.44 375 LYS A N 1
ATOM 2974 C CA . LYS A 1 375 ? -3.805 -15.234 20.444 1.00 84.44 375 LYS A CA 1
ATOM 2975 C C . LYS A 1 375 ? -2.738 -15.102 21.512 1.00 84.44 375 LYS A C 1
ATOM 2977 O O . LYS A 1 375 ? -1.553 -15.281 21.229 1.00 84.44 375 LYS A O 1
ATOM 2982 N N . THR A 1 376 ? -3.173 -14.833 22.737 1.00 87.25 376 THR A N 1
ATOM 2983 C CA . THR A 1 376 ? -2.306 -14.881 23.914 1.00 87.25 376 THR A CA 1
ATOM 2984 C C . THR A 1 376 ? -1.548 -16.207 23.964 1.00 87.25 376 THR A C 1
ATOM 2986 O O . THR A 1 376 ? -2.121 -17.278 23.767 1.00 87.25 376 THR A O 1
ATOM 2989 N N . GLY A 1 377 ? -0.246 -16.120 24.212 1.00 86.06 377 GLY A N 1
ATOM 2990 C CA . GLY A 1 377 ? 0.690 -17.235 24.262 1.00 86.06 377 GLY A CA 1
ATOM 2991 C C . GLY A 1 377 ? 1.394 -17.536 22.938 1.00 86.06 377 GLY A C 1
ATOM 2992 O O . GLY A 1 377 ? 2.446 -18.172 22.979 1.00 86.06 377 GLY A O 1
ATOM 2993 N N . HIS A 1 378 ? 0.881 -17.074 21.789 1.00 90.31 378 HIS A N 1
ATOM 2994 C CA . HIS A 1 378 ? 1.523 -17.306 20.491 1.00 90.31 378 HIS A CA 1
ATOM 2995 C C . HIS A 1 378 ? 2.885 -16.613 20.398 1.00 90.31 378 HIS A C 1
ATOM 2997 O O . HIS A 1 378 ? 3.046 -15.490 20.874 1.00 90.31 378 HIS A O 1
ATOM 3003 N N . ILE A 1 379 ? 3.836 -17.259 19.721 1.00 92.00 379 ILE A N 1
ATOM 3004 C CA . ILE A 1 379 ? 5.132 -16.669 19.379 1.00 92.00 379 ILE A CA 1
ATOM 3005 C C . ILE A 1 379 ? 5.105 -16.239 17.921 1.00 92.00 379 ILE A C 1
ATOM 3007 O O . ILE A 1 379 ? 4.672 -16.996 17.053 1.00 92.00 379 ILE A O 1
ATOM 3011 N N . TRP A 1 380 ? 5.578 -15.031 17.657 1.00 93.25 380 TRP A N 1
ATOM 3012 C CA . TRP A 1 380 ? 5.638 -14.463 16.319 1.00 93.25 380 TRP A CA 1
ATOM 3013 C C . TRP A 1 380 ? 7.046 -14.015 15.980 1.00 93.25 380 TRP A C 1
ATOM 3015 O O . TRP A 1 380 ? 7.779 -13.556 16.857 1.00 93.25 380 TRP A O 1
ATOM 3025 N N . ALA A 1 381 ? 7.393 -14.128 14.702 1.00 93.81 381 ALA A N 1
ATOM 3026 C CA . ALA A 1 381 ? 8.544 -13.467 14.114 1.00 93.81 381 ALA A CA 1
ATOM 3027 C C . ALA A 1 381 ? 8.170 -12.038 13.703 1.00 93.81 381 ALA A C 1
ATOM 3029 O O . ALA A 1 381 ? 7.080 -11.800 13.181 1.00 93.81 381 ALA A O 1
ATOM 3030 N N . LEU A 1 382 ? 9.070 -11.088 13.938 1.00 92.62 382 LEU A N 1
ATOM 3031 C CA . LEU A 1 382 ? 8.886 -9.668 13.673 1.00 92.62 382 LEU A CA 1
ATOM 3032 C C . LEU A 1 382 ? 10.028 -9.129 12.818 1.00 92.62 382 LEU A C 1
ATOM 3034 O O . LEU A 1 382 ? 11.197 -9.485 13.009 1.00 92.62 382 LEU A O 1
ATOM 3038 N N . TYR A 1 383 ? 9.672 -8.233 11.901 1.00 88.31 383 TYR A N 1
ATOM 3039 C CA . TYR A 1 383 ? 10.606 -7.529 11.036 1.00 88.31 383 TYR A CA 1
ATOM 3040 C C . TYR A 1 383 ? 11.535 -6.634 11.862 1.00 88.31 383 TYR A C 1
ATOM 3042 O O . TYR A 1 383 ? 11.097 -5.794 12.651 1.00 88.31 383 TYR A O 1
ATOM 3050 N N . SER A 1 384 ? 12.841 -6.837 11.699 1.00 82.44 384 SER A N 1
ATOM 3051 C CA . SER A 1 384 ? 13.863 -6.054 12.386 1.00 82.44 384 SER A CA 1
ATOM 3052 C C . SER A 1 384 ? 13.988 -4.656 11.787 1.00 82.44 384 SER A C 1
ATOM 3054 O O . SER A 1 384 ? 14.048 -4.506 10.571 1.00 82.44 384 SER A O 1
ATOM 3056 N N . LYS A 1 385 ? 14.146 -3.626 12.628 1.00 77.44 385 LYS A N 1
ATOM 3057 C CA . LYS A 1 385 ? 14.465 -2.262 12.160 1.00 77.44 385 LYS A CA 1
ATOM 3058 C C . LYS A 1 385 ? 15.827 -2.173 11.449 1.00 77.44 385 LYS A C 1
ATOM 3060 O O . LYS A 1 385 ? 16.084 -1.199 10.752 1.00 77.44 385 LYS A O 1
ATOM 3065 N N . LEU A 1 386 ? 16.706 -3.162 11.641 1.00 77.94 386 LEU A N 1
ATOM 3066 C CA . LEU A 1 386 ? 18.077 -3.149 11.128 1.00 77.94 386 LEU A CA 1
ATOM 3067 C C . LEU A 1 386 ? 18.162 -3.436 9.623 1.00 77.94 386 LEU A C 1
ATOM 3069 O O . LEU A 1 386 ? 18.844 -2.724 8.886 1.00 77.94 386 LEU A O 1
ATOM 3073 N N . ASP A 1 387 ? 17.510 -4.512 9.187 1.00 79.94 387 ASP A N 1
ATOM 3074 C CA . ASP A 1 387 ? 17.590 -5.047 7.824 1.00 79.94 387 ASP A CA 1
ATOM 3075 C C . ASP A 1 387 ? 16.221 -5.444 7.249 1.00 79.94 387 ASP A C 1
ATOM 3077 O O . ASP A 1 387 ? 16.154 -5.955 6.135 1.00 79.94 387 ASP A O 1
ATOM 3081 N N . ASN A 1 388 ? 15.137 -5.169 7.983 1.00 82.88 388 ASN A N 1
ATOM 3082 C CA . ASN A 1 388 ? 13.756 -5.468 7.614 1.00 82.88 388 ASN A CA 1
ATOM 3083 C C . ASN A 1 388 ? 13.465 -6.964 7.399 1.00 82.88 388 ASN A C 1
ATOM 3085 O O . ASN A 1 388 ? 12.506 -7.295 6.712 1.00 82.88 388 ASN A O 1
ATOM 3089 N N . PHE A 1 389 ? 14.251 -7.870 7.999 1.00 90.88 389 PHE A N 1
ATOM 3090 C CA . PHE A 1 389 ? 13.995 -9.316 7.964 1.00 90.88 389 PHE A CA 1
ATOM 3091 C C . PHE A 1 389 ? 13.382 -9.841 9.274 1.00 90.88 389 PHE A C 1
ATOM 3093 O O . PHE A 1 389 ? 13.640 -9.277 10.346 1.00 90.88 389 PHE A O 1
ATOM 3100 N N . PRO A 1 390 ? 12.583 -10.926 9.226 1.00 91.62 390 PRO A N 1
ATOM 3101 C CA . PRO A 1 390 ? 11.843 -11.446 10.375 1.00 91.62 390 PRO A CA 1
ATOM 3102 C C . PRO A 1 390 ? 12.723 -12.297 11.302 1.00 91.62 390 PRO A C 1
ATOM 3104 O O . PRO A 1 390 ? 12.640 -13.522 11.326 1.00 91.62 390 PRO A O 1
ATOM 3107 N N . ARG A 1 391 ? 13.616 -11.643 12.048 1.00 88.56 391 ARG A N 1
ATOM 3108 C CA . ARG A 1 391 ? 14.614 -12.303 12.916 1.00 88.56 391 ARG A CA 1
ATOM 3109 C C . ARG A 1 391 ? 14.332 -12.164 14.406 1.00 88.56 391 ARG A C 1
ATOM 3111 O O . ARG A 1 391 ? 14.961 -12.855 15.202 1.00 88.56 391 ARG A O 1
ATOM 3118 N N . ASN A 1 392 ? 13.447 -11.242 14.774 1.00 91.44 392 ASN A N 1
ATOM 3119 C CA . ASN A 1 392 ? 13.122 -10.960 16.165 1.00 91.44 392 ASN A CA 1
ATOM 3120 C C . ASN A 1 392 ? 11.877 -11.740 16.563 1.00 91.44 392 ASN A C 1
ATOM 3122 O O . ASN A 1 392 ? 10.965 -11.877 15.755 1.00 91.44 392 ASN A O 1
ATOM 3126 N N . TYR A 1 393 ? 11.810 -12.202 17.808 1.00 94.25 393 TYR A N 1
ATOM 3127 C CA . TYR A 1 393 ? 10.699 -13.028 18.269 1.00 94.25 393 TYR A CA 1
ATOM 3128 C C . TYR A 1 393 ? 10.011 -12.409 19.474 1.00 94.25 393 TYR A C 1
ATOM 3130 O O . TYR A 1 393 ? 10.677 -11.932 20.393 1.00 94.25 393 TYR A O 1
ATOM 3138 N N . ALA A 1 394 ? 8.681 -12.437 19.492 1.00 93.62 394 ALA A N 1
ATOM 3139 C CA . ALA A 1 394 ? 7.897 -11.950 20.619 1.00 93.62 394 ALA A CA 1
ATOM 3140 C C . ALA A 1 394 ? 6.739 -12.894 20.948 1.00 93.62 394 ALA A C 1
ATOM 3142 O O . ALA A 1 394 ? 6.121 -13.476 20.056 1.00 93.62 394 ALA A O 1
ATOM 3143 N N . GLN A 1 395 ? 6.451 -13.029 22.241 1.00 93.69 395 GLN A N 1
ATOM 3144 C CA . GLN A 1 395 ? 5.272 -13.715 22.745 1.00 93.69 395 GLN A CA 1
ATOM 3145 C C . GLN A 1 395 ? 4.127 -12.721 22.907 1.00 93.69 395 GLN A C 1
ATOM 3147 O O . GLN A 1 395 ? 4.304 -11.691 23.551 1.00 93.69 395 GLN A O 1
ATOM 3152 N N . ILE A 1 396 ? 2.950 -13.054 22.382 1.00 92.25 396 ILE A N 1
ATOM 3153 C CA . ILE A 1 396 ? 1.727 -12.283 22.607 1.00 92.25 396 ILE A CA 1
ATOM 3154 C C . ILE A 1 396 ? 1.249 -12.505 24.046 1.00 92.25 396 ILE A C 1
ATOM 3156 O O . ILE A 1 396 ? 0.916 -13.624 24.428 1.00 92.25 396 ILE A O 1
ATOM 3160 N N . GLU A 1 397 ? 1.179 -11.447 24.841 1.00 91.31 397 GLU A N 1
ATOM 3161 C CA . GLU A 1 397 ? 0.632 -11.465 26.203 1.00 91.31 397 GLU A CA 1
ATOM 3162 C C . GLU A 1 397 ? -0.877 -11.219 26.185 1.00 91.31 397 GLU A C 1
ATOM 3164 O O . GLU A 1 397 ? -1.650 -11.957 26.794 1.00 91.31 397 GLU A O 1
ATOM 3169 N N . SER A 1 398 ? -1.323 -10.217 25.433 1.00 88.06 398 SER A N 1
ATOM 3170 C CA . SER A 1 398 ? -2.742 -9.918 25.271 1.00 88.06 398 SER A CA 1
ATOM 3171 C C . SER A 1 398 ? -3.037 -9.363 23.886 1.00 88.06 398 SER A C 1
ATOM 3173 O O . SER A 1 398 ? -2.180 -8.784 23.216 1.00 88.06 398 SER A O 1
ATOM 3175 N N . VAL A 1 399 ? -4.280 -9.582 23.465 1.00 85.94 399 VAL A N 1
ATOM 3176 C CA . VAL A 1 399 ? -4.844 -9.042 22.232 1.00 85.94 399 VAL A CA 1
ATOM 3177 C C . VAL A 1 399 ? -6.082 -8.254 22.620 1.00 85.94 399 VAL A C 1
ATOM 3179 O O . VAL A 1 399 ? -7.068 -8.826 23.087 1.00 85.94 399 VAL A O 1
ATOM 3182 N N . GLU A 1 400 ? -6.031 -6.945 22.433 1.00 78.19 400 GLU A N 1
ATOM 3183 C CA . GLU A 1 400 ? -7.176 -6.060 22.606 1.00 78.19 400 GLU A CA 1
ATOM 3184 C C . GLU A 1 400 ? -7.699 -5.725 21.214 1.00 78.19 400 GLU A C 1
ATOM 3186 O O . GLU A 1 400 ? -6.967 -5.209 20.379 1.00 78.19 400 GLU A O 1
ATOM 3191 N N . SER A 1 401 ? -8.949 -6.081 20.926 1.00 61.00 401 SER A N 1
ATOM 3192 C CA . SER A 1 401 ? -9.565 -5.874 19.607 1.00 61.00 401 SER A CA 1
ATOM 3193 C C . SER A 1 401 ? -10.522 -4.681 19.568 1.00 61.00 401 SER A C 1
ATOM 3195 O O . SER A 1 401 ? -10.933 -4.273 18.486 1.00 61.00 401 SER A O 1
ATOM 3197 N N . LEU A 1 402 ? -10.870 -4.113 20.727 1.00 45.72 402 LEU A N 1
ATOM 3198 C CA . LEU A 1 402 ? -11.797 -2.991 20.876 1.00 45.72 402 LEU A CA 1
ATOM 3199 C C . LEU A 1 402 ? -11.354 -2.100 22.049 1.00 45.72 402 LEU A C 1
ATOM 3201 O O . LEU A 1 402 ? -10.983 -2.645 23.089 1.00 45.72 402 LEU A O 1
ATOM 3205 N N . PRO A 1 403 ? -11.449 -0.757 21.955 1.00 47.22 403 PRO A N 1
ATOM 3206 C CA . PRO A 1 403 ? -11.880 0.050 20.804 1.00 47.22 403 PRO A CA 1
ATOM 3207 C C . PRO A 1 403 ? -10.767 0.344 19.776 1.00 47.22 403 PRO A C 1
ATOM 3209 O O . PRO A 1 403 ? -11.067 0.833 18.695 1.00 47.22 403 PRO A O 1
ATOM 3212 N N . VAL A 1 404 ? -9.504 0.044 20.096 1.00 58.47 404 VAL A N 1
ATOM 3213 C CA . VAL A 1 404 ? -8.334 0.150 19.205 1.00 58.47 404 VAL A CA 1
ATOM 3214 C C . VAL A 1 404 ? -7.588 -1.176 19.281 1.00 58.47 404 VAL A C 1
ATOM 3216 O O . VAL A 1 404 ? -7.446 -1.721 20.376 1.00 58.47 404 VAL A O 1
ATOM 3219 N N . PHE A 1 405 ? -7.134 -1.705 18.142 1.00 77.06 405 PHE A N 1
ATOM 3220 C CA . PHE A 1 405 ? -6.363 -2.943 18.131 1.00 77.06 405 PHE A CA 1
ATOM 3221 C C . PHE A 1 405 ? -5.015 -2.731 18.825 1.00 77.06 405 PHE A C 1
ATOM 3223 O O . PHE A 1 405 ? -4.246 -1.857 18.433 1.00 77.06 405 PHE A O 1
ATOM 3230 N N . LYS A 1 406 ? -4.729 -3.520 19.860 1.00 82.62 406 LYS A N 1
ATOM 3231 C CA . LYS A 1 406 ? -3.441 -3.499 20.554 1.00 82.62 406 LYS A CA 1
ATOM 3232 C C . LYS A 1 406 ? -2.935 -4.912 20.788 1.00 82.62 406 LYS A C 1
ATOM 3234 O O . LYS A 1 406 ? -3.667 -5.784 21.257 1.00 82.62 406 LYS A O 1
ATOM 3239 N N . LEU A 1 407 ? -1.657 -5.120 20.495 1.00 88.69 407 LEU A N 1
ATOM 3240 C CA . LEU A 1 407 ? -0.923 -6.340 20.802 1.00 88.69 407 LEU A CA 1
ATOM 3241 C C . LEU A 1 407 ? 0.106 -6.032 21.873 1.00 88.69 407 LEU A C 1
ATOM 3243 O O . LEU A 1 407 ? 1.108 -5.371 21.610 1.00 88.69 407 LEU A O 1
ATOM 3247 N N . ALA A 1 408 ? -0.137 -6.526 23.078 1.00 91.62 408 ALA A N 1
ATOM 3248 C CA . ALA A 1 408 ? 0.851 -6.473 24.138 1.00 91.62 408 ALA A CA 1
ATOM 3249 C C . ALA A 1 408 ? 1.752 -7.704 24.007 1.00 91.62 408 ALA A C 1
ATOM 3251 O O . ALA A 1 408 ? 1.253 -8.830 23.939 1.00 91.62 408 ALA A O 1
ATOM 3252 N N . VAL A 1 409 ? 3.067 -7.510 23.948 1.00 94.31 409 VAL A N 1
ATOM 3253 C CA . VAL A 1 409 ? 4.031 -8.589 23.722 1.00 94.31 409 VAL A CA 1
ATOM 3254 C C . VAL A 1 409 ? 5.214 -8.519 24.678 1.00 94.31 409 VAL A C 1
ATOM 3256 O O . VAL A 1 409 ? 5.593 -7.449 25.155 1.00 94.31 409 VAL A O 1
ATOM 3259 N N . LYS A 1 410 ? 5.853 -9.666 24.907 1.00 94.06 410 LYS A N 1
ATOM 3260 C CA . LYS A 1 410 ? 7.182 -9.748 25.520 1.00 94.06 410 LYS A CA 1
ATOM 3261 C C . LYS A 1 410 ? 8.190 -10.274 24.521 1.00 94.06 410 LYS A C 1
ATOM 3263 O O . LYS A 1 410 ? 7.985 -11.320 23.905 1.00 94.06 410 LYS A O 1
ATOM 3268 N N . TRP A 1 411 ? 9.309 -9.574 24.398 1.00 93.50 411 TRP A N 1
ATOM 3269 C CA . TRP A 1 411 ? 10.405 -10.008 23.543 1.00 93.50 411 TRP A CA 1
ATOM 3270 C C . TRP A 1 411 ? 11.023 -11.307 24.046 1.00 93.50 411 TRP A C 1
ATOM 3272 O O . TRP A 1 411 ? 11.138 -11.538 25.255 1.00 93.50 411 TRP A O 1
ATOM 3282 N N . LEU A 1 412 ? 11.459 -12.133 23.105 1.00 92.75 412 LEU A N 1
ATOM 3283 C CA . LEU A 1 412 ? 12.320 -13.273 23.351 1.00 92.75 412 LEU A CA 1
ATOM 3284 C C . LEU A 1 412 ? 13.769 -12.831 23.149 1.00 92.75 412 LEU A C 1
ATOM 3286 O O . LEU A 1 412 ? 14.103 -12.191 22.156 1.00 92.75 412 LEU A O 1
ATOM 3290 N N . ILE A 1 413 ? 14.637 -13.201 24.086 1.00 91.06 413 ILE A N 1
ATOM 3291 C CA . ILE A 1 413 ? 16.081 -12.978 23.981 1.00 91.06 413 ILE A CA 1
ATOM 3292 C C . ILE A 1 413 ? 16.792 -14.300 23.738 1.00 91.06 413 ILE A C 1
ATOM 3294 O O . ILE A 1 413 ? 16.438 -15.321 24.336 1.00 91.06 413 ILE A O 1
ATOM 3298 N N . SER A 1 414 ? 17.798 -14.277 22.867 1.00 90.94 414 SER A N 1
ATOM 3299 C CA . SER A 1 414 ? 18.635 -15.442 22.601 1.00 90.94 414 SER A CA 1
ATOM 3300 C C . SER A 1 414 ? 19.410 -15.832 23.857 1.00 90.94 414 SER A C 1
ATOM 3302 O O . SER A 1 414 ? 20.018 -14.995 24.529 1.00 90.94 414 SER A O 1
ATOM 3304 N N . CYS A 1 415 ? 19.383 -17.118 24.171 1.00 89.88 415 CYS A N 1
ATOM 3305 C CA . CYS A 1 415 ? 20.260 -17.729 25.154 1.00 89.88 415 CYS A CA 1
ATOM 3306 C C . CYS A 1 415 ? 21.651 -17.966 24.549 1.00 89.88 415 CYS A C 1
ATOM 3308 O O . CYS A 1 415 ? 21.884 -17.731 23.361 1.00 89.88 415 CYS A O 1
ATOM 3310 N N . ASP A 1 416 ? 22.569 -18.465 25.375 1.00 86.44 416 ASP A N 1
ATOM 3311 C CA . ASP A 1 416 ? 23.867 -18.922 24.891 1.00 86.44 416 ASP A CA 1
ATOM 3312 C C . ASP A 1 416 ? 23.698 -19.980 23.783 1.00 86.44 416 ASP A C 1
ATOM 3314 O O . ASP A 1 416 ? 22.743 -20.770 23.828 1.00 86.44 416 ASP A O 1
ATOM 3318 N N . PRO A 1 417 ? 24.615 -20.015 22.797 1.00 84.62 417 PRO A N 1
ATOM 3319 C CA . PRO A 1 417 ? 24.531 -20.954 21.690 1.00 84.62 417 PRO A CA 1
ATOM 3320 C C . PRO A 1 417 ? 24.403 -22.397 22.191 1.00 84.62 417 PRO A C 1
ATOM 3322 O O . PRO A 1 417 ? 25.060 -22.769 23.174 1.00 84.62 417 PRO A O 1
ATOM 3325 N N . PRO A 1 418 ? 23.625 -23.252 21.500 1.00 81.75 418 PRO A N 1
ATOM 3326 C CA . PRO A 1 418 ? 23.610 -24.677 21.792 1.00 81.75 418 PRO A CA 1
ATOM 3327 C C . PRO A 1 418 ? 25.029 -25.255 21.781 1.00 81.75 418 PRO A C 1
ATOM 3329 O O . PRO A 1 418 ? 25.902 -24.807 21.033 1.00 81.75 418 PRO A O 1
ATOM 3332 N N . ARG A 1 419 ? 25.274 -26.276 22.610 1.00 81.31 419 ARG A N 1
ATOM 3333 C CA . ARG A 1 419 ? 26.608 -26.881 22.725 1.00 81.31 419 ARG A CA 1
ATOM 3334 C C . ARG A 1 419 ? 27.145 -27.293 21.355 1.00 81.31 419 ARG A C 1
ATOM 3336 O O . ARG A 1 419 ? 26.501 -28.050 20.637 1.00 81.31 419 ARG A O 1
ATOM 3343 N N . GLY A 1 420 ? 28.354 -26.831 21.045 1.00 82.12 420 GLY A N 1
ATOM 3344 C CA . GLY A 1 420 ? 29.044 -27.156 19.801 1.00 82.12 420 GLY A CA 1
ATOM 3345 C C . GLY A 1 420 ? 28.656 -26.288 18.606 1.00 82.12 420 GLY A C 1
ATOM 3346 O O . GLY A 1 420 ? 29.197 -26.538 17.541 1.00 82.12 420 GLY A O 1
ATOM 3347 N N . VAL A 1 421 ? 27.777 -25.291 18.753 1.00 89.38 421 VAL A N 1
ATOM 3348 C CA . VAL A 1 421 ? 27.537 -24.258 17.729 1.00 89.38 421 VAL A CA 1
ATOM 3349 C C . VAL A 1 421 ? 28.617 -23.183 17.826 1.00 89.38 421 VAL A C 1
ATOM 3351 O O . VAL A 1 421 ? 28.972 -22.762 18.929 1.00 89.38 421 VAL A O 1
ATOM 3354 N N . ILE A 1 422 ? 29.145 -22.733 16.685 1.00 86.56 422 ILE A N 1
ATOM 3355 C CA . ILE A 1 422 ? 30.097 -21.619 16.644 1.00 86.56 422 ILE A CA 1
ATOM 3356 C C . ILE A 1 422 ? 29.335 -20.314 16.930 1.00 86.56 422 ILE A C 1
ATOM 3358 O O . ILE A 1 422 ? 28.455 -19.948 16.145 1.00 86.56 422 ILE A O 1
ATOM 3362 N N . PRO A 1 423 ? 29.649 -19.594 18.024 1.00 89.00 423 PRO A N 1
ATOM 3363 C CA . PRO A 1 423 ? 29.042 -18.298 18.289 1.00 89.00 423 PRO A CA 1
ATOM 3364 C C . PRO A 1 423 ? 29.519 -17.249 17.282 1.00 89.00 423 PRO A C 1
ATOM 3366 O O . PRO A 1 423 ? 30.611 -17.352 16.718 1.00 89.00 423 PRO A O 1
ATOM 3369 N N . TRP A 1 424 ? 28.729 -16.190 17.124 1.00 89.94 424 TRP A N 1
ATOM 3370 C CA . TRP A 1 424 ? 29.209 -14.968 16.493 1.00 89.94 424 TRP A CA 1
ATOM 3371 C C . TRP A 1 424 ? 30.339 -14.346 17.319 1.00 89.94 424 TRP A C 1
ATOM 3373 O O . TRP A 1 424 ? 30.274 -14.317 18.551 1.00 89.94 424 TRP A O 1
ATOM 3383 N N . ALA A 1 425 ? 31.376 -13.845 16.646 1.00 88.75 425 ALA A N 1
ATOM 3384 C CA . ALA A 1 425 ? 32.414 -13.051 17.302 1.00 88.75 425 ALA A CA 1
ATOM 3385 C C . ALA A 1 425 ? 31.859 -11.694 17.765 1.00 88.75 425 ALA A C 1
ATOM 3387 O O . ALA A 1 425 ? 32.201 -11.216 18.847 1.00 88.75 425 ALA A O 1
ATOM 3388 N N . ASP A 1 426 ? 30.981 -11.106 16.951 1.00 89.75 426 ASP A N 1
ATOM 3389 C CA . ASP A 1 426 ? 30.220 -9.907 17.278 1.00 89.75 426 ASP A CA 1
ATOM 3390 C C . ASP A 1 426 ? 28.964 -10.273 18.086 1.00 89.75 426 ASP A C 1
ATOM 3392 O O . ASP A 1 426 ? 28.120 -11.049 17.638 1.00 89.75 426 ASP A O 1
ATOM 3396 N N . LYS A 1 427 ? 28.836 -9.705 19.288 1.00 86.38 427 LYS A N 1
ATOM 3397 C CA . LYS A 1 427 ? 27.703 -9.958 20.190 1.00 86.38 427 LYS A CA 1
ATOM 3398 C C . LYS A 1 427 ? 26.430 -9.219 19.782 1.00 86.38 427 LYS A C 1
ATOM 3400 O O . LYS A 1 427 ? 25.366 -9.576 20.277 1.00 86.38 427 LYS A O 1
ATOM 3405 N N . GLU A 1 428 ? 26.532 -8.215 18.914 1.00 87.25 428 GLU A N 1
ATOM 3406 C CA . GLU A 1 428 ? 25.380 -7.490 18.365 1.00 87.25 428 GLU A CA 1
ATOM 3407 C C . GLU A 1 428 ? 24.750 -8.222 17.174 1.00 87.25 428 GLU A C 1
ATOM 3409 O O . GLU A 1 428 ? 23.680 -7.847 16.695 1.00 87.25 428 GLU A O 1
ATOM 3414 N N . MET A 1 429 ? 25.402 -9.279 16.684 1.00 87.50 429 MET A N 1
ATOM 3415 C CA . MET A 1 429 ? 24.916 -10.048 15.551 1.00 87.50 429 MET A CA 1
ATOM 3416 C C . MET A 1 429 ? 23.603 -10.773 15.910 1.00 87.50 429 MET A C 1
ATOM 3418 O O . MET A 1 429 ? 23.562 -11.524 16.892 1.00 87.50 429 MET A O 1
ATOM 3422 N N . PRO A 1 430 ? 22.524 -10.602 15.121 1.00 87.00 430 PRO A N 1
ATOM 3423 C CA . PRO A 1 430 ? 21.229 -11.185 15.433 1.00 87.00 430 PRO A CA 1
ATOM 3424 C C . PRO A 1 430 ? 21.265 -12.712 15.334 1.00 87.00 430 PRO A C 1
ATOM 3426 O O . PRO A 1 430 ? 21.792 -13.295 14.380 1.00 87.00 430 PRO A O 1
ATOM 3429 N N . VAL A 1 431 ? 20.634 -13.358 16.311 1.00 89.62 431 VAL A N 1
ATOM 3430 C CA . VAL A 1 431 ? 20.427 -14.806 16.356 1.00 89.62 431 VAL A CA 1
ATOM 3431 C C . VAL A 1 431 ? 18.959 -15.080 16.062 1.00 89.62 431 VAL A C 1
ATOM 3433 O O . VAL A 1 431 ? 18.093 -14.691 16.836 1.00 89.62 431 VAL A O 1
ATOM 3436 N N . SER A 1 432 ? 18.681 -15.752 14.947 1.00 88.06 432 SER A N 1
ATOM 3437 C CA . SER A 1 432 ? 17.322 -16.115 14.518 1.00 88.06 432 SER A CA 1
ATOM 3438 C C . SER A 1 432 ? 17.015 -17.602 14.691 1.00 88.06 432 SER A C 1
ATOM 3440 O O . SER A 1 432 ? 15.860 -18.004 14.650 1.00 88.06 432 SER A O 1
ATOM 3442 N N . CYS A 1 433 ? 18.020 -18.442 14.914 1.00 88.62 433 CYS A N 1
ATOM 3443 C CA . CYS A 1 433 ? 17.834 -19.859 15.188 1.00 88.62 433 CYS A CA 1
ATOM 3444 C C . CYS A 1 433 ? 18.680 -20.257 16.396 1.00 88.62 433 CYS A C 1
ATOM 3446 O O . CYS A 1 433 ? 19.846 -19.884 16.513 1.00 88.62 433 CYS A O 1
ATOM 3448 N N . GLY A 1 434 ? 18.086 -20.987 17.332 1.00 90.31 434 GLY A N 1
ATOM 3449 C CA . GLY A 1 434 ? 18.693 -21.246 18.627 1.00 90.31 434 GLY A CA 1
ATOM 3450 C C . GLY A 1 434 ? 17.664 -21.371 19.738 1.00 90.31 434 GLY A C 1
ATOM 3451 O O . GLY A 1 434 ? 16.473 -21.577 19.507 1.00 90.31 434 GLY A O 1
ATOM 3452 N N . THR A 1 435 ? 18.153 -21.236 20.962 1.00 91.25 435 THR A N 1
ATOM 3453 C CA . THR A 1 435 ? 17.330 -21.267 22.165 1.00 91.25 435 THR A CA 1
ATOM 3454 C C . THR A 1 435 ? 17.031 -19.842 22.605 1.00 91.25 435 THR A C 1
ATOM 3456 O O . THR A 1 435 ? 17.935 -19.018 22.713 1.00 91.25 435 THR A O 1
ATOM 3459 N N . PHE A 1 436 ? 15.771 -19.560 22.895 1.00 92.69 436 PHE A N 1
ATOM 3460 C CA . PHE A 1 436 ? 15.278 -18.247 23.279 1.00 92.69 436 PHE A CA 1
ATOM 3461 C C . PHE A 1 436 ? 14.500 -18.337 24.581 1.00 92.69 436 PHE A C 1
ATOM 3463 O O . PHE A 1 436 ? 13.861 -19.346 24.863 1.00 92.69 436 PHE A O 1
ATOM 3470 N N . LYS A 1 437 ? 14.513 -17.270 25.371 1.00 92.50 437 LYS A N 1
ATOM 3471 C CA . LYS A 1 437 ? 13.683 -17.157 26.574 1.00 92.50 437 LYS A CA 1
ATOM 3472 C C . LYS A 1 437 ? 12.880 -15.872 26.536 1.00 92.50 437 LYS A C 1
ATOM 3474 O O . LYS A 1 437 ? 13.386 -14.837 26.103 1.00 92.50 437 LYS A O 1
ATOM 3479 N N . VAL A 1 438 ? 11.648 -15.935 27.022 1.00 90.88 438 VAL A N 1
ATOM 3480 C CA . VAL A 1 438 ? 10.813 -14.740 27.177 1.00 90.88 438 VAL A CA 1
ATOM 3481 C C . VAL A 1 438 ? 11.454 -13.836 28.224 1.00 90.88 438 VAL A C 1
ATOM 3483 O O . VAL A 1 438 ? 11.860 -14.286 29.300 1.00 90.88 438 VAL A O 1
ATOM 3486 N N . THR A 1 439 ? 11.600 -12.561 27.889 1.00 87.62 439 THR A N 1
ATOM 3487 C CA . THR A 1 439 ? 12.140 -11.560 28.806 1.00 87.62 439 THR A CA 1
ATOM 3488 C C . THR A 1 439 ? 11.223 -11.396 30.014 1.00 87.62 439 THR A C 1
ATOM 3490 O O . THR A 1 439 ? 10.003 -11.401 29.899 1.00 87.62 439 THR A O 1
ATOM 3493 N N . SER A 1 440 ? 11.805 -11.198 31.196 1.00 78.75 440 SER A N 1
ATOM 3494 C CA . SER A 1 440 ? 11.054 -10.771 32.384 1.00 78.75 440 SER A CA 1
ATOM 3495 C C . SER A 1 440 ? 10.827 -9.250 32.414 1.00 78.75 440 SER A C 1
ATOM 3497 O O . SER A 1 440 ? 10.567 -8.702 33.481 1.00 78.75 440 SER A O 1
ATOM 3499 N N . GLY A 1 441 ? 11.068 -8.567 31.289 1.00 72.50 441 GLY A N 1
ATOM 3500 C CA . GLY A 1 441 ? 11.064 -7.111 31.166 1.00 72.50 441 GLY A CA 1
ATOM 3501 C C . GLY A 1 441 ? 9.671 -6.532 30.934 1.00 72.50 441 GLY A C 1
ATOM 3502 O O . GLY A 1 441 ? 8.660 -7.209 31.125 1.00 72.50 441 GLY A O 1
ATOM 3503 N N . GLU A 1 442 ? 9.640 -5.263 30.531 1.00 82.06 442 GLU A N 1
ATOM 3504 C CA . GLU A 1 442 ? 8.402 -4.541 30.243 1.00 82.06 442 GLU A CA 1
ATOM 3505 C C . GLU A 1 442 ? 7.660 -5.132 29.042 1.00 82.06 442 GLU A C 1
ATOM 3507 O O . GLU A 1 442 ? 8.257 -5.600 28.068 1.00 82.06 442 GLU A O 1
ATOM 3512 N N . VAL A 1 443 ? 6.333 -5.105 29.138 1.00 89.94 443 VAL A N 1
ATOM 3513 C CA . VAL A 1 443 ? 5.436 -5.475 28.048 1.00 89.94 443 VAL A CA 1
ATOM 3514 C C . VAL A 1 443 ? 5.415 -4.328 27.045 1.00 89.94 443 VAL A C 1
ATOM 3516 O O . VAL A 1 443 ? 5.133 -3.189 27.411 1.00 89.94 443 VAL A O 1
ATOM 3519 N N . VAL A 1 444 ? 5.701 -4.634 25.784 1.00 92.00 444 VAL A N 1
ATOM 3520 C CA . VAL A 1 444 ? 5.683 -3.665 24.684 1.00 92.00 444 VAL A CA 1
ATOM 3521 C C . VAL A 1 444 ? 4.343 -3.759 23.974 1.00 92.00 444 VAL A C 1
ATOM 3523 O O . VAL A 1 444 ? 3.878 -4.857 23.679 1.00 92.00 444 VAL A O 1
ATOM 3526 N N . VAL A 1 445 ? 3.715 -2.619 23.697 1.00 89.88 445 VAL A N 1
ATOM 3527 C CA . VAL A 1 445 ? 2.406 -2.562 23.041 1.00 89.88 445 VAL A CA 1
ATOM 3528 C C . VAL A 1 445 ? 2.571 -2.099 21.599 1.00 89.88 445 VAL A C 1
ATOM 3530 O O . VAL A 1 445 ? 3.173 -1.062 21.341 1.00 89.88 445 VAL A O 1
ATOM 3533 N N . PHE A 1 446 ? 2.017 -2.869 20.669 1.00 83.25 446 PHE A N 1
ATOM 3534 C CA . PHE A 1 446 ? 1.915 -2.533 19.254 1.00 83.25 446 PHE A CA 1
ATOM 3535 C C . PHE A 1 446 ? 0.475 -2.144 18.925 1.00 83.25 446 PHE A C 1
ATOM 3537 O O . PHE A 1 446 ? -0.455 -2.831 19.339 1.00 83.25 446 PHE A O 1
ATOM 3544 N N . GLU A 1 447 ? 0.288 -1.075 18.155 1.00 78.94 447 GLU A N 1
ATOM 3545 C CA . GLU A 1 447 ? -1.039 -0.576 17.743 1.00 78.94 447 GLU A CA 1
ATOM 3546 C C . GLU A 1 447 ? -1.508 -1.165 16.400 1.00 78.94 447 GLU A C 1
ATOM 3548 O O . GLU A 1 447 ? -2.637 -0.960 15.965 1.00 78.94 447 GLU A O 1
ATOM 3553 N N . ASN A 1 448 ? -0.636 -1.917 15.725 1.00 75.44 448 ASN A N 1
ATOM 3554 C CA . ASN A 1 448 ? -0.928 -2.621 14.481 1.00 75.44 448 ASN A CA 1
ATOM 3555 C C . ASN A 1 448 ? -0.085 -3.905 14.370 1.00 75.44 448 ASN A C 1
ATOM 3557 O O . ASN A 1 448 ? 0.799 -4.165 15.188 1.00 75.44 448 ASN A O 1
ATOM 3561 N N . SER A 1 449 ? -0.359 -4.715 13.347 1.00 80.56 449 SER A N 1
ATOM 3562 C CA . SER A 1 449 ? 0.349 -5.971 13.078 1.00 80.56 449 SER A CA 1
ATOM 3563 C C . SER A 1 449 ? 1.441 -5.865 12.001 1.00 80.56 449 SER A C 1
ATOM 3565 O O . SER A 1 449 ? 2.042 -6.877 11.655 1.00 80.56 449 SER A O 1
ATOM 3567 N N . ILE A 1 450 ? 1.761 -4.667 11.491 1.00 78.81 450 ILE A N 1
ATOM 3568 C CA . ILE A 1 450 ? 2.631 -4.471 10.309 1.00 78.81 450 ILE A CA 1
ATOM 3569 C C . ILE A 1 450 ? 4.068 -4.960 10.557 1.00 78.81 450 ILE A C 1
ATOM 3571 O O . ILE A 1 450 ? 4.764 -5.387 9.627 1.00 78.81 450 ILE A O 1
ATOM 3575 N N . SER A 1 451 ? 4.522 -4.896 11.811 1.00 83.62 451 SER A N 1
ATOM 3576 C CA . SER A 1 451 ? 5.839 -5.385 12.235 1.00 83.62 451 SER A CA 1
ATOM 3577 C C . SER A 1 451 ? 5.906 -6.905 12.397 1.00 83.62 451 SER A C 1
ATOM 3579 O O . SER A 1 451 ? 7.004 -7.434 12.538 1.00 83.62 451 SER A O 1
ATOM 3581 N N . PHE A 1 452 ? 4.775 -7.611 12.376 1.00 89.00 452 PHE A N 1
ATOM 3582 C CA . PHE A 1 452 ? 4.711 -9.062 12.520 1.00 89.00 452 PHE A CA 1
ATOM 3583 C C . PHE A 1 452 ? 4.823 -9.713 11.142 1.00 89.00 452 PHE A C 1
ATOM 3585 O O . PHE A 1 452 ? 4.267 -9.223 10.168 1.00 89.00 452 PHE A O 1
ATOM 3592 N N . SER A 1 453 ? 5.576 -10.803 11.048 1.00 89.69 453 SER A N 1
ATOM 3593 C CA . SER A 1 453 ? 5.782 -11.545 9.804 1.00 89.69 453 SER A CA 1
ATOM 3594 C C . SER A 1 453 ? 4.907 -12.791 9.783 1.00 89.69 453 SER A C 1
ATOM 3596 O O . SER A 1 453 ? 3.931 -12.834 9.041 1.00 89.69 453 SER A O 1
ATOM 3598 N N . HIS A 1 454 ? 5.223 -13.765 10.637 1.00 90.25 454 HIS A N 1
ATOM 3599 C CA . HIS A 1 454 ? 4.555 -15.060 10.689 1.00 90.25 454 HIS A CA 1
ATOM 3600 C C . HIS A 1 454 ? 4.548 -15.616 12.115 1.00 90.25 454 HIS A C 1
ATOM 3602 O O . HIS A 1 454 ? 5.396 -15.275 12.949 1.00 90.25 454 HIS A O 1
ATOM 3608 N N . GLN A 1 455 ? 3.579 -16.485 12.395 1.00 89.94 455 GLN A N 1
ATOM 3609 C CA . GLN A 1 455 ? 3.489 -17.194 13.665 1.00 89.94 455 GLN A CA 1
ATOM 3610 C C . GLN A 1 455 ? 4.426 -18.408 13.667 1.00 89.94 455 GLN A C 1
ATOM 3612 O O . GLN A 1 455 ? 4.445 -19.200 12.727 1.00 89.94 455 GLN A O 1
ATOM 3617 N N . LEU A 1 456 ? 5.145 -18.612 14.767 1.00 87.81 456 LEU A N 1
ATOM 3618 C CA . LEU A 1 456 ? 5.919 -19.826 14.998 1.00 87.81 456 LEU A CA 1
ATOM 3619 C C . LEU A 1 456 ? 5.026 -20.907 15.614 1.00 87.81 456 LEU A C 1
ATOM 3621 O O . LEU A 1 456 ? 4.261 -20.655 16.544 1.00 87.81 456 LEU A O 1
ATOM 3625 N N . SER A 1 457 ? 5.172 -22.140 15.131 1.00 77.19 457 SER A N 1
ATOM 3626 C CA . SER A 1 457 ? 4.463 -23.314 15.669 1.00 77.19 457 SER A CA 1
ATOM 3627 C C . SER A 1 457 ? 5.146 -23.932 16.903 1.00 77.19 457 SER A C 1
ATOM 3629 O O . SER A 1 457 ? 4.858 -25.070 17.261 1.00 77.19 457 SER A O 1
ATOM 3631 N N . GLU A 1 458 ? 6.080 -23.216 17.539 1.00 74.31 458 GLU A N 1
ATOM 3632 C CA . GLU A 1 458 ? 6.887 -23.747 18.642 1.00 74.31 458 GLU A CA 1
ATOM 3633 C C . GLU A 1 458 ? 6.135 -23.734 19.976 1.00 74.31 458 GLU A C 1
ATOM 3635 O O . GLU A 1 458 ? 5.545 -22.727 20.374 1.00 74.31 458 GLU A O 1
ATOM 3640 N N . LEU A 1 459 ? 6.216 -24.851 20.698 1.00 71.75 459 LEU A N 1
ATOM 3641 C CA . LEU A 1 459 ? 5.745 -24.949 22.076 1.00 71.75 459 LEU A CA 1
ATOM 3642 C C . LEU A 1 459 ? 6.895 -24.633 23.043 1.00 71.75 459 LEU A C 1
ATOM 3644 O O . LEU A 1 459 ? 8.046 -24.989 22.771 1.00 71.75 459 LEU A O 1
ATOM 3648 N N . PRO A 1 460 ? 6.613 -23.988 24.188 1.00 76.81 460 PRO A N 1
ATOM 3649 C CA . PRO A 1 460 ? 7.628 -23.796 25.208 1.00 76.81 460 PRO A CA 1
ATOM 3650 C C . PRO A 1 460 ? 8.116 -25.153 25.713 1.00 76.81 460 PRO A C 1
ATOM 3652 O O . PRO A 1 460 ? 7.349 -26.101 25.875 1.00 76.81 460 PRO A O 1
ATOM 3655 N N . THR A 1 461 ? 9.410 -25.216 26.001 1.00 76.56 461 THR A N 1
ATOM 3656 C CA . THR A 1 461 ? 10.035 -26.364 26.651 1.00 76.56 461 THR A CA 1
ATOM 3657 C C . THR A 1 461 ? 9.833 -26.223 28.169 1.00 76.56 461 THR A C 1
ATOM 3659 O O . THR A 1 461 ? 8.707 -26.209 28.655 1.00 76.56 461 THR A O 1
ATOM 3662 N N . VAL A 1 462 ? 10.901 -26.045 28.951 1.00 77.38 462 VAL A N 1
ATOM 3663 C CA . VAL A 1 462 ? 10.843 -25.797 30.400 1.00 77.38 462 VAL A CA 1
ATOM 3664 C C . VAL A 1 462 ? 11.159 -24.321 30.665 1.00 77.38 462 VAL A C 1
ATOM 3666 O O . VAL A 1 462 ? 12.014 -23.753 29.994 1.00 77.38 462 VAL A O 1
ATOM 3669 N N . ASN A 1 463 ? 10.496 -23.696 31.645 1.00 79.00 463 ASN A N 1
ATOM 3670 C CA . ASN A 1 463 ? 10.742 -22.308 32.080 1.00 79.00 463 ASN A CA 1
ATOM 3671 C C . ASN A 1 463 ? 10.587 -21.230 30.979 1.00 79.00 463 ASN A C 1
ATOM 3673 O O . ASN A 1 463 ? 11.395 -20.305 30.918 1.00 79.00 463 ASN A O 1
ATOM 3677 N N . ASN A 1 464 ? 9.565 -21.322 30.115 1.00 83.12 464 ASN A N 1
ATOM 3678 C CA . ASN A 1 464 ? 9.320 -20.367 29.012 1.00 83.12 464 ASN A CA 1
ATOM 3679 C C . ASN A 1 464 ? 10.508 -20.219 28.041 1.00 83.12 464 ASN A C 1
ATOM 3681 O O . ASN A 1 464 ? 10.779 -19.134 27.516 1.00 83.12 464 ASN A O 1
ATOM 3685 N N . VAL A 1 465 ? 11.222 -21.325 27.824 1.00 88.06 465 VAL A N 1
ATOM 3686 C CA . VAL A 1 465 ? 12.307 -21.436 26.850 1.00 88.06 465 VAL A CA 1
ATOM 3687 C C . VAL A 1 465 ? 11.777 -22.050 25.555 1.00 88.06 465 VAL A C 1
ATOM 3689 O O . VAL A 1 465 ? 11.144 -23.104 25.584 1.00 88.06 465 VAL A O 1
ATOM 3692 N N . TYR A 1 466 ? 12.070 -21.420 24.424 1.00 89.62 466 TYR A N 1
ATOM 3693 C CA . TYR A 1 466 ? 11.643 -21.811 23.082 1.00 89.62 466 TYR A CA 1
ATOM 3694 C C . TYR A 1 466 ? 12.864 -22.192 22.250 1.00 89.62 466 TYR A C 1
ATOM 3696 O O . TYR A 1 466 ? 13.863 -21.475 22.257 1.00 89.62 466 TYR A O 1
ATOM 3704 N N . ASN A 1 467 ? 12.796 -23.307 21.530 1.00 89.25 467 ASN A N 1
ATOM 3705 C CA . ASN A 1 467 ? 13.845 -23.710 20.598 1.00 89.25 467 ASN A CA 1
ATOM 3706 C C . ASN A 1 467 ? 13.347 -23.433 19.187 1.00 89.25 467 ASN A C 1
ATOM 3708 O O . ASN A 1 467 ? 12.432 -24.100 18.733 1.00 89.25 467 ASN A O 1
ATOM 3712 N N . ILE A 1 468 ? 13.918 -22.433 18.523 1.00 92.00 468 ILE A N 1
ATOM 3713 C CA . ILE A 1 468 ? 13.540 -22.054 17.162 1.00 92.00 468 ILE A CA 1
ATOM 3714 C C . ILE A 1 468 ? 14.629 -22.593 16.242 1.00 92.00 468 ILE A C 1
ATOM 3716 O O . ILE A 1 468 ? 15.741 -22.062 16.200 1.00 92.00 468 ILE A O 1
ATOM 3720 N N . HIS A 1 469 ? 14.333 -23.683 15.542 1.00 90.69 469 HIS A N 1
ATOM 3721 C CA . HIS A 1 469 ? 15.273 -24.356 14.649 1.00 90.69 469 HIS A CA 1
ATOM 3722 C C . HIS A 1 469 ? 14.641 -24.592 13.274 1.00 90.69 469 HIS A C 1
ATOM 3724 O O . HIS A 1 469 ? 13.421 -24.723 13.200 1.00 90.69 469 HIS A O 1
ATOM 3730 N N . PRO A 1 470 ? 15.443 -24.688 12.198 1.00 92.25 470 PRO A N 1
ATOM 3731 C CA . PRO A 1 470 ? 14.923 -25.068 10.888 1.00 92.25 470 PRO A CA 1
ATOM 3732 C C . PRO A 1 470 ? 14.289 -26.462 10.927 1.00 92.25 470 PRO A C 1
ATOM 3734 O O . PRO A 1 470 ? 14.895 -27.390 11.469 1.00 92.25 470 PRO A O 1
ATOM 3737 N N . ARG A 1 471 ? 13.096 -26.628 10.344 1.00 91.50 471 ARG A N 1
ATOM 3738 C CA . ARG A 1 471 ? 12.361 -27.906 10.305 1.00 91.50 471 ARG A CA 1
ATOM 3739 C C . ARG A 1 471 ? 12.064 -28.353 8.875 1.00 91.50 471 ARG A C 1
ATOM 3741 O O . ARG A 1 471 ? 11.887 -27.496 8.014 1.00 91.50 471 ARG A O 1
ATOM 3748 N N . PRO A 1 472 ? 11.959 -29.672 8.617 1.00 93.19 472 PRO A N 1
ATOM 3749 C CA . PRO A 1 472 ? 11.601 -30.188 7.298 1.00 93.19 472 PRO A CA 1
ATOM 3750 C C . PRO A 1 472 ? 10.329 -29.548 6.726 1.00 93.19 472 PRO A C 1
ATOM 3752 O O . PRO A 1 472 ? 9.331 -29.421 7.433 1.00 93.19 472 PRO A O 1
ATOM 3755 N N . GLY A 1 473 ? 10.374 -29.169 5.449 1.00 89.31 473 GLY A N 1
ATOM 3756 C CA . GLY A 1 473 ? 9.287 -28.505 4.726 1.00 89.31 473 GLY A CA 1
ATOM 3757 C C . GLY A 1 473 ? 9.238 -26.982 4.883 1.00 89.31 473 GLY A C 1
ATOM 3758 O O . GLY A 1 473 ? 8.389 -26.343 4.270 1.00 89.31 473 GLY A O 1
ATOM 3759 N N . GLU A 1 474 ? 10.124 -26.382 5.680 1.00 93.75 474 GLU A N 1
ATOM 3760 C CA . GLU A 1 474 ? 10.225 -24.926 5.800 1.00 93.75 474 GLU A CA 1
ATOM 3761 C C . GLU A 1 474 ? 11.196 -24.328 4.786 1.00 93.75 474 GLU A C 1
ATOM 3763 O O . GLU A 1 474 ? 12.172 -24.966 4.387 1.00 93.75 474 GLU A O 1
ATOM 3768 N N . VAL A 1 475 ? 10.985 -23.056 4.447 1.00 95.38 475 VAL A N 1
ATOM 3769 C CA . VAL A 1 475 ? 11.920 -22.273 3.638 1.00 95.38 475 VAL A CA 1
ATOM 3770 C C . VAL A 1 475 ? 12.691 -21.298 4.524 1.00 95.38 475 VAL A C 1
ATOM 3772 O O . VAL A 1 475 ? 12.118 -20.588 5.351 1.00 95.38 475 VAL A O 1
ATOM 3775 N N . TRP A 1 476 ? 14.009 -21.261 4.352 1.00 95.81 476 TRP A N 1
ATOM 3776 C CA . TRP A 1 476 ? 14.924 -20.427 5.126 1.00 95.81 476 TRP A CA 1
ATOM 3777 C C . TRP A 1 476 ? 15.896 -19.673 4.220 1.00 95.81 476 TRP A C 1
ATOM 3779 O O . TRP A 1 476 ? 16.321 -20.162 3.172 1.00 95.81 476 TRP A O 1
ATOM 3789 N N . ALA A 1 477 ? 16.299 -18.484 4.660 1.00 95.44 477 ALA A N 1
ATOM 3790 C CA . ALA A 1 477 ? 17.410 -17.748 4.079 1.00 95.44 477 ALA A CA 1
ATOM 3791 C C . ALA A 1 477 ? 18.725 -18.145 4.769 1.00 95.44 477 ALA A C 1
ATOM 3793 O O . ALA A 1 477 ? 18.813 -18.183 5.998 1.00 95.44 477 ALA A O 1
ATOM 3794 N N . LEU A 1 478 ? 19.776 -18.394 3.989 1.00 94.31 478 LEU A N 1
ATOM 3795 C CA . LEU A 1 478 ? 21.126 -18.700 4.468 1.00 94.31 478 LEU A CA 1
ATOM 3796 C C . LEU A 1 478 ? 22.104 -17.611 4.064 1.00 94.31 478 LEU A C 1
ATOM 3798 O O . LEU A 1 478 ? 22.092 -17.192 2.912 1.00 94.31 478 LEU A O 1
ATOM 3802 N N . TYR A 1 479 ? 23.043 -17.242 4.932 1.00 91.56 479 TYR A N 1
ATOM 3803 C CA . TYR A 1 479 ? 24.160 -16.394 4.508 1.00 91.56 479 TYR A CA 1
ATOM 3804 C C . TYR A 1 479 ? 24.997 -17.107 3.431 1.00 91.56 479 TYR A C 1
ATOM 3806 O O . TYR A 1 479 ? 25.617 -18.142 3.697 1.00 91.56 479 TYR A O 1
ATOM 3814 N N . SER A 1 480 ? 25.064 -16.548 2.214 1.00 88.38 480 SER A N 1
ATOM 3815 C CA . SER A 1 480 ? 25.796 -17.169 1.096 1.00 88.38 480 SER A CA 1
ATOM 3816 C C . SER A 1 480 ? 27.302 -17.271 1.367 1.00 88.38 480 SER A C 1
ATOM 3818 O O . SER A 1 480 ? 27.956 -18.193 0.889 1.00 88.38 480 SER A O 1
ATOM 3820 N N . LYS A 1 481 ? 27.859 -16.321 2.132 1.00 87.12 481 LYS A N 1
ATOM 3821 C CA . LYS A 1 481 ? 29.277 -16.257 2.530 1.00 87.12 481 LYS A CA 1
ATOM 3822 C C . LYS A 1 481 ? 29.417 -16.277 4.054 1.00 87.12 481 LYS A C 1
ATOM 3824 O O . LYS A 1 481 ? 29.933 -15.332 4.643 1.00 87.12 481 LYS A O 1
ATOM 3829 N N . TYR A 1 482 ? 28.891 -17.321 4.685 1.00 87.50 482 TYR A N 1
ATOM 3830 C CA . TYR A 1 482 ? 28.938 -17.469 6.137 1.00 87.50 482 TYR A CA 1
ATOM 3831 C C . TYR A 1 482 ? 30.375 -17.473 6.675 1.00 87.50 482 TYR A C 1
ATOM 3833 O O . TYR A 1 482 ? 31.227 -18.223 6.195 1.00 87.50 482 TYR A O 1
ATOM 3841 N N . ARG A 1 483 ? 30.615 -16.639 7.689 1.00 86.50 483 ARG A N 1
ATOM 3842 C CA . ARG A 1 483 ? 31.814 -16.631 8.530 1.00 86.50 483 ARG A CA 1
ATOM 3843 C C . ARG A 1 483 ? 31.409 -16.220 9.939 1.00 86.50 483 ARG A C 1
ATOM 3845 O O . ARG A 1 483 ? 30.653 -15.268 10.088 1.00 86.50 483 ARG A O 1
ATOM 3852 N N . SER A 1 484 ? 31.932 -16.883 10.963 1.00 85.62 484 SER A N 1
ATOM 3853 C CA . SER A 1 484 ? 31.587 -16.596 12.365 1.00 85.62 484 SER A CA 1
ATOM 3854 C C . SER A 1 484 ? 32.046 -15.221 12.864 1.00 85.62 484 SER A C 1
ATOM 3856 O O . SER A 1 484 ? 31.607 -14.776 13.919 1.00 85.62 484 SER A O 1
ATOM 3858 N N . ASP A 1 485 ? 32.932 -14.554 12.127 1.00 87.56 485 ASP A N 1
ATOM 3859 C CA . ASP A 1 485 ? 33.435 -13.210 12.415 1.00 87.56 485 ASP A CA 1
ATOM 3860 C C . ASP A 1 485 ? 32.707 -12.099 11.636 1.00 87.56 485 ASP A C 1
ATOM 3862 O O . ASP A 1 485 ? 33.164 -10.958 11.651 1.00 87.56 485 ASP A O 1
ATOM 3866 N N . LEU A 1 486 ? 31.596 -12.417 10.954 1.00 88.69 486 LEU A N 1
ATOM 3867 C CA . LEU A 1 486 ? 30.697 -11.400 10.407 1.00 88.69 486 LEU A CA 1
ATOM 3868 C C . LEU A 1 486 ? 30.185 -10.499 11.532 1.00 88.69 486 LEU A C 1
ATOM 3870 O O . LEU A 1 486 ? 29.816 -10.981 12.605 1.00 88.69 486 LEU A O 1
ATOM 3874 N N . THR A 1 487 ? 30.141 -9.201 11.253 1.00 89.38 487 THR A N 1
ATOM 3875 C CA . THR A 1 487 ? 29.638 -8.194 12.187 1.00 89.38 487 THR A CA 1
ATOM 3876 C C . THR A 1 487 ? 28.228 -7.756 11.813 1.00 89.38 487 THR A C 1
ATOM 3878 O O . THR A 1 487 ? 27.804 -7.873 10.660 1.00 89.38 487 THR A O 1
ATOM 3881 N N . CYS A 1 488 ? 27.511 -7.172 12.769 1.00 85.81 488 CYS A N 1
ATOM 3882 C CA . CYS A 1 488 ? 26.192 -6.578 12.566 1.00 85.81 488 CYS A CA 1
ATOM 3883 C C . CYS A 1 488 ? 26.198 -5.551 11.410 1.00 85.81 488 CYS A C 1
ATOM 3885 O O . CYS A 1 488 ? 25.274 -5.490 10.595 1.00 85.81 488 CYS A O 1
ATOM 3887 N N . SER A 1 489 ? 27.299 -4.808 11.250 1.00 86.00 489 SER A N 1
ATOM 3888 C CA . SER A 1 489 ? 27.472 -3.826 10.172 1.00 86.00 489 SER A CA 1
ATOM 3889 C C . SER A 1 489 ? 27.549 -4.440 8.762 1.00 86.00 489 SER A C 1
ATOM 3891 O O . SER A 1 489 ? 27.195 -3.782 7.776 1.00 86.00 489 SER A O 1
ATOM 3893 N N . ASP A 1 490 ? 27.952 -5.710 8.651 1.00 86.50 490 ASP A N 1
ATOM 3894 C CA . ASP A 1 490 ? 28.088 -6.416 7.374 1.00 86.50 490 ASP A CA 1
ATOM 3895 C C . ASP A 1 490 ? 26.739 -6.853 6.789 1.00 86.50 490 ASP A C 1
ATOM 3897 O O . ASP A 1 490 ? 26.643 -7.089 5.580 1.00 86.50 490 ASP A O 1
ATOM 3901 N N . LEU A 1 491 ? 25.677 -6.896 7.604 1.00 85.31 491 LEU A N 1
ATOM 3902 C CA . LEU A 1 491 ? 24.353 -7.397 7.214 1.00 85.31 491 LEU A CA 1
ATOM 3903 C C . LEU A 1 491 ? 23.774 -6.695 5.981 1.00 85.31 491 LEU A C 1
ATOM 3905 O O . LEU A 1 491 ? 23.182 -7.354 5.127 1.00 85.31 491 LEU A O 1
ATOM 3909 N N . LYS A 1 492 ? 24.023 -5.387 5.823 1.00 81.75 492 LYS A N 1
ATOM 3910 C CA . LYS A 1 492 ? 23.572 -4.597 4.658 1.00 81.75 492 LYS A CA 1
ATOM 3911 C C . LYS A 1 492 ? 24.179 -5.064 3.329 1.00 81.75 492 LYS A C 1
ATOM 3913 O O . LYS A 1 492 ? 23.663 -4.726 2.268 1.00 81.75 492 LYS A O 1
ATOM 3918 N N . LYS A 1 493 ? 25.300 -5.789 3.373 1.00 85.25 493 LYS A N 1
ATOM 3919 C CA . LYS A 1 493 ? 26.035 -6.293 2.200 1.00 85.25 493 LYS A CA 1
ATOM 3920 C C . LYS A 1 493 ? 25.905 -7.808 2.038 1.00 85.25 493 LYS A C 1
ATOM 3922 O O . LYS A 1 493 ? 26.385 -8.355 1.040 1.00 85.25 493 LYS A O 1
ATOM 3927 N N . CYS A 1 494 ? 25.309 -8.494 3.012 1.00 86.31 494 CYS A N 1
ATOM 3928 C CA . CYS A 1 494 ? 25.129 -9.935 2.962 1.00 86.31 494 CYS A CA 1
ATOM 3929 C C . CYS A 1 494 ? 24.199 -10.324 1.809 1.00 86.31 494 CYS A C 1
ATOM 3931 O O . CYS A 1 494 ? 23.177 -9.692 1.558 1.00 86.31 494 CYS A O 1
ATOM 3933 N N . LYS A 1 495 ? 24.572 -11.402 1.119 1.00 89.88 495 LYS A N 1
ATOM 3934 C CA . LYS A 1 495 ? 23.708 -12.095 0.163 1.00 89.88 495 LYS A CA 1
ATOM 3935 C C . LYS A 1 495 ? 23.166 -13.355 0.810 1.00 89.88 495 LYS A C 1
ATOM 3937 O O . LYS A 1 495 ? 23.844 -13.943 1.663 1.00 89.88 495 LYS A O 1
ATOM 3942 N N . TYR A 1 496 ? 21.980 -13.752 0.369 1.00 92.25 496 TYR A N 1
ATOM 3943 C CA . TYR A 1 496 ? 21.272 -14.889 0.923 1.00 92.25 496 TYR A CA 1
ATOM 3944 C C . TYR A 1 496 ? 20.977 -15.928 -0.150 1.00 92.25 496 TYR A C 1
ATOM 3946 O O . TYR A 1 496 ? 20.563 -15.589 -1.257 1.00 92.25 496 TYR A O 1
ATOM 3954 N N . ASN A 1 497 ? 21.186 -17.196 0.193 1.00 92.94 497 ASN A N 1
ATOM 3955 C CA . ASN A 1 497 ? 20.672 -18.319 -0.578 1.00 92.94 497 ASN A CA 1
ATOM 3956 C C . ASN A 1 497 ? 19.350 -18.744 0.053 1.00 92.94 497 ASN A C 1
ATOM 3958 O O . ASN A 1 497 ? 19.291 -18.925 1.269 1.00 92.94 497 ASN A O 1
ATOM 3962 N N . ILE A 1 498 ? 18.317 -18.919 -0.759 1.00 94.94 498 ILE A N 1
ATOM 3963 C CA . ILE A 1 498 ? 17.029 -19.421 -0.290 1.00 94.94 498 ILE A CA 1
ATOM 3964 C C . ILE A 1 498 ? 17.043 -20.942 -0.383 1.00 94.94 498 ILE A C 1
ATOM 3966 O O . ILE A 1 498 ? 17.451 -21.493 -1.408 1.00 94.94 498 ILE A O 1
ATOM 3970 N N . VAL A 1 499 ? 16.639 -21.618 0.690 1.00 94.88 499 VAL A N 1
ATOM 3971 C CA . VAL A 1 499 ? 16.663 -23.079 0.764 1.00 94.88 499 VAL A CA 1
ATOM 3972 C C . VAL A 1 499 ? 15.391 -23.642 1.377 1.00 94.88 499 VAL A C 1
ATOM 3974 O O . VAL A 1 499 ? 14.823 -23.047 2.286 1.00 94.88 499 VAL A O 1
ATOM 3977 N N . GLU A 1 500 ? 14.990 -24.818 0.916 1.00 95.06 500 GLU A N 1
ATOM 3978 C CA . GLU A 1 500 ? 14.007 -25.669 1.583 1.00 95.06 500 GLU A CA 1
ATOM 3979 C C . GLU A 1 500 ? 14.735 -26.641 2.517 1.00 95.06 500 GLU A C 1
ATOM 3981 O O . GLU A 1 500 ? 15.742 -27.242 2.134 1.00 95.06 500 GLU A O 1
ATOM 3986 N N . ILE A 1 501 ? 14.235 -26.823 3.737 1.00 95.38 501 ILE A N 1
ATOM 3987 C CA . ILE A 1 501 ? 14.751 -27.837 4.656 1.00 95.38 501 ILE A CA 1
ATOM 3988 C C . ILE A 1 501 ? 14.160 -29.190 4.271 1.00 95.38 501 ILE A C 1
ATOM 3990 O O . ILE A 1 501 ? 12.949 -29.385 4.329 1.00 95.38 501 ILE A O 1
ATOM 3994 N N . LEU A 1 502 ? 15.013 -30.148 3.924 1.00 92.38 502 LEU A N 1
ATOM 3995 C CA . LEU A 1 502 ? 14.582 -31.502 3.578 1.00 92.38 502 LEU A CA 1
ATOM 3996 C C . LEU A 1 502 ? 14.545 -32.404 4.810 1.00 92.38 502 LEU A C 1
ATOM 3998 O O . LEU A 1 502 ? 13.601 -33.163 5.007 1.00 92.38 502 LEU A O 1
ATOM 4002 N N . GLU A 1 503 ? 15.585 -32.329 5.640 1.00 93.75 503 GLU A N 1
ATOM 4003 C CA . GLU A 1 503 ? 15.757 -33.222 6.783 1.00 93.75 503 GLU A CA 1
ATOM 4004 C C . GLU A 1 503 ? 16.665 -32.592 7.847 1.00 93.75 503 GLU A C 1
ATOM 4006 O O . GLU A 1 503 ? 17.618 -31.880 7.530 1.00 93.75 503 GLU A O 1
ATOM 4011 N N . VAL A 1 504 ? 16.409 -32.899 9.120 1.00 92.19 504 VAL A N 1
ATOM 4012 C CA . VAL A 1 504 ? 17.301 -32.567 10.238 1.00 92.19 504 VAL A CA 1
ATOM 4013 C C . VAL A 1 504 ? 17.772 -33.863 10.890 1.00 92.19 504 VAL A C 1
ATOM 4015 O O . VAL A 1 504 ? 17.003 -34.565 11.544 1.00 92.19 504 VAL A O 1
ATOM 4018 N N . VAL A 1 505 ? 19.056 -34.181 10.731 1.00 90.62 505 VAL A N 1
ATOM 4019 C CA . VAL A 1 505 ? 19.669 -35.426 11.212 1.00 90.62 505 VAL A CA 1
ATOM 4020 C C . VAL A 1 505 ? 20.318 -35.181 12.575 1.00 90.62 505 VAL A C 1
ATOM 4022 O O . VAL A 1 505 ? 21.540 -35.030 12.706 1.00 90.62 505 VAL A O 1
ATOM 4025 N N . GLY A 1 506 ? 19.476 -35.116 13.610 1.00 84.69 506 GLY A N 1
ATOM 4026 C CA . GLY A 1 506 ? 19.888 -34.815 14.985 1.00 84.69 506 GLY A CA 1
ATOM 4027 C C . GLY A 1 506 ? 20.697 -33.514 15.084 1.00 84.69 506 GLY A C 1
ATOM 4028 O O . GLY A 1 506 ? 20.476 -32.573 14.333 1.00 84.69 506 GLY A O 1
ATOM 4029 N N . VAL A 1 507 ? 21.689 -33.475 15.980 1.00 84.56 507 VAL A N 1
ATOM 4030 C CA . VAL A 1 507 ? 22.621 -32.335 16.132 1.00 84.56 507 VAL A CA 1
ATOM 4031 C C . VAL A 1 507 ? 23.874 -32.476 15.257 1.00 84.56 507 VAL A C 1
ATOM 4033 O O . VAL A 1 507 ? 24.979 -32.130 15.674 1.00 84.56 507 VAL A O 1
ATOM 4036 N N . ARG A 1 508 ? 23.737 -33.068 14.062 1.00 87.50 508 ARG A N 1
ATOM 4037 C CA . ARG A 1 508 ? 24.865 -33.302 13.143 1.00 87.50 508 ARG A CA 1
ATOM 4038 C C . ARG A 1 508 ? 24.729 -32.521 11.850 1.00 87.50 508 ARG A C 1
ATOM 4040 O O . ARG A 1 508 ? 25.630 -31.751 11.534 1.00 87.50 508 ARG A O 1
ATOM 4047 N N . TRP A 1 509 ? 23.626 -32.715 11.133 1.00 90.81 509 TRP A N 1
ATOM 4048 C CA . TRP A 1 509 ? 23.430 -32.155 9.798 1.00 90.81 509 TRP A CA 1
ATOM 4049 C C . TRP A 1 509 ? 22.003 -31.659 9.613 1.00 90.81 509 TRP A C 1
ATOM 4051 O O . TRP A 1 509 ? 21.055 -32.314 10.038 1.00 90.81 509 TRP A O 1
ATOM 4061 N N . ILE A 1 510 ? 21.868 -30.533 8.927 1.00 94.00 510 ILE A N 1
ATOM 4062 C CA . ILE A 1 510 ? 20.616 -30.033 8.372 1.00 94.00 510 ILE A CA 1
ATOM 4063 C C . ILE A 1 510 ? 20.757 -30.149 6.857 1.00 94.00 510 ILE A C 1
ATOM 4065 O O . ILE A 1 510 ? 21.636 -29.527 6.260 1.00 94.00 510 ILE A O 1
ATOM 4069 N N . ILE A 1 511 ? 19.944 -31.003 6.248 1.00 93.12 511 ILE A N 1
ATOM 4070 C CA . ILE A 1 511 ? 19.956 -31.258 4.810 1.00 93.12 511 ILE A CA 1
ATOM 4071 C C . ILE A 1 511 ? 18.982 -30.290 4.154 1.00 93.12 511 ILE A C 1
ATOM 4073 O O . ILE A 1 511 ? 17.804 -30.250 4.513 1.00 93.12 511 ILE A O 1
ATOM 4077 N N . VAL A 1 512 ? 19.473 -29.509 3.196 1.00 94.75 512 VAL A N 1
ATOM 4078 C CA . VAL A 1 512 ? 18.693 -28.462 2.533 1.00 94.75 512 VAL A CA 1
ATOM 4079 C C . VAL A 1 512 ? 18.760 -28.592 1.017 1.00 94.75 512 VAL A C 1
ATOM 4081 O O . VAL A 1 512 ? 19.774 -29.035 0.479 1.00 94.75 512 VAL A O 1
ATOM 4084 N N . SER A 1 513 ? 17.703 -28.172 0.328 1.00 92.31 513 SER A N 1
ATOM 4085 C CA . SER A 1 513 ? 17.681 -28.000 -1.125 1.00 92.31 513 SER A CA 1
ATOM 4086 C C . SER A 1 513 ? 17.775 -26.521 -1.469 1.00 92.31 513 SER A C 1
ATOM 4088 O O . SER A 1 513 ? 16.980 -25.725 -0.974 1.00 92.31 513 SER A O 1
ATOM 4090 N N . ILE A 1 514 ? 18.701 -26.140 -2.345 1.00 92.12 514 ILE A N 1
ATOM 4091 C CA . ILE A 1 514 ? 18.787 -24.767 -2.850 1.00 92.12 514 ILE A CA 1
ATOM 4092 C C . ILE A 1 514 ? 17.589 -24.492 -3.762 1.00 92.12 514 ILE A C 1
ATOM 4094 O O . ILE A 1 514 ? 17.262 -25.297 -4.640 1.00 92.12 514 ILE A O 1
ATOM 4098 N N . LEU A 1 515 ? 16.946 -23.344 -3.546 1.00 92.31 515 LEU A N 1
ATOM 4099 C CA . LEU A 1 515 ? 15.842 -22.854 -4.357 1.00 92.31 515 LEU A CA 1
ATOM 4100 C C . LEU A 1 515 ? 16.321 -21.715 -5.270 1.00 92.31 515 LEU A C 1
ATOM 4102 O O . LEU A 1 515 ? 16.943 -20.752 -4.820 1.00 92.31 515 LEU A O 1
ATOM 4106 N N . GLU A 1 516 ? 15.997 -21.804 -6.558 1.00 91.25 516 GLU A N 1
ATOM 4107 C CA . GLU A 1 516 ? 16.246 -20.758 -7.552 1.00 91.25 516 GLU A CA 1
ATOM 4108 C C . GLU A 1 516 ? 14.935 -20.086 -7.964 1.00 91.25 516 GLU A C 1
ATOM 4110 O O . GLU A 1 516 ? 13.899 -20.737 -8.118 1.00 91.25 516 GLU A O 1
ATOM 4115 N N . ARG A 1 517 ? 14.984 -18.767 -8.174 1.00 90.88 517 ARG A N 1
ATOM 4116 C CA . ARG A 1 517 ? 13.831 -17.997 -8.645 1.00 90.88 517 ARG A CA 1
ATOM 4117 C C . ARG A 1 517 ? 13.454 -18.422 -10.064 1.00 90.88 517 ARG A C 1
ATOM 4119 O O . ARG A 1 517 ? 14.302 -18.442 -10.958 1.00 90.88 517 ARG A O 1
ATOM 4126 N N . VAL A 1 518 ? 12.174 -18.694 -10.293 1.00 88.06 518 VAL A N 1
ATOM 4127 C CA . VAL A 1 518 ? 11.643 -18.988 -11.627 1.00 88.06 518 VAL A CA 1
ATOM 4128 C C . VAL A 1 518 ? 11.673 -17.704 -12.458 1.00 88.06 518 VAL A C 1
ATOM 4130 O O . VAL A 1 518 ? 11.142 -16.684 -12.043 1.00 88.06 518 VAL A O 1
ATOM 4133 N N . THR A 1 519 ? 12.288 -17.730 -13.642 1.00 82.94 519 THR A N 1
ATOM 4134 C CA . THR A 1 519 ? 12.634 -16.520 -14.420 1.00 82.94 519 THR A CA 1
ATOM 4135 C C . THR A 1 519 ? 11.473 -15.580 -14.744 1.00 82.94 519 THR A C 1
ATOM 4137 O O . THR A 1 519 ? 11.704 -14.388 -14.923 1.00 82.94 519 THR A O 1
ATOM 4140 N N . SER A 1 520 ? 10.245 -16.089 -14.844 1.00 80.88 520 SER A N 1
ATOM 4141 C CA . SER A 1 520 ? 9.047 -15.293 -15.137 1.00 80.88 520 SER A CA 1
ATOM 4142 C C . SER A 1 520 ? 8.355 -14.719 -13.898 1.00 80.88 520 SER A C 1
ATOM 4144 O O . SER A 1 520 ? 7.434 -13.930 -14.059 1.00 80.88 520 SER A O 1
ATOM 4146 N N . PHE A 1 521 ? 8.793 -15.088 -12.693 1.00 82.06 521 PHE A N 1
ATOM 4147 C CA . PHE A 1 521 ? 8.145 -14.729 -11.434 1.00 82.06 521 PHE A CA 1
ATOM 4148 C C . PHE A 1 521 ? 9.132 -14.018 -10.512 1.00 82.06 521 PHE A C 1
ATOM 4150 O O . PHE A 1 521 ? 10.317 -14.352 -10.449 1.00 82.06 521 PHE A O 1
ATOM 4157 N N . LYS A 1 522 ? 8.649 -13.033 -9.756 1.00 83.69 522 LYS A N 1
ATOM 4158 C CA . LYS A 1 522 ? 9.499 -12.303 -8.805 1.00 83.69 522 LYS A CA 1
ATOM 4159 C C . LYS A 1 522 ? 9.617 -13.019 -7.452 1.00 83.69 522 LYS A C 1
ATOM 4161 O O . LYS A 1 522 ? 10.673 -12.930 -6.828 1.00 83.69 522 LYS A O 1
ATOM 4166 N N . THR A 1 523 ? 8.576 -13.746 -7.048 1.00 87.12 523 THR A N 1
ATOM 4167 C CA . THR A 1 523 ? 8.404 -14.373 -5.721 1.00 87.12 523 THR A CA 1
ATOM 4168 C C . THR A 1 523 ? 8.326 -15.901 -5.758 1.00 87.12 523 THR A C 1
ATOM 4170 O O . THR A 1 523 ? 8.289 -16.524 -4.701 1.00 87.12 523 THR A O 1
ATOM 4173 N N . VAL A 1 524 ? 8.317 -16.523 -6.944 1.00 89.94 524 VAL A N 1
ATOM 4174 C CA . VAL A 1 524 ? 8.205 -17.984 -7.092 1.00 89.94 524 VAL A CA 1
ATOM 4175 C C . VAL A 1 524 ? 9.576 -18.615 -7.290 1.00 89.94 524 VAL A C 1
ATOM 4177 O O . VAL A 1 524 ? 10.357 -18.204 -8.152 1.00 89.94 524 VAL A O 1
ATOM 4180 N N . PHE A 1 525 ? 9.851 -19.648 -6.505 1.00 92.31 525 PHE A N 1
ATOM 4181 C CA . PHE A 1 525 ? 11.113 -20.365 -6.451 1.00 92.31 525 PHE A CA 1
ATOM 4182 C C . PHE A 1 525 ? 10.888 -21.861 -6.646 1.00 92.31 525 PHE A C 1
ATOM 4184 O O . PHE A 1 525 ? 9.868 -22.412 -6.242 1.00 92.31 525 PHE A O 1
ATOM 4191 N N . LYS A 1 526 ? 11.858 -22.537 -7.256 1.00 90.75 526 LYS A N 1
ATOM 4192 C CA . LYS A 1 526 ? 11.844 -23.990 -7.430 1.00 90.75 526 LYS A CA 1
ATOM 4193 C C . LYS A 1 526 ? 13.167 -24.597 -6.996 1.00 90.75 526 LYS A C 1
ATOM 4195 O O . LYS A 1 526 ? 14.209 -23.953 -7.113 1.00 90.75 526 LYS A O 1
ATOM 4200 N N . ALA A 1 527 ? 13.128 -25.839 -6.526 1.00 87.75 527 ALA A N 1
ATOM 4201 C CA . ALA A 1 527 ? 14.345 -26.591 -6.262 1.00 87.75 527 ALA A CA 1
ATOM 4202 C C . ALA A 1 527 ? 15.175 -26.715 -7.547 1.00 87.75 527 ALA A C 1
ATOM 4204 O O . ALA A 1 527 ? 14.635 -26.958 -8.632 1.00 87.75 527 ALA A O 1
ATOM 4205 N N . VAL A 1 528 ? 16.488 -26.526 -7.428 1.00 82.00 528 VAL A N 1
ATOM 4206 C CA . VAL A 1 528 ? 17.404 -26.695 -8.561 1.00 82.00 528 VAL A CA 1
ATOM 4207 C C . VAL A 1 528 ? 17.363 -28.153 -9.021 1.00 82.00 528 VAL A C 1
ATOM 4209 O O . VAL A 1 528 ? 17.503 -29.074 -8.217 1.00 82.00 528 VAL A O 1
ATOM 4212 N N . GLU A 1 529 ? 17.149 -28.375 -10.320 1.00 67.81 529 GLU A N 1
ATOM 4213 C CA . GLU A 1 529 ? 17.051 -29.721 -10.892 1.00 67.81 529 GLU A CA 1
ATOM 4214 C C . GLU A 1 529 ? 18.354 -30.517 -10.692 1.00 67.81 529 GLU A C 1
ATOM 4216 O O . GLU A 1 529 ? 19.464 -29.994 -10.824 1.00 67.81 529 GLU A O 1
ATOM 4221 N N . ARG A 1 530 ? 18.200 -31.816 -10.396 1.00 53.84 530 ARG A N 1
ATOM 4222 C CA . ARG A 1 530 ? 19.270 -32.752 -9.993 1.00 53.84 530 ARG A CA 1
ATOM 4223 C C . ARG A 1 530 ? 20.367 -32.997 -11.040 1.00 53.84 530 ARG A C 1
ATOM 4225 O O . ARG A 1 530 ? 21.294 -33.748 -10.761 1.00 53.84 530 ARG A O 1
ATOM 4232 N N . GLU A 1 531 ? 20.289 -32.398 -12.227 1.00 51.31 531 GLU A N 1
ATOM 4233 C CA . GLU A 1 531 ? 21.354 -32.492 -13.237 1.00 51.31 531 GLU A CA 1
ATOM 4234 C C . GLU A 1 531 ? 22.595 -31.665 -12.861 1.00 51.31 531 GLU A C 1
ATOM 4236 O O . GLU A 1 531 ? 23.700 -31.961 -13.317 1.00 51.31 531 GLU A O 1
ATOM 4241 N N . ARG A 1 532 ? 22.448 -30.668 -11.974 1.00 53.41 532 ARG A N 1
ATOM 4242 C CA . ARG A 1 532 ? 23.577 -30.018 -11.296 1.00 53.41 532 ARG A CA 1
ATOM 4243 C C . ARG A 1 532 ? 23.837 -30.749 -9.976 1.00 53.41 532 ARG A C 1
ATOM 4245 O O . ARG A 1 532 ? 22.945 -30.816 -9.131 1.00 53.41 532 ARG A O 1
ATOM 4252 N N . LEU A 1 533 ? 25.054 -31.268 -9.787 1.00 49.16 533 LEU A N 1
ATOM 4253 C CA . LEU A 1 533 ? 25.460 -32.062 -8.612 1.00 49.16 533 LEU A CA 1
ATOM 4254 C C . LEU A 1 533 ? 25.254 -31.365 -7.242 1.00 49.16 533 LEU A C 1
ATOM 4256 O O . LEU A 1 533 ? 25.301 -32.045 -6.222 1.00 49.16 533 LEU A O 1
ATOM 4260 N N . ASP A 1 534 ? 24.983 -30.055 -7.208 1.00 56.97 534 ASP A N 1
ATOM 4261 C CA . ASP A 1 534 ? 25.051 -29.210 -6.003 1.00 56.97 534 ASP A CA 1
ATOM 4262 C C . ASP A 1 534 ? 23.686 -28.707 -5.478 1.00 56.97 534 ASP A C 1
ATOM 4264 O O . ASP A 1 534 ? 23.630 -27.760 -4.694 1.00 56.97 534 ASP A O 1
ATOM 4268 N N . SER A 1 535 ? 22.561 -29.287 -5.913 1.00 73.50 535 SER A N 1
ATOM 4269 C CA . SER A 1 535 ? 21.222 -28.821 -5.489 1.00 73.50 535 SER A CA 1
ATOM 4270 C C . SER A 1 535 ? 20.902 -29.106 -4.017 1.00 73.50 535 SER A C 1
ATOM 4272 O O . SER A 1 535 ? 20.153 -28.348 -3.403 1.00 73.50 535 SER A O 1
ATOM 4274 N N . VAL A 1 536 ? 21.489 -30.158 -3.435 1.00 86.44 536 VAL A N 1
ATOM 4275 C CA . VAL A 1 536 ? 21.291 -30.556 -2.034 1.00 86.44 536 VAL A CA 1
ATOM 4276 C C . VAL A 1 536 ? 22.582 -30.365 -1.252 1.00 86.44 536 VAL A C 1
ATOM 4278 O O . VAL A 1 536 ? 23.634 -30.873 -1.634 1.00 86.44 536 VAL 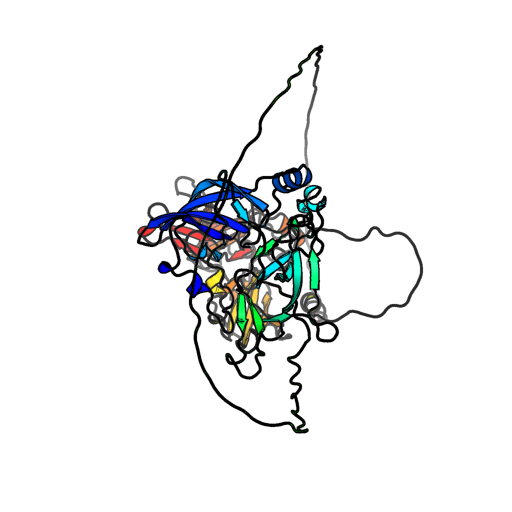A O 1
ATOM 4281 N N . VAL A 1 537 ? 22.497 -29.658 -0.128 1.00 90.06 537 VAL A N 1
ATOM 4282 C CA . VAL A 1 537 ? 23.643 -29.312 0.716 1.00 90.06 537 VAL A CA 1
ATOM 4283 C C . VAL A 1 537 ? 23.408 -29.822 2.133 1.00 90.06 537 VAL A C 1
ATOM 4285 O O . VAL A 1 537 ? 22.349 -29.602 2.717 1.00 90.06 537 VAL A O 1
ATOM 4288 N N . ALA A 1 538 ? 24.413 -30.481 2.707 1.00 91.69 538 ALA A N 1
ATOM 4289 C CA . ALA A 1 538 ? 24.431 -30.823 4.124 1.00 91.69 538 ALA A CA 1
ATOM 4290 C C . ALA A 1 538 ? 25.121 -29.700 4.908 1.00 91.69 538 ALA A C 1
ATOM 4292 O O . ALA A 1 538 ? 26.325 -29.483 4.767 1.00 91.69 538 ALA A O 1
ATOM 4293 N N . ILE A 1 539 ? 24.362 -28.983 5.733 1.00 92.94 539 ILE A N 1
ATOM 4294 C CA . ILE A 1 539 ? 24.885 -27.927 6.602 1.00 92.94 539 ILE A CA 1
ATOM 4295 C C . ILE A 1 539 ? 25.165 -28.541 7.972 1.00 92.94 539 ILE A C 1
ATOM 4297 O O . ILE A 1 539 ? 24.251 -29.101 8.582 1.00 92.94 539 ILE A O 1
ATOM 4301 N N . PRO A 1 540 ? 26.406 -28.488 8.470 1.00 91.75 540 PRO A N 1
ATOM 4302 C CA . PRO A 1 540 ? 26.721 -29.068 9.762 1.00 91.75 540 PRO A CA 1
ATOM 4303 C C . PRO A 1 540 ? 26.058 -28.256 10.879 1.00 91.75 540 PRO A C 1
ATOM 4305 O O . PRO A 1 540 ? 26.030 -27.029 10.839 1.00 91.75 540 PRO A O 1
ATOM 4308 N N . TRP A 1 541 ? 25.562 -28.932 11.916 1.00 89.50 541 TRP A N 1
ATOM 4309 C CA . TRP A 1 541 ? 24.853 -28.296 13.036 1.00 89.50 541 TRP A CA 1
ATOM 4310 C C . TRP A 1 541 ? 25.699 -27.238 13.761 1.00 89.50 541 TRP A C 1
ATOM 4312 O O . TRP A 1 541 ? 25.174 -26.261 14.283 1.00 89.50 541 TRP A O 1
ATOM 4322 N N . ILE A 1 542 ? 27.026 -27.396 13.755 1.00 91.06 542 ILE A N 1
ATOM 4323 C CA . ILE A 1 542 ? 27.966 -26.410 14.304 1.00 91.06 542 ILE A CA 1
ATOM 4324 C C . ILE A 1 542 ? 27.870 -25.034 13.608 1.00 91.06 542 ILE A C 1
ATOM 4326 O O . ILE A 1 542 ? 28.170 -24.017 14.229 1.00 91.06 542 ILE A O 1
ATOM 4330 N N . GLU A 1 543 ? 27.384 -24.986 12.363 1.00 91.88 543 GLU A N 1
ATOM 4331 C CA . GLU A 1 543 ? 27.102 -23.768 11.592 1.00 91.88 543 GLU A CA 1
ATOM 4332 C C . GLU A 1 543 ? 25.632 -23.325 11.708 1.00 91.88 543 GLU A C 1
ATOM 4334 O O . GLU A 1 543 ? 25.118 -22.682 10.798 1.00 91.88 543 GLU A O 1
ATOM 4339 N N . LEU A 1 544 ? 24.919 -23.646 12.797 1.00 91.56 544 LEU A N 1
ATOM 4340 C CA . LEU A 1 544 ? 23.499 -23.291 12.958 1.00 91.56 544 LEU A CA 1
ATOM 4341 C C . LEU A 1 544 ? 23.222 -21.806 12.652 1.00 91.56 544 LEU A C 1
ATOM 4343 O O . LEU A 1 544 ? 22.273 -21.483 11.952 1.00 91.56 544 LEU A O 1
ATOM 4347 N N . TYR A 1 545 ? 24.105 -20.896 13.063 1.00 92.31 545 TYR A N 1
ATOM 4348 C CA . TYR A 1 545 ? 23.953 -19.458 12.808 1.00 92.31 545 TYR A CA 1
ATOM 4349 C C . TYR A 1 545 ? 24.133 -19.036 11.337 1.00 92.31 545 TYR A C 1
ATOM 4351 O O . TYR A 1 545 ? 23.976 -1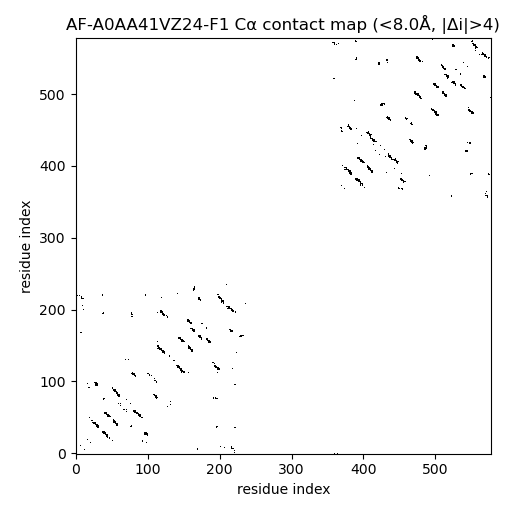7.866 10.992 1.00 92.31 545 TYR A O 1
ATOM 4359 N N . ARG A 1 546 ? 24.403 -19.979 10.431 1.00 93.31 546 ARG A N 1
ATOM 4360 C CA . ARG A 1 546 ? 24.310 -19.763 8.984 1.00 93.31 546 ARG A CA 1
ATOM 4361 C C . ARG A 1 546 ? 22.875 -19.507 8.520 1.00 93.31 546 ARG A C 1
ATOM 4363 O O . ARG A 1 546 ? 22.691 -18.856 7.488 1.00 93.31 546 ARG A O 1
ATOM 4370 N N . PHE A 1 547 ? 21.886 -19.987 9.271 1.00 94.19 547 PHE A N 1
ATOM 4371 C CA . PHE A 1 547 ? 20.472 -19.727 9.030 1.00 94.19 547 PHE A CA 1
ATOM 4372 C C . PHE A 1 547 ? 20.122 -18.315 9.497 1.00 94.19 547 PHE A C 1
ATOM 4374 O O . PHE A 1 547 ? 20.232 -17.972 10.670 1.00 94.19 547 PHE A O 1
ATOM 4381 N N . SER A 1 548 ? 19.742 -17.479 8.537 1.00 93.38 548 SER A N 1
ATOM 4382 C CA . SER A 1 548 ? 19.545 -16.048 8.719 1.00 93.38 548 SER A CA 1
ATOM 4383 C C . SER A 1 548 ? 18.153 -15.716 9.240 1.00 93.38 548 SER A C 1
ATOM 4385 O O . SER A 1 548 ? 18.060 -14.956 10.202 1.00 93.38 548 SER A O 1
ATOM 4387 N N . HIS A 1 549 ? 17.103 -16.244 8.619 1.00 93.94 549 HIS A N 1
ATOM 4388 C CA . HIS A 1 549 ? 15.709 -16.104 9.040 1.00 93.94 549 HIS A CA 1
ATOM 4389 C C . HIS A 1 549 ? 14.834 -17.109 8.285 1.00 93.94 549 HIS A C 1
ATOM 4391 O O . HIS A 1 549 ? 15.205 -17.567 7.198 1.00 93.94 549 HIS A O 1
ATOM 4397 N N . GLN A 1 550 ? 13.679 -17.435 8.862 1.00 94.56 550 GLN A N 1
ATOM 4398 C CA . GLN A 1 550 ? 12.632 -18.186 8.180 1.00 94.56 550 GLN A CA 1
ATOM 4399 C C . GLN A 1 550 ? 11.924 -17.275 7.173 1.00 94.56 550 GLN A C 1
ATOM 4401 O O . GLN A 1 550 ? 11.637 -16.115 7.469 1.00 94.56 550 GLN A O 1
ATOM 4406 N N . VAL A 1 551 ? 11.649 -17.807 5.985 1.00 94.00 551 VAL A N 1
ATOM 4407 C CA . VAL A 1 551 ? 10.938 -17.108 4.914 1.00 94.00 551 VAL A CA 1
ATOM 4408 C C . VAL A 1 551 ? 9.527 -17.697 4.836 1.00 94.00 551 VAL A C 1
ATOM 4410 O O . VAL A 1 551 ? 9.397 -18.887 4.526 1.00 94.00 551 VAL A O 1
ATOM 4413 N N . PRO A 1 552 ? 8.464 -16.916 5.120 1.00 91.50 552 PRO A N 1
ATOM 4414 C CA . PRO A 1 552 ? 7.095 -17.377 4.920 1.00 91.50 552 PRO A CA 1
ATOM 4415 C C . PRO A 1 552 ? 6.909 -17.850 3.480 1.00 91.50 552 PRO A C 1
ATOM 4417 O O . PRO A 1 552 ? 7.374 -17.206 2.536 1.00 91.50 552 PRO A O 1
ATOM 4420 N N . SER A 1 553 ? 6.289 -19.014 3.319 1.00 90.56 553 SER A N 1
ATOM 4421 C CA . SER A 1 553 ? 6.246 -19.710 2.038 1.00 90.56 553 SER A CA 1
ATOM 4422 C C . SER A 1 553 ? 4.937 -20.464 1.846 1.00 90.56 553 SER A C 1
ATOM 4424 O O . SER A 1 553 ? 4.336 -20.960 2.796 1.00 90.56 553 SER A O 1
ATOM 4426 N N . PHE A 1 554 ? 4.494 -20.540 0.595 1.00 88.62 554 PHE A N 1
ATOM 4427 C CA . PHE A 1 554 ? 3.295 -21.244 0.173 1.00 88.62 554 PHE A CA 1
ATOM 4428 C C . PHE A 1 554 ? 3.652 -22.258 -0.910 1.00 88.62 554 PHE A C 1
ATOM 4430 O O . PHE A 1 554 ? 4.197 -21.907 -1.958 1.00 88.62 554 PHE A O 1
ATOM 4437 N N . ASN A 1 555 ? 3.351 -23.530 -0.651 1.00 85.56 555 ASN A N 1
ATOM 4438 C CA . ASN A 1 555 ? 3.649 -24.611 -1.581 1.00 85.56 555 ASN A CA 1
ATOM 4439 C C . ASN A 1 555 ? 2.585 -24.686 -2.686 1.00 85.56 555 ASN A C 1
ATOM 4441 O O . ASN A 1 555 ? 1.413 -24.969 -2.420 1.00 85.56 555 ASN A O 1
ATOM 4445 N N . LEU A 1 556 ? 3.006 -24.517 -3.939 1.00 83.44 556 LEU A N 1
ATOM 4446 C CA . LEU A 1 556 ? 2.175 -24.695 -5.127 1.00 83.44 556 LEU A CA 1
ATOM 4447 C C . LEU A 1 556 ? 2.035 -26.192 -5.442 1.00 83.44 556 LEU A C 1
ATOM 4449 O O . LEU A 1 556 ? 2.568 -26.687 -6.427 1.00 83.44 556 LEU A O 1
ATOM 4453 N N . SER A 1 557 ? 1.337 -26.935 -4.584 1.00 73.69 557 SER A N 1
ATOM 4454 C CA . SER A 1 557 ? 1.250 -28.407 -4.657 1.00 73.69 557 SER A CA 1
ATOM 4455 C C . SER A 1 557 ? 0.073 -28.941 -5.487 1.00 73.69 557 SER A C 1
ATOM 4457 O O . SER A 1 557 ? 0.046 -30.120 -5.836 1.00 73.69 557 SER A O 1
ATOM 4459 N N . GLU A 1 558 ? -0.912 -28.102 -5.819 1.00 67.88 558 GLU A N 1
ATOM 4460 C CA . GLU A 1 558 ? -2.099 -28.537 -6.560 1.00 67.88 558 GLU A CA 1
ATOM 4461 C C . GLU A 1 558 ? -1.863 -28.655 -8.074 1.00 67.88 558 GLU A C 1
ATOM 4463 O O . GLU A 1 558 ? -1.239 -27.801 -8.706 1.00 67.88 558 GLU A O 1
ATOM 4468 N N . ALA A 1 559 ? -2.497 -29.654 -8.699 1.00 56.88 559 ALA A N 1
ATOM 4469 C CA . ALA A 1 559 ? -2.416 -29.884 -10.144 1.00 56.88 559 ALA A CA 1
ATOM 4470 C C . ALA A 1 559 ? -2.889 -28.684 -10.994 1.00 56.88 559 ALA A C 1
ATOM 4472 O O . ALA A 1 559 ? -2.432 -28.520 -12.127 1.00 56.88 559 ALA A O 1
ATOM 4473 N N . ARG A 1 560 ? -3.753 -27.809 -10.446 1.00 60.88 560 ARG A N 1
ATOM 4474 C CA . ARG A 1 560 ? -4.213 -26.575 -11.115 1.00 60.88 560 ARG A CA 1
ATOM 4475 C C . ARG A 1 560 ? -3.073 -25.609 -11.459 1.00 60.88 560 ARG A C 1
ATOM 4477 O O . ARG A 1 560 ? -3.229 -24.793 -12.359 1.00 60.88 560 ARG A O 1
ATOM 4484 N N . TYR A 1 561 ? -1.930 -25.725 -10.781 1.00 61.81 561 TYR A N 1
ATOM 4485 C CA . TYR A 1 561 ? -0.746 -24.896 -11.014 1.00 61.81 561 TYR A CA 1
ATOM 4486 C C . TYR A 1 561 ? 0.143 -25.407 -12.162 1.00 61.81 561 TYR A C 1
ATOM 4488 O O . TYR A 1 561 ? 1.120 -24.755 -12.533 1.00 61.81 561 TYR A O 1
ATOM 4496 N N . GLY A 1 562 ? -0.194 -26.551 -12.772 1.00 77.69 562 GLY A N 1
ATOM 4497 C CA . GLY A 1 562 ? 0.456 -27.060 -13.980 1.00 77.69 562 GLY A CA 1
ATOM 4498 C C . GLY A 1 562 ? 1.976 -27.175 -13.837 1.00 77.69 562 GLY A C 1
ATOM 4499 O O . GLY A 1 562 ? 2.477 -27.933 -13.012 1.00 77.69 562 GLY A O 1
ATOM 4500 N N . LYS A 1 563 ? 2.724 -26.405 -14.639 1.00 76.12 563 LYS A N 1
ATOM 4501 C CA . LYS A 1 563 ? 4.202 -26.401 -14.642 1.00 76.12 563 LYS A CA 1
ATOM 4502 C C . LYS A 1 563 ? 4.836 -25.819 -13.371 1.00 76.12 563 LYS A C 1
ATOM 4504 O O . LYS A 1 563 ? 6.039 -25.969 -13.196 1.00 76.12 563 LYS A O 1
ATOM 4509 N N . LEU A 1 564 ? 4.054 -25.146 -12.527 1.00 79.62 564 LEU A N 1
ATOM 4510 C CA . LEU A 1 564 ? 4.505 -24.595 -11.247 1.00 79.62 564 LEU A CA 1
ATOM 4511 C C . LEU A 1 564 ? 4.261 -25.556 -10.079 1.00 79.62 564 LEU A C 1
ATOM 4513 O O . LEU A 1 564 ? 4.594 -25.224 -8.945 1.00 79.62 564 LEU A O 1
ATOM 4517 N N . CYS A 1 565 ? 3.694 -26.738 -10.340 1.00 78.94 565 CYS A N 1
ATOM 4518 C CA . CYS A 1 565 ? 3.498 -27.751 -9.313 1.00 78.94 565 CYS A CA 1
ATOM 4519 C C . CYS A 1 565 ? 4.841 -28.114 -8.650 1.00 78.94 565 CYS A C 1
ATOM 4521 O O . CYS A 1 565 ? 5.794 -28.475 -9.342 1.00 78.94 565 CYS A O 1
ATOM 4523 N N . GLY A 1 566 ? 4.917 -28.020 -7.320 1.00 79.25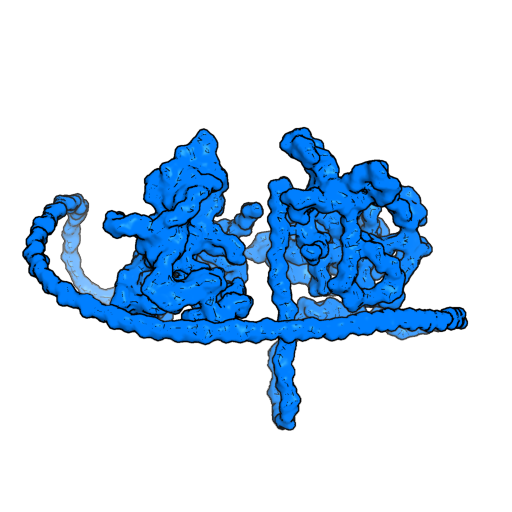 566 GLY A N 1
ATOM 4524 C CA . GLY A 1 566 ? 6.141 -28.246 -6.538 1.00 79.25 566 GLY A CA 1
ATOM 4525 C C . GLY A 1 566 ? 7.068 -27.029 -6.417 1.00 79.25 566 GLY A C 1
ATOM 4526 O O . GLY A 1 566 ? 8.176 -27.161 -5.903 1.00 79.25 566 GLY A O 1
ATOM 4527 N N . CYS A 1 567 ? 6.643 -25.853 -6.888 1.00 87.56 567 CYS A N 1
ATOM 4528 C CA . CYS A 1 567 ? 7.318 -24.587 -6.605 1.00 87.56 567 CYS A CA 1
ATOM 4529 C C . CYS A 1 567 ? 6.818 -23.980 -5.285 1.00 87.56 567 CYS A C 1
ATOM 4531 O O . CYS A 1 567 ? 5.725 -24.282 -4.806 1.00 87.56 567 CYS A O 1
ATOM 4533 N N . TRP A 1 568 ? 7.608 -23.067 -4.736 1.00 88.75 568 TRP A N 1
ATOM 4534 C CA . TRP A 1 568 ? 7.283 -22.278 -3.557 1.00 88.75 568 TRP A CA 1
ATOM 4535 C C . TRP A 1 568 ? 7.057 -20.832 -3.965 1.00 88.75 568 TRP A C 1
ATOM 4537 O O . TRP A 1 568 ? 7.924 -20.228 -4.591 1.00 88.75 568 TRP A O 1
ATOM 4547 N N . GLU A 1 569 ? 5.926 -20.256 -3.589 1.00 89.94 569 GLU A N 1
ATOM 4548 C CA . GLU A 1 569 ? 5.819 -18.806 -3.532 1.00 89.94 569 GLU A CA 1
ATOM 4549 C C . GLU A 1 569 ? 6.290 -18.317 -2.163 1.00 89.94 569 GLU A C 1
ATOM 4551 O O . GLU A 1 569 ? 5.962 -18.932 -1.152 1.00 89.94 569 GLU A O 1
ATOM 4556 N N . LEU A 1 570 ? 7.082 -17.248 -2.126 1.00 92.00 570 LEU A N 1
ATOM 4557 C CA . LEU A 1 570 ? 7.718 -16.736 -0.913 1.00 92.00 570 LEU A CA 1
ATOM 4558 C C . LEU A 1 570 ? 7.259 -15.312 -0.602 1.00 92.00 570 LEU A C 1
ATOM 4560 O O . LEU A 1 570 ? 7.017 -14.531 -1.525 1.00 92.00 570 LEU A O 1
ATOM 4564 N N . ASP A 1 571 ? 7.200 -14.958 0.686 1.00 88.94 571 ASP A N 1
ATOM 4565 C CA . ASP A 1 571 ? 6.889 -13.589 1.105 1.00 88.94 571 ASP A CA 1
ATOM 4566 C C . ASP A 1 571 ? 7.990 -12.635 0.623 1.00 88.94 571 ASP A C 1
ATOM 4568 O O . ASP A 1 571 ? 9.137 -12.734 1.082 1.00 88.94 571 ASP A O 1
ATOM 4572 N N . PRO A 1 572 ? 7.663 -11.682 -0.267 1.00 86.75 572 PRO A N 1
ATOM 4573 C CA . PRO A 1 572 ? 8.635 -10.752 -0.807 1.00 86.75 572 PRO A CA 1
ATOM 4574 C C . PRO A 1 572 ? 9.351 -9.971 0.294 1.00 86.75 572 PRO A C 1
ATOM 4576 O O . PRO A 1 572 ? 10.550 -9.746 0.159 1.00 86.75 572 PRO A O 1
ATOM 4579 N N . ARG A 1 573 ? 8.677 -9.599 1.397 1.00 84.56 573 ARG A N 1
ATOM 4580 C CA . ARG A 1 573 ? 9.268 -8.816 2.507 1.00 84.56 573 ARG A CA 1
ATOM 4581 C C . ARG A 1 573 ? 10.401 -9.554 3.218 1.00 84.56 573 ARG A C 1
ATOM 4583 O O . ARG A 1 573 ? 11.216 -8.923 3.880 1.00 84.56 573 ARG A O 1
ATOM 4590 N N . SER A 1 574 ? 10.466 -10.871 3.049 1.00 87.88 574 SER A N 1
ATOM 4591 C CA . SER A 1 574 ? 11.518 -11.733 3.587 1.00 87.88 574 SER A CA 1
ATOM 4592 C C . SER A 1 574 ? 12.585 -12.091 2.542 1.00 87.88 574 SER A C 1
ATOM 4594 O O . SER A 1 574 ? 13.434 -12.941 2.782 1.00 87.88 574 SER A O 1
ATOM 4596 N N . LEU A 1 575 ? 12.570 -11.457 1.365 1.00 86.19 575 LEU A N 1
ATOM 4597 C CA . LEU A 1 575 ? 13.578 -11.642 0.323 1.00 86.19 575 LEU A CA 1
ATOM 4598 C C . LEU A 1 575 ? 14.453 -10.394 0.211 1.00 86.19 575 LEU A C 1
ATOM 4600 O O . LEU A 1 575 ? 13.963 -9.268 0.142 1.00 86.19 575 LEU A O 1
ATOM 4604 N N . SER A 1 576 ? 15.773 -10.582 0.140 1.00 69.94 576 SER A N 1
ATOM 4605 C CA . SER A 1 576 ? 16.673 -9.479 -0.197 1.00 69.94 576 SER A CA 1
ATOM 4606 C C . SER A 1 576 ? 16.378 -9.009 -1.616 1.00 69.94 576 SER A C 1
ATOM 4608 O O . SER A 1 576 ? 16.519 -9.789 -2.564 1.00 69.94 576 SER A O 1
ATOM 4610 N N . VAL A 1 577 ? 15.993 -7.744 -1.769 1.00 55.41 577 VAL A N 1
ATOM 4611 C CA . VAL A 1 577 ? 15.746 -7.157 -3.085 1.00 55.41 577 VAL A CA 1
ATOM 4612 C C . VAL A 1 577 ? 17.066 -7.144 -3.857 1.00 55.41 577 VAL A C 1
ATOM 4614 O O . VAL A 1 577 ? 18.026 -6.488 -3.452 1.00 55.41 577 VAL A O 1
ATOM 4617 N N . CYS A 1 578 ? 17.136 -7.970 -4.901 1.00 32.44 578 CYS A N 1
ATOM 4618 C CA . CYS A 1 578 ? 18.314 -8.127 -5.754 1.00 32.44 578 CYS A CA 1
ATOM 4619 C C . CYS A 1 578 ? 18.343 -7.100 -6.877 1.00 32.44 578 CYS A C 1
ATOM 4621 O O . CYS A 1 578 ? 17.273 -6.896 -7.495 1.00 32.44 578 CYS A O 1
#

InterPro domains:
  IPR024593 Domain of unknown function DUF3444 [PF11926] (3-207)
  IPR024593 Domain of unknown function DUF3444 [PF11926] (353-558)

Secondary structure (DSSP, 8-state):
----PPPPSS--GGGGGSGGG--TT-EEEE--TTTS-S-EEEEEEEEETTTEEEEEEEEE---SHHHHHHHHTT----SEEEEEEEEEEE--GGGEEEEEP-PPPSSS-EEE---TT-EEEEETT--GGGGGSGGGS-S--EEEEEE-S--BTTTBEEEEEEEEBTTSSSEEEE-EETTEE-EEEE-TT-GGGEEEEE-EEE--S-SSTTPPTT-EEE-GGGS-S-PPPB----------------------------------------------------------------------------------------SSSSHHHHHTT---------------------------PPPPSS--GGGGGSTTT--TT-EEEEE-TTTS-EEEEEEEEEEE-SSS-EEEEEEEEE-SPPTTPPPPSSTTS---SEEEEE-SSPPEEESSSTTEEEEE-PPP-STTEEEE---TT-EEEEETT--TT--GGGGGG--EEEEEEEEEETTTEEEEEEEEE-TT-SSEEEEPPTTSTTSEEEEEGGGGGGEEEE--EEEE-SGGGGGGTTEEEE-GGGS---

Organism: Papaver nudicaule (NCBI:txid74823)

Sequence (578 aa):
MVIQVANSDFYDFDWNKSEECFAVDQIWATFDDLDGMPRFYARITKIHSPFKVDITWLEFVAGDISETAWERSGLPVACGKFKHSKTATIEDVGSFSHKVFRKRRVNETYNIYPRKGETWALYKNWNIKWSSNPENHREYEYEFIVVLSDYNRESGILVGHLVKLKGFVCLFKPTKNNGIMASFQIPSNEMFRFSHRVPSFRTNGKERKGVPEGYYELDPCSLPCDLEEDSGFIDMEPETVDGNIHGSVKSVSKEKHPMLKKRKNPDAESTLDGSSAGGNKSSRMSNGCYKNSNKEKQAAEASGRLLDKCKATNISDVKNNVASHAKEMSPDSVNTIPGSVDDDVPSSPSSLKTFTMPDTEFCKFGEEQSCGKFKTGHIWALYSKLDNFPRNYAQIESVESLPVFKLAVKWLISCDPPRGVIPWADKEMPVSCGTFKVTSGEVVVFENSISFSHQLSELPTVNNVYNIHPRPGEVWALYSKYRSDLTCSDLKKCKYNIVEILEVVGVRWIIVSILERVTSFKTVFKAVERERLDSVVAIPWIELYRFSHQVPSFNLSEARYGKLCGCWELDPRSLSVC

Radius of gyration: 32.42 Å; Cα contacts (8 Å, |Δi|>4): 993; chains: 1; bounding box: 103×72×86 Å